Protein 4HAC (pdb70)

Nearest PDB structures (foldseek):
  6mdf-assembly1_B  TM=9.910E-01  e=7.033E-54  Methanosarcina mazei
  8teb-assembly2_B  TM=9.820E-01  e=9.705E-41  Methanococcoides burtonii
  1vis-assembly1_A  TM=8.905E-01  e=1.500E-21  Methanocaldococcus jannaschii
  1kkh-assembly1_A  TM=8.667E-01  e=3.033E-22  Methanocaldococcus jannaschii
  2dej-assembly1_A  TM=8.670E-01  e=8.315E-21  Pyrococcus horikoshii

Organism: Methanosarcina mazei (strain ATCC BAA-159 / DSM 3647 / Goe1 / Go1 / JCM 11833 / OCM 88) (NCBI:txid192952)

Secondary structure (DSSP, 8-state):
---S----SPPPEEEEEEEEEEEE-TTTGGGT--EEEEEEEEEEEEEEEE-SSEEEEETTEEESS-TTTSHHHHHHHH---SS----EEEEEEE-PPS-TT--HHHHHHHHHHHHHHHHHT----HHHHHHHHHHHHHHHHS---SHHHHHHHH-SEEEETT--EEPPP--EEEEEE------HHHHHHHHHHHHHH-HHHHTT--HHHHHHHHHHHHHHHT-HHHHHH--HHHHHHHHHT---HHHHHHHHHHHHTT-SEE---SS-SS---EEE-STTHHHHHHHHHHTT-EEEEE-B-S-SSEE-/----TT--EEEEEEEEEEE-TTTGGGT--EEEEEEEEEEEEEEE--SSEEEEETTEEESS-TTTSHHHHHHHH---SS----EEEEEEE-S-SSSTT-HHHHHHHHHHHHHHHHTT----HHHHHHHHHHHHHHHHSS--SHHHHHHHH-SEEEETT--EEPPP--EEEEEE------HHHHHHHHHHHHHHSHHHHTT--HHHHHHHHHHHHHHTT-HHHHHH--HHHHHHHHHT---HHHHHHHHHHHHTT-SEE---SS-SS---EEE-GGGHHHHHHHHHHTT-EEEEE-B-S-SSEE-

B-factor: mean 41.65, std 10.35, range [21.26, 81.06]

Radius of gyration: 30.89 Å; Cα contacts (8 Å, |Δi|>4): 1425; chains: 2; bounding box: 116×37×48 Å

Solvent-accessible surface area: 25804 Å² total

CATH classification: 3.30.230.10 (+1 more: 3.30.70.890)

Sequence (611 aa):
HSSGLVPRGSHMVSCSAPGKIYLFGEHAVVYGETAIACAVELRTRVRAELNDSITIQSQIGRTGLDFEKHPYVSAVIEKRKSIPINGVFLTVDSDIPVGSGLGSSAAVTIASIGALNELFGFGLSLQEIAKLGHEIEIKVQGAASPTDTYVSTFGGVVTIPERRKLKTPDCGIVIGDTGVFSSTKELVANVRQLRESYPDLIEPLTSIGKISRIGEQLVLSGDYASIGRLNVNQGLLDALGVNILELSQLIYSARAAGAFGAKITGAGGGGCVALTAPEKCNQVAEAVAGAGGKVTITKPTEQGLKVDLVPRGSHVSCSAPGKIYLFGEHAVVYGETAIACAVELRTRVRAELNDSITIQSQIGRTGLDFEKHPYVSAVIEKRKSIPINGVFLTVDSDIPVGSGLGSSAAVTIASIGALNELFGFGLSLQEIAKLGHEIEIKVQGAASPTDTYVSTFGGVVTIPERRKLKTPDCGIVIGDTGVFSSTKELVANVRQLRESYPDLIEPLTSIGKISRIGEQLVLSGDYASIGRLNVNQGLLDALGVNILELSQLIYSARAAGAFGAKITGAGGGGCVALTAPEKCNNQVAEAVAGAGGKVTITKPTEQGLKVD

Foldseek 3Di:
DDDPDDDDDDDKWKKKWFFKWWLFDFLNVVVVFKTKIFTWPKIKMKIKDQDQFEWEQEPVGIDGLDCPVCVQLNLLQVVCPVPNRSYMHMYIYTRDDDDLSRQPSLGVNLNSNVSCCVRVVVPDDLVRSLVVSLVSVCVNPPHDDSPSNNCRSFHGMAMPPVRDHADHAQWKKKKWALVDDDDQVVLSVLLVVVCVVCVVPSSVLCVSSVLNVVLSVCRNVNVLLVSQVSLVSQVSVVVSVQEDDSQVLLQVQLVVLAFSHDHRTHRHPGTMITIHHPVSQVSSQVSSVVSRTDMDMIGGDRGRMDTD/DDDQQQHFKKKWFFKWWLFDPLNVVVPFKTKIFTWPWIKMKAKGQDQFAWEQEPQGIDGLDCPSDVQLNLLQVVCPVPNRRYIYMYIYTRPPDDDSRQPSLTVNLRSNVNCCVNVVPVDDLVRSLVVSLVSCCVSVVHDDSPSNNCQSFFGMAMPPVGDHADFAQWKKKKFFLPDDDDLVVLSVQLVVVCVVCVVPSSVLCVSSVLCVVVSVCSRVNVLLVSQVSLVNQVSVVVSPQEDPSQVLLQVLLVVLPFSHDHDTHRHVGTMITIGHHVSQVSSQVSSVVSPTDMDMIGGDRGRMDGD

InterPro domains:
  IPR006203 GHMP kinase, ATP-binding, conserved site [PS00627] (86-97)
  IPR006204 GHMP kinase N-terminal domain [PF00288] (61-146)
  IPR006205 Mevalonate kinase [PTHR43290] (78-300)
  IPR006205 Mevalonate kinase [TIGR00549] (6-268)
  IPR013750 GHMP kinase, C-terminal domain [PF08544] (210-282)
  IPR014721 Small ribosomal subunit protein uS5 domain 2-type fold, subgroup [G3DSA:3.30.230.10] (1-163)
  IPR020568 Ribosomal protein uS5 domain 2-type superfamily [SSF54211] (1-175)
  IPR022937 Mevalonate kinase, archaeal [MF_00217] (2-298)
  IPR036554 GHMP kinase, C-terminal domain superfamily [G3DSA:3.30.70.890] (164-290)
  IPR036554 GHMP kinase, C-terminal domain superfamily [SSF55060] (159-300)

Structure (mmCIF, N/CA/C/O backbone):
data_4HAC
#
_entry.id   4HAC
#
_cell.length_a   97.295
_cell.length_b   135.359
_cell.length_c   45.867
_cell.angle_alpha   90.000
_cell.angle_beta   90.000
_cell.angle_gamma   90.000
#
_symmetry.space_group_name_H-M   'P 21 21 2'
#
loop_
_entity.id
_entity.type
_entity.pdbx_description
1 polymer 'Mevalonate kinase'
2 polymer 'Mevalonate kinase'
3 non-polymer 'MAGNESIUM ION'
4 water water
#
loop_
_atom_site.group_PDB
_atom_site.id
_atom_site.type_symbol
_atom_site.label_atom_id
_atom_site.label_alt_id
_atom_site.label_comp_id
_atom_site.label_asym_id
_atom_site.label_entity_id
_atom_site.label_seq_id
_atom_site.pdbx_PDB_ins_code
_atom_site.Cartn_x
_atom_site.Cartn_y
_atom_site.Cartn_z
_atom_site.occupancy
_atom_site.B_iso_or_equiv
_atom_site.auth_seq_id
_atom_site.auth_comp_id
_atom_site.auth_asym_id
_atom_site.auth_atom_id
_atom_site.pdbx_PDB_model_num
ATOM 1 N N . HIS A 1 10 ? 21.345 -1.576 4.408 1.00 70.25 -10 HIS A N 1
ATOM 2 C CA . HIS A 1 10 ? 21.341 -1.821 5.884 1.00 69.70 -10 HIS A CA 1
ATOM 3 C C . HIS A 1 10 ? 22.605 -1.349 6.681 1.00 68.16 -10 HIS A C 1
ATOM 4 O O . HIS A 1 10 ? 22.948 -0.170 6.681 1.00 69.59 -10 HIS A O 1
ATOM 11 N N . SER A 1 11 ? 23.282 -2.274 7.349 1.00 65.26 -9 SER A N 1
ATOM 12 C CA . SER A 1 11 ? 24.064 -1.965 8.561 1.00 61.82 -9 SER A CA 1
ATOM 13 C C . SER A 1 11 ? 25.244 -0.950 8.464 1.00 59.68 -9 SER A C 1
ATOM 14 O O . SER A 1 11 ? 25.550 -0.393 7.412 1.00 60.57 -9 SER A O 1
ATOM 17 N N . SER A 1 12 ? 25.844 -0.672 9.615 1.00 54.75 -8 SER A N 1
ATOM 18 C CA . SER A 1 12 ? 26.916 0.282 9.770 1.00 50.58 -8 SER A CA 1
ATOM 19 C C . SER A 1 12 ? 28.212 -0.340 9.172 1.00 48.89 -8 SER A C 1
ATOM 20 O O . SER A 1 12 ? 28.362 -1.554 9.171 1.00 46.16 -8 SER A O 1
ATOM 23 N N . GLY A 1 13 ? 29.147 0.483 8.713 1.00 47.50 -7 GLY A N 1
ATOM 24 C CA . GLY A 1 13 ? 30.485 0.053 8.259 1.00 46.37 -7 GLY A CA 1
ATOM 25 C C . GLY A 1 13 ? 31.318 -0.543 9.398 1.00 44.32 -7 GLY A C 1
ATOM 26 O O . GLY A 1 13 ? 32.303 -1.226 9.154 1.00 43.42 -7 GLY A O 1
ATOM 27 N N . LEU A 1 14 ? 30.889 -0.349 10.643 1.00 43.12 -6 LEU A N 1
ATOM 28 C CA . LEU A 1 14 ? 31.704 -0.820 11.799 1.00 40.73 -6 LEU A CA 1
ATOM 29 C C . LEU A 1 14 ? 31.357 -2.246 12.203 1.00 37.26 -6 LEU A C 1
ATOM 30 O O . LEU A 1 14 ? 30.203 -2.587 12.342 1.00 36.20 -6 LEU A O 1
ATOM 35 N N . VAL A 1 15 ? 32.376 -3.083 12.369 1.00 36.80 -5 VAL A N 1
ATOM 36 C CA . VAL A 1 15 ? 32.151 -4.431 12.861 1.00 34.80 -5 VAL A CA 1
ATOM 37 C C . VAL A 1 15 ? 32.673 -4.520 14.314 1.00 34.15 -5 VAL A C 1
ATOM 38 O O . VAL A 1 15 ? 33.878 -4.428 14.534 1.00 34.12 -5 VAL A O 1
ATOM 42 N N . PRO A 1 16 ? 31.787 -4.687 15.275 1.00 34.12 -4 PRO A N 1
ATOM 43 C CA . PRO A 1 16 ? 32.180 -4.767 16.704 1.00 33.89 -4 PRO A CA 1
ATOM 44 C C . PRO A 1 16 ? 33.180 -5.917 16.965 1.00 35.46 -4 PRO A C 1
ATOM 45 O O . PRO A 1 16 ? 33.231 -6.853 16.146 1.00 33.91 -4 PRO A O 1
ATOM 49 N N . ARG A 1 17 ? 33.974 -5.836 18.055 1.00 31.88 -3 ARG A N 1
ATOM 50 C CA . ARG A 1 17 ? 34.904 -6.882 18.459 1.00 32.67 -3 ARG A CA 1
ATOM 51 C C . ARG A 1 17 ? 34.283 -7.458 19.738 1.00 34.68 -3 ARG A C 1
ATOM 52 O O . ARG A 1 17 ? 33.632 -6.715 20.462 1.00 36.42 -3 ARG A O 1
ATOM 60 N N . GLY A 1 18 ? 34.414 -8.755 19.949 1.00 35.32 -2 GLY A N 1
ATOM 61 C CA . GLY A 1 18 ? 33.832 -9.443 21.134 1.00 39.75 -2 GLY A CA 1
ATOM 62 C C . GLY A 1 18 ? 32.323 -9.421 21.200 1.00 42.87 -2 GLY A C 1
ATOM 63 O O . GLY A 1 18 ? 31.656 -9.432 20.170 1.00 43.18 -2 GLY A O 1
ATOM 64 N N . SER A 1 19 ? 31.779 -9.337 22.415 1.00 46.60 -1 SER A N 1
ATOM 65 C CA . SER A 1 19 ? 30.373 -9.760 22.650 1.00 49.35 -1 SER A CA 1
ATOM 66 C C . SER A 1 19 ? 29.334 -8.757 22.136 1.00 50.49 -1 SER A C 1
ATOM 67 O O . SER A 1 19 ? 29.450 -7.586 22.445 1.00 52.15 -1 SER A O 1
ATOM 69 N N . HIS A 1 20 ? 28.348 -9.217 21.357 1.00 51.19 0 HIS A N 1
ATOM 70 C CA . HIS A 1 20 ? 27.281 -8.351 20.795 1.00 53.28 0 HIS A CA 1
ATOM 71 C C . HIS A 1 20 ? 25.941 -8.419 21.589 1.00 52.10 0 HIS A C 1
ATOM 72 O O . HIS A 1 20 ? 25.680 -9.370 22.313 1.00 51.57 0 HIS A O 1
ATOM 79 N N . MET A 1 21 ? 25.124 -7.388 21.414 1.00 51.18 1 MET A N 1
ATOM 80 C CA . MET A 1 21 ? 23.700 -7.455 21.697 1.00 50.32 1 MET A CA 1
ATOM 81 C C . MET A 1 21 ? 23.068 -8.621 20.939 1.00 48.52 1 MET A C 1
ATOM 82 O O . MET A 1 21 ? 23.427 -8.894 19.793 1.00 48.94 1 MET A O 1
ATOM 87 N N . VAL A 1 22 ? 22.179 -9.336 21.613 1.00 45.42 2 VAL A N 1
ATOM 88 C CA . VAL A 1 22 ? 21.408 -10.437 21.040 1.00 43.13 2 VAL A CA 1
ATOM 89 C C . VAL A 1 22 ? 19.929 -10.002 21.060 1.00 41.49 2 VAL A C 1
ATOM 90 O O . VAL A 1 22 ? 19.514 -9.232 21.935 1.00 41.18 2 VAL A O 1
ATOM 94 N N . SER A 1 23 ? 19.140 -10.518 20.140 1.00 39.52 3 SER A N 1
ATOM 95 C CA . SER A 1 23 ? 17.758 -10.106 19.984 1.00 38.99 3 SER A CA 1
ATOM 96 C C . SER A 1 23 ? 16.936 -11.322 19.560 1.00 38.29 3 SER A C 1
ATOM 97 O O . SER A 1 23 ? 17.327 -11.985 18.583 1.00 37.67 3 SER A O 1
ATOM 100 N N . CYS A 1 24 ? 15.859 -11.647 20.287 1.00 35.40 4 CYS A N 1
ATOM 101 C CA . CYS A 1 24 ? 14.902 -12.703 19.824 1.00 34.49 4 CYS A CA 1
ATOM 102 C C . CYS A 1 24 ? 13.496 -12.087 19.828 1.00 32.72 4 CYS A C 1
ATOM 103 O O . CYS A 1 24 ? 13.249 -11.145 20.605 1.00 33.42 4 CYS A O 1
ATOM 106 N N . SER A 1 25 ? 12.620 -12.571 18.952 1.00 31.16 5 SER A N 1
ATOM 107 C CA . SER A 1 25 ? 11.234 -12.114 18.963 1.00 30.89 5 SER A CA 1
ATOM 108 C C . SER A 1 25 ? 10.339 -13.371 18.917 1.00 31.06 5 SER A C 1
ATOM 109 O O . SER A 1 25 ? 10.761 -14.427 18.396 1.00 29.76 5 SER A O 1
ATOM 112 N N . ALA A 1 26 ? 9.111 -13.228 19.417 1.00 30.14 6 ALA A N 1
ATOM 113 C CA . ALA A 1 26 ? 8.114 -14.339 19.410 1.00 30.96 6 ALA A CA 1
ATOM 114 C C . ALA A 1 26 ? 6.754 -13.725 19.094 1.00 30.97 6 ALA A C 1
ATOM 115 O O . ALA A 1 26 ? 6.498 -12.606 19.501 1.00 31.84 6 ALA A O 1
ATOM 117 N N . PRO A 1 27 ? 5.892 -14.435 18.323 1.00 31.60 7 PRO A N 1
ATOM 118 C CA . PRO A 1 27 ? 4.632 -13.859 17.829 1.00 31.60 7 PRO A CA 1
ATOM 119 C C . PRO A 1 27 ? 3.412 -14.128 18.713 1.00 33.21 7 PRO A C 1
ATOM 120 O O . PRO A 1 27 ? 3.453 -14.977 19.596 1.00 31.50 7 PRO A O 1
ATOM 124 N N . GLY A 1 28 ? 2.385 -13.296 18.530 1.00 33.26 8 GLY A N 1
ATOM 125 C CA . GLY A 1 28 ? 1.027 -13.515 19.041 1.00 31.35 8 GLY A CA 1
ATOM 126 C C . GLY A 1 28 ? 0.318 -14.468 18.087 1.00 32.52 8 GLY A C 1
ATOM 127 O O . GLY A 1 28 ? 0.916 -14.968 17.142 1.00 29.61 8 GLY A O 1
ATOM 128 N N . LYS A 1 29 ? -0.978 -14.730 18.331 1.00 31.71 9 LYS A N 1
ATOM 129 C CA .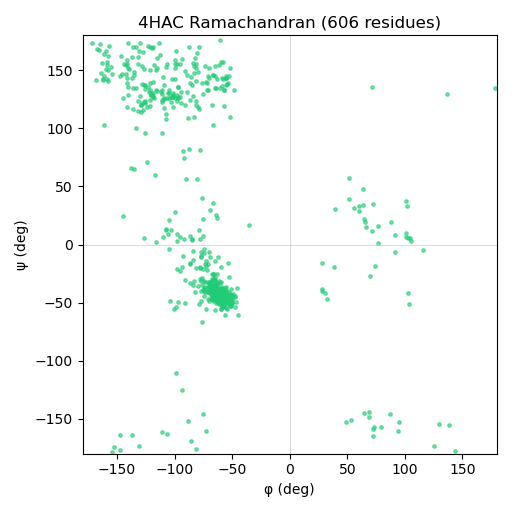 LYS A 1 29 ? -1.702 -15.715 17.539 1.00 34.16 9 LYS A CA 1
ATOM 130 C C . LYS A 1 29 ? -3.175 -15.423 17.554 1.00 32.98 9 LYS A C 1
ATOM 131 O O . LYS A 1 29 ? -3.657 -14.753 18.431 1.00 31.26 9 LYS A O 1
ATOM 137 N N . ILE A 1 30 ? -3.863 -15.832 16.498 1.00 32.78 10 ILE A N 1
ATOM 138 C CA . ILE A 1 30 ? -5.327 -15.864 16.596 1.00 33.08 10 ILE A CA 1
ATOM 139 C C . ILE A 1 30 ? -5.822 -17.328 16.386 1.00 34.48 10 ILE A C 1
ATOM 140 O O . ILE A 1 30 ? -5.041 -18.214 15.969 1.00 32.73 10 ILE A O 1
ATOM 145 N N . TYR A 1 31 ? -7.096 -17.580 16.660 1.00 32.36 11 TYR A N 1
ATOM 146 C CA . TYR A 1 31 ? -7.623 -18.907 16.431 1.00 34.27 11 TYR A CA 1
ATOM 147 C C . TYR A 1 31 ? -8.408 -18.866 15.137 1.00 34.31 11 TYR A C 1
ATOM 148 O O . TYR A 1 31 ? -9.368 -18.097 15.016 1.00 35.40 11 TYR A O 1
ATOM 157 N N . LEU A 1 32 ? -7.995 -19.634 14.139 1.00 32.93 12 LEU A N 1
ATOM 158 C CA . LEU A 1 32 ? -8.901 -19.830 12.990 1.00 33.56 12 LEU A CA 1
ATOM 159 C C . LEU A 1 32 ? -10.192 -20.567 13.376 1.00 32.06 12 LEU A C 1
ATOM 160 O O . LEU A 1 32 ? -11.302 -20.119 13.037 1.00 32.35 12 LEU A O 1
ATOM 165 N N . PHE A 1 33 ? -10.042 -21.693 14.063 1.00 31.27 13 PHE A N 1
ATOM 166 C CA . PHE A 1 33 ? -11.159 -22.381 14.679 1.00 32.04 13 PHE A CA 1
ATOM 167 C C . PHE A 1 33 ? -10.881 -22.932 16.023 1.00 33.13 13 PHE A C 1
ATOM 168 O O . PHE A 1 33 ? -9.727 -23.308 16.285 1.00 33.53 13 PHE A O 1
ATOM 176 N N . GLY A 1 34 ? -11.933 -23.021 16.866 1.00 31.98 14 GLY A N 1
ATOM 177 C CA . GLY A 1 34 ? -11.905 -23.992 17.918 1.00 34.59 14 GLY A CA 1
ATOM 178 C C . GLY A 1 34 ? -11.557 -23.475 19.282 1.00 36.36 14 GLY A C 1
ATOM 179 O O . GLY A 1 34 ? -11.350 -24.291 20.165 1.00 37.55 14 GLY A O 1
ATOM 180 N N . GLU A 1 35 ? -11.430 -22.146 19.476 1.00 37.61 15 GLU A N 1
ATOM 181 C CA . GLU A 1 35 ? -11.309 -21.598 20.872 1.00 39.84 15 GLU A CA 1
ATOM 182 C C . GLU A 1 35 ? -12.461 -22.152 21.715 1.00 40.23 15 GLU A C 1
ATOM 183 O O . GLU A 1 35 ? -13.499 -22.480 21.186 1.00 41.97 15 GLU A O 1
ATOM 189 N N . HIS A 1 36 ? -12.288 -22.286 23.018 1.00 41.32 16 HIS A N 1
ATOM 190 C CA . HIS A 1 36 ? -13.313 -22.881 23.896 1.00 42.79 16 HIS A CA 1
ATOM 191 C C . HIS A 1 36 ? -13.568 -24.367 23.746 1.00 44.21 16 HIS A C 1
ATOM 192 O O . HIS A 1 36 ? -13.976 -24.987 24.726 1.00 48.02 16 HIS A O 1
ATOM 199 N N . ALA A 1 37 ? -13.333 -24.978 22.585 1.00 44.22 17 ALA A N 1
ATOM 200 C CA . ALA A 1 37 ? -13.601 -26.421 22.505 1.00 44.43 17 ALA A CA 1
ATOM 201 C C . ALA A 1 37 ? -12.459 -27.351 22.933 1.00 45.67 17 ALA A C 1
ATOM 202 O O . ALA A 1 37 ? -12.721 -28.513 23.152 1.00 45.56 17 ALA A O 1
ATOM 204 N N . VAL A 1 38 ? -11.222 -26.865 23.033 1.00 45.53 18 VAL A N 1
ATOM 205 C CA . VAL A 1 38 ? -10.106 -27.755 23.354 1.00 47.81 18 VAL A CA 1
ATOM 206 C C . VAL A 1 38 ? -10.263 -28.422 24.740 1.00 50.30 18 VAL A C 1
ATOM 207 O O . VAL A 1 38 ? -10.108 -29.666 24.887 1.00 52.09 18 VAL A O 1
ATOM 211 N N . VAL A 1 39 ? -10.652 -27.617 25.726 1.00 50.42 19 VAL A N 1
ATOM 212 C CA . VAL A 1 39 ? -10.828 -28.131 27.105 1.00 53.60 19 VAL A CA 1
ATOM 213 C C . VAL A 1 39 ? -11.922 -29.201 27.180 1.00 55.16 19 VAL A C 1
ATOM 214 O O . VAL A 1 39 ? -12.031 -29.883 28.185 1.00 56.95 19 VAL A O 1
ATOM 218 N N . TYR A 1 40 ? -12.694 -29.372 26.111 1.00 54.64 20 TYR A N 1
ATOM 219 C CA . TYR A 1 40 ? -13.742 -30.421 26.045 1.00 56.64 20 TYR A CA 1
ATOM 220 C C . TYR A 1 40 ? -13.335 -31.638 25.140 1.00 56.42 20 TYR A C 1
ATOM 221 O O . TYR A 1 40 ? -14.192 -32.401 24.656 1.00 58.24 20 TYR A O 1
ATOM 230 N N . GLY A 1 41 ? -12.026 -31.802 24.929 1.00 55.89 21 GLY A N 1
ATOM 231 C CA . GLY A 1 41 ? -11.475 -32.857 24.049 1.00 55.27 21 GLY A CA 1
ATOM 232 C C . GLY A 1 41 ? -11.535 -32.671 22.515 1.00 54.76 21 GLY A C 1
ATOM 233 O O . GLY A 1 41 ? -11.335 -33.637 21.743 1.00 54.25 21 GLY A O 1
ATOM 234 N N . GLU A 1 42 ? -11.784 -31.437 22.065 1.00 52.54 22 GLU A N 1
ATOM 235 C CA . GLU A 1 42 ? -11.898 -31.146 20.651 1.00 51.91 22 GLU A CA 1
ATOM 236 C C . GLU A 1 42 ? -10.633 -30.559 20.029 1.00 50.33 22 GLU A C 1
ATOM 237 O O . GLU A 1 42 ? -9.733 -30.102 20.752 1.00 50.64 22 GLU A O 1
ATOM 243 N N . THR A 1 43 ? -10.566 -30.533 18.689 1.00 49.23 23 THR A N 1
ATOM 244 C CA . THR A 1 43 ? -9.454 -29.857 17.984 1.00 47.69 23 THR A CA 1
ATOM 245 C C . THR A 1 43 ? -9.742 -28.392 17.660 1.00 44.50 23 THR A C 1
ATOM 246 O O . THR A 1 43 ? -10.904 -28.004 17.469 1.00 43.45 23 THR A O 1
ATOM 250 N N . ALA A 1 44 ? -8.656 -27.598 17.634 1.00 42.38 24 ALA A N 1
ATOM 251 C CA . ALA A 1 44 ? -8.630 -26.193 17.213 1.00 38.40 24 ALA A CA 1
ATOM 252 C C . ALA A 1 44 ? -7.541 -26.002 16.152 1.00 37.01 24 ALA A C 1
ATOM 253 O O . ALA A 1 44 ? -6.659 -26.871 15.970 1.00 36.28 24 ALA A O 1
ATOM 255 N N . ILE A 1 45 ? -7.585 -24.868 15.450 1.00 33.83 25 ILE A N 1
ATOM 256 C CA . ILE A 1 45 ? -6.443 -24.465 14.622 1.00 33.27 25 ILE A CA 1
ATOM 257 C C . ILE A 1 45 ? -6.033 -23.031 14.960 1.00 33.42 25 ILE A C 1
ATOM 258 O O . ILE A 1 45 ? -6.877 -22.133 14.909 1.00 30.83 25 ILE A O 1
ATOM 263 N N . ALA A 1 46 ? -4.763 -22.846 15.376 1.00 33.58 26 ALA A N 1
ATOM 264 C CA . ALA A 1 46 ? -4.308 -21.528 15.783 1.00 33.64 26 ALA A CA 1
ATOM 265 C C . ALA A 1 46 ? -3.409 -21.057 14.663 1.00 34.45 26 ALA A C 1
ATOM 266 O O . ALA A 1 46 ? -2.828 -21.890 13.902 1.00 35.04 26 ALA A O 1
ATOM 268 N N . CYS A 1 47 ? -3.267 -19.741 14.519 1.00 33.39 27 CYS A N 1
ATOM 269 C CA . CYS A 1 47 ? -2.405 -19.235 13.456 1.00 33.12 27 CYS A CA 1
ATOM 270 C C . CYS A 1 47 ? -1.611 -18.144 14.065 1.00 31.40 27 CYS A C 1
ATOM 271 O O . CYS A 1 47 ? -2.165 -17.118 14.438 1.00 30.10 27 CYS A O 1
ATOM 274 N N . ALA A 1 48 ? -0.303 -18.305 14.127 1.00 31.81 28 ALA A N 1
ATOM 275 C CA . ALA A 1 48 ? 0.553 -17.227 14.685 1.00 31.09 28 ALA A CA 1
ATOM 276 C C . ALA A 1 48 ? 0.568 -16.052 13.732 1.00 32.59 28 ALA A C 1
ATOM 277 O O . ALA A 1 48 ? 0.512 -16.268 12.515 1.00 31.83 28 ALA A O 1
ATOM 279 N N . VAL A 1 49 ? 0.595 -14.803 14.230 1.00 31.93 29 VAL A N 1
ATOM 280 C CA . VAL A 1 49 ? 0.555 -13.692 13.245 1.00 33.10 29 VAL A CA 1
ATOM 281 C C . VAL A 1 49 ? 1.792 -12.782 13.387 1.00 34.03 29 VAL A C 1
ATOM 282 O O . VAL A 1 49 ? 2.474 -12.822 14.390 1.00 34.11 29 VAL A O 1
ATOM 28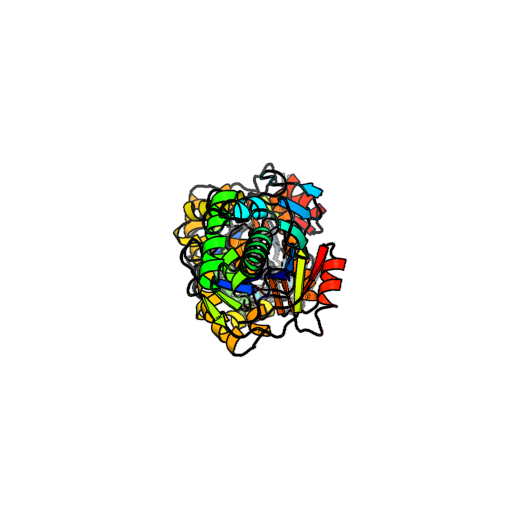6 N N . GLU A 1 50 ? 1.996 -11.874 12.442 1.00 34.22 30 GLU A N 1
ATOM 287 C CA . GLU A 1 50 ? 3.172 -11.013 12.459 1.00 35.50 30 GLU A CA 1
ATOM 288 C C . GLU A 1 50 ? 3.015 -9.796 13.426 1.00 35.89 30 GLU A C 1
ATOM 289 O O . GLU A 1 50 ? 3.090 -8.641 13.017 1.00 37.18 30 GLU A O 1
ATOM 295 N N . LEU A 1 51 ? 2.726 -10.073 14.693 1.00 33.24 31 LEU A N 1
ATOM 296 C CA . LEU A 1 51 ? 2.758 -9.074 15.764 1.00 33.14 31 LEU A CA 1
ATOM 297 C C . LEU A 1 51 ? 3.645 -9.758 16.779 1.00 33.18 31 LEU A C 1
ATOM 298 O O . LEU A 1 51 ? 3.277 -10.853 17.287 1.00 34.92 31 LEU A O 1
ATOM 303 N N . ARG A 1 52 ? 4.805 -9.165 17.051 1.00 32.84 32 ARG A N 1
ATOM 304 C CA . ARG A 1 52 ? 5.823 -9.823 17.882 1.00 33.64 32 ARG A CA 1
ATOM 305 C C . ARG A 1 52 ? 6.209 -9.029 19.119 1.00 34.26 32 ARG A C 1
ATOM 306 O O . ARG A 1 52 ? 6.128 -7.792 19.121 1.00 34.78 32 ARG A O 1
ATOM 314 N N . THR A 1 53 ? 6.595 -9.745 20.178 1.00 34.06 33 THR A N 1
ATOM 315 C CA . THR A 1 53 ? 7.353 -9.171 21.294 1.00 33.75 33 THR A CA 1
ATOM 316 C C . THR A 1 53 ? 8.833 -9.445 21.103 1.00 32.13 33 THR A C 1
ATOM 317 O O . THR A 1 53 ? 9.233 -10.573 20.850 1.00 31.82 33 THR A O 1
ATOM 321 N N . ARG A 1 54 ? 9.627 -8.405 21.163 1.00 33.21 34 ARG A N 1
ATOM 322 C CA . ARG A 1 54 ? 11.057 -8.539 20.958 1.00 33.85 34 ARG A CA 1
ATOM 323 C C . ARG A 1 54 ? 11.793 -8.322 22.284 1.00 35.05 34 ARG A C 1
ATOM 324 O O . ARG A 1 54 ? 11.454 -7.384 23.055 1.00 36.40 34 ARG A O 1
ATOM 332 N N . VAL A 1 55 ? 12.797 -9.165 22.560 1.00 35.21 35 VAL A N 1
ATOM 333 C CA . VAL A 1 55 ? 13.604 -9.003 23.769 1.00 35.28 35 VAL A CA 1
ATOM 334 C C . VAL A 1 55 ? 15.072 -8.901 23.334 1.00 36.34 35 VAL A C 1
ATOM 335 O O . VAL A 1 55 ? 15.642 -9.818 22.700 1.00 35.78 35 VAL A O 1
ATOM 339 N N . ARG A 1 56 ? 15.690 -7.768 23.640 1.00 37.82 36 ARG A N 1
ATOM 340 C CA . ARG A 1 56 ? 17.123 -7.578 23.386 1.00 38.05 36 ARG A CA 1
ATOM 341 C C . ARG A 1 56 ? 17.902 -7.739 24.678 1.00 39.67 36 ARG A C 1
ATOM 342 O O . ARG A 1 56 ? 17.425 -7.349 25.724 1.00 39.76 36 ARG A O 1
ATOM 350 N N . ALA A 1 57 ? 19.092 -8.346 24.598 1.00 38.04 37 ALA A N 1
ATOM 351 C CA . ALA A 1 57 ? 19.806 -8.761 25.785 1.00 38.94 37 ALA A CA 1
ATOM 352 C C . ALA A 1 57 ? 21.339 -8.495 25.579 1.00 38.65 37 ALA A C 1
ATOM 353 O O . ALA A 1 57 ? 21.844 -8.708 24.507 1.00 37.04 37 ALA A O 1
ATOM 355 N N . GLU A 1 58 ? 22.009 -8.005 26.626 1.00 40.85 38 GLU A N 1
ATOM 356 C CA . GLU A 1 58 ? 23.467 -7.714 26.664 1.00 42.24 38 GLU A CA 1
ATOM 357 C C . GLU A 1 58 ? 24.008 -8.130 28.041 1.00 41.79 38 GLU A C 1
ATOM 358 O O . GLU A 1 58 ? 23.261 -8.117 29.046 1.00 43.31 38 GLU A O 1
ATOM 364 N N . LEU A 1 59 ? 25.296 -8.497 28.107 1.00 41.10 39 LEU A N 1
ATOM 365 C CA . LEU A 1 59 ? 25.933 -8.871 29.400 1.00 42.02 39 LEU A CA 1
ATOM 366 C C . LEU A 1 59 ? 25.980 -7.607 30.233 1.00 42.10 39 LEU A C 1
ATOM 367 O O . LEU A 1 59 ? 26.121 -6.538 29.670 1.00 41.24 39 LEU A O 1
ATOM 372 N N . ASN A 1 60 ? 25.830 -7.760 31.547 1.00 42.47 40 ASN A N 1
ATOM 373 C CA . ASN A 1 60 ? 25.847 -6.666 32.489 1.00 44.73 40 ASN A CA 1
ATOM 374 C C . ASN A 1 60 ? 26.178 -7.251 33.851 1.00 44.47 40 ASN A C 1
ATOM 375 O O . ASN A 1 60 ? 25.904 -8.424 34.115 1.00 43.17 40 ASN A O 1
ATOM 380 N N . ASP A 1 61 ? 26.743 -6.445 34.741 1.00 46.19 41 ASP A N 1
ATOM 381 C CA . ASP A 1 61 ? 27.058 -6.944 36.098 1.00 46.56 41 ASP A CA 1
ATOM 382 C C . ASP A 1 61 ? 25.821 -7.070 36.979 1.00 46.73 41 ASP A C 1
ATOM 383 O O . ASP A 1 61 ? 25.816 -7.765 38.002 1.00 47.96 41 ASP A O 1
ATOM 388 N N . SER A 1 62 ? 24.765 -6.367 36.631 1.00 45.39 42 SER A N 1
ATOM 389 C CA . SER A 1 62 ? 23.536 -6.596 37.330 1.00 46.65 42 SER A CA 1
ATOM 390 C C . SER A 1 62 ? 22.406 -6.781 36.355 1.00 44.74 42 SER A C 1
ATOM 391 O O . SER A 1 62 ? 22.599 -6.823 35.127 1.00 43.27 42 SER A O 1
ATOM 394 N N . ILE A 1 63 ? 21.229 -6.860 36.925 1.00 44.67 43 ILE A N 1
ATOM 395 C CA . ILE A 1 63 ? 20.033 -7.059 36.175 1.00 45.02 43 ILE A CA 1
ATOM 396 C C . ILE A 1 63 ? 19.252 -5.765 35.984 1.00 45.91 43 ILE A C 1
ATOM 397 O O . ILE A 1 63 ? 18.956 -5.046 36.944 1.00 45.72 43 ILE A O 1
ATOM 402 N N . THR A 1 64 ? 18.886 -5.513 34.729 1.00 45.92 44 THR A N 1
ATOM 403 C CA . THR A 1 64 ? 18.129 -4.327 34.332 1.00 46.36 44 THR A CA 1
ATOM 404 C C . THR A 1 64 ? 17.127 -4.791 33.277 1.00 44.83 44 THR A C 1
ATOM 405 O O . THR A 1 64 ? 17.500 -5.444 32.330 1.00 42.82 44 THR A O 1
ATOM 409 N N . ILE A 1 65 ? 15.859 -4.461 33.473 1.00 44.44 45 ILE A N 1
ATOM 410 C CA . ILE A 1 65 ? 14.791 -4.829 32.542 1.00 45.23 45 ILE A CA 1
ATOM 411 C C . ILE A 1 65 ? 14.103 -3.509 32.199 1.00 46.60 45 ILE A C 1
ATOM 412 O O . ILE A 1 65 ? 13.673 -2.759 33.106 1.00 47.32 45 ILE A O 1
ATOM 417 N N . GLN A 1 66 ? 14.073 -3.192 30.913 1.00 46.72 46 GLN A N 1
ATOM 418 C CA . GLN A 1 66 ? 13.488 -1.953 30.405 1.00 48.16 46 GLN A CA 1
ATOM 419 C C . GLN A 1 66 ? 12.337 -2.363 29.465 1.00 48.76 46 GLN A C 1
ATOM 420 O O . GLN A 1 66 ? 12.505 -3.257 28.636 1.00 47.71 46 GLN A O 1
ATOM 426 N N . SER A 1 67 ? 11.150 -1.777 29.638 1.00 51.33 47 SER A N 1
ATOM 427 C CA . SER A 1 67 ? 9.977 -2.071 28.778 1.00 53.04 47 SER A CA 1
ATOM 428 C C . SER A 1 67 ? 9.020 -0.871 28.774 1.00 55.51 47 SER A C 1
ATOM 429 O O . SER A 1 67 ? 9.334 0.112 29.427 1.00 56.58 47 SER A O 1
ATOM 432 N N . GLN A 1 68 ? 7.868 -0.969 28.066 1.00 56.99 48 GLN A N 1
ATOM 433 C CA . GLN A 1 68 ? 6.889 0.145 27.927 1.00 59.41 48 GLN A CA 1
ATOM 434 C C . GLN A 1 68 ? 6.435 0.721 29.280 1.00 60.77 48 GLN A C 1
ATOM 435 O O . GLN A 1 68 ? 5.848 1.812 29.317 1.00 62.68 48 GLN A O 1
ATOM 441 N N . ILE A 1 69 ? 6.682 -0.020 30.361 1.00 60.26 49 ILE A N 1
ATOM 442 C CA . ILE A 1 69 ? 6.326 0.401 31.718 1.00 61.47 49 ILE A CA 1
ATOM 443 C C . ILE A 1 69 ? 7.426 1.143 32.501 1.00 61.66 49 ILE A C 1
ATOM 444 O O . ILE A 1 69 ? 7.126 1.692 33.552 1.00 62.70 49 ILE A O 1
ATOM 449 N N . GLY A 1 70 ? 8.667 1.179 31.987 1.00 60.50 50 GLY A N 1
ATOM 450 C CA . GLY A 1 70 ? 9.823 1.851 32.627 1.00 59.50 50 GLY A CA 1
ATOM 451 C C . GLY A 1 70 ? 11.010 0.896 32.813 1.00 58.90 50 GLY A C 1
ATOM 452 O O . GLY A 1 70 ? 10.956 -0.258 32.342 1.00 57.71 50 GLY A O 1
ATOM 453 N N . ARG A 1 71 ? 12.063 1.358 33.497 1.00 57.99 51 ARG A N 1
ATOM 454 C CA . ARG A 1 71 ? 13.281 0.560 33.779 1.00 57.64 51 ARG A CA 1
ATOM 455 C C . ARG A 1 71 ? 13.327 0.030 35.256 1.00 56.78 51 ARG A C 1
ATOM 456 O O . ARG A 1 71 ? 13.186 0.815 36.189 1.00 58.67 51 ARG A O 1
ATOM 464 N N . THR A 1 72 ? 13.515 -1.276 35.476 1.00 53.63 52 THR A N 1
ATOM 465 C CA . THR A 1 72 ? 13.661 -1.825 36.851 1.00 51.91 52 THR A CA 1
ATOM 466 C C . THR A 1 72 ? 14.888 -2.759 36.978 1.00 51.19 52 THR A C 1
ATOM 467 O O . THR A 1 72 ? 15.456 -3.208 35.972 1.00 48.33 52 THR A O 1
ATOM 471 N N . GLY A 1 73 ? 15.260 -3.079 38.214 1.00 51.16 53 GLY A N 1
ATOM 472 C CA . GLY A 1 73 ? 16.117 -4.254 38.476 1.00 51.60 53 GLY A CA 1
ATOM 473 C C . GLY A 1 73 ? 15.285 -5.523 38.278 1.00 51.04 53 GLY A C 1
ATOM 474 O O . GLY A 1 73 ? 14.225 -5.467 37.629 1.00 49.92 53 GLY A O 1
ATOM 475 N N . LEU A 1 74 ? 15.725 -6.666 38.832 1.00 50.96 54 LEU A N 1
ATOM 476 C CA . LEU A 1 74 ? 14.873 -7.882 38.820 1.00 50.99 54 LEU A CA 1
ATOM 477 C C . LEU A 1 74 ? 13.679 -7.556 39.665 1.00 52.73 54 LEU A C 1
ATOM 478 O O . LEU A 1 74 ? 13.848 -7.031 40.767 1.00 53.51 54 LEU A O 1
ATOM 483 N N . ASP A 1 75 ? 12.482 -7.888 39.191 1.00 52.82 55 ASP A N 1
ATOM 484 C CA . ASP A 1 75 ? 11.244 -7.390 39.791 1.00 55.20 55 ASP A CA 1
ATOM 485 C C . ASP A 1 75 ? 10.023 -8.246 39.395 1.00 54.75 55 ASP A C 1
ATOM 4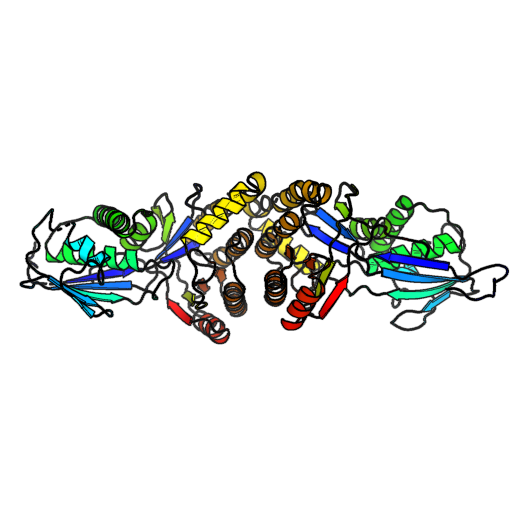86 O O . ASP A 1 75 ? 9.487 -8.137 38.277 1.00 54.73 55 ASP A O 1
ATOM 491 N N . PHE A 1 76 ? 9.591 -9.089 40.323 1.00 55.20 56 PHE A N 1
ATOM 492 C CA . PHE A 1 76 ? 8.468 -10.012 40.129 1.00 55.39 56 PHE A CA 1
ATOM 493 C C . PHE A 1 76 ? 7.050 -9.413 40.136 1.00 56.00 56 PHE A C 1
ATOM 494 O O . PHE A 1 76 ? 6.070 -10.137 39.914 1.00 55.67 56 PHE A O 1
ATOM 502 N N . GLU A 1 77 ? 6.930 -8.113 40.390 1.00 56.38 57 GLU A N 1
ATOM 503 C CA . GLU A 1 77 ? 5.620 -7.474 40.329 1.00 57.72 57 GLU A CA 1
ATOM 504 C C . GLU A 1 77 ? 5.527 -6.752 38.998 1.00 56.37 57 GLU A C 1
ATOM 505 O O . GLU A 1 77 ? 4.626 -6.996 38.219 1.00 56.06 57 GLU A O 1
ATOM 511 N N . LYS A 1 78 ? 6.490 -5.877 38.746 1.00 55.52 58 LYS A N 1
ATOM 512 C CA . LYS A 1 78 ? 6.505 -5.087 37.524 1.00 55.21 58 LYS A CA 1
ATOM 513 C C . LYS A 1 78 ? 6.907 -5.887 36.270 1.00 52.44 58 LYS A C 1
ATOM 514 O O . LYS A 1 78 ? 6.384 -5.634 35.196 1.00 51.55 58 LYS A O 1
ATOM 520 N N . HIS A 1 79 ? 7.858 -6.815 36.393 1.00 49.84 59 HIS A N 1
ATOM 521 C CA . HIS A 1 79 ? 8.164 -7.725 35.271 1.00 47.47 59 HIS A CA 1
ATOM 522 C C . HIS A 1 79 ? 8.046 -9.201 35.677 1.00 46.20 59 HIS A C 1
ATOM 523 O O . HIS A 1 79 ? 9.048 -9.909 35.774 1.00 45.90 59 HIS A O 1
ATOM 530 N N . PRO A 1 80 ? 6.809 -9.675 35.900 1.00 45.59 60 PRO A N 1
ATOM 531 C CA . PRO A 1 80 ? 6.656 -11.007 36.431 1.00 44.83 60 PRO A CA 1
ATOM 532 C C . PRO A 1 80 ? 7.183 -12.128 35.509 1.00 43.99 60 PRO A C 1
ATOM 533 O O . PRO A 1 80 ? 7.819 -13.075 36.015 1.00 43.03 60 PRO A O 1
ATOM 537 N N . TYR A 1 81 ? 6.967 -12.024 34.179 1.00 41.45 61 TYR A N 1
ATOM 538 C CA . TYR A 1 81 ? 7.445 -13.070 33.307 1.00 40.74 61 TYR A CA 1
ATOM 539 C C . TYR A 1 81 ? 8.961 -13.011 33.043 1.00 40.57 61 TYR A C 1
ATOM 540 O O . TYR A 1 81 ? 9.648 -14.008 33.164 1.00 41.21 61 TYR A O 1
ATOM 549 N N . VAL A 1 82 ? 9.495 -11.861 32.691 1.00 40.30 62 VAL A N 1
ATOM 550 C CA . VAL A 1 82 ? 10.949 -11.784 32.451 1.00 39.80 62 VAL A CA 1
ATOM 551 C C . VAL A 1 82 ? 11.695 -12.214 33.750 1.00 41.00 62 VAL A C 1
ATOM 552 O O . VAL A 1 82 ? 12.723 -12.898 33.705 1.00 40.24 62 VAL A O 1
ATOM 556 N N . SER A 1 83 ? 11.135 -11.854 34.909 1.00 42.32 63 SER A N 1
ATOM 557 C CA . SER A 1 83 ? 11.826 -12.079 36.188 1.00 43.15 63 SER A CA 1
ATOM 558 C C . SER A 1 83 ? 11.777 -13.563 36.565 1.00 43.73 63 SER A C 1
ATOM 559 O O . SER A 1 83 ? 12.775 -14.092 37.058 1.00 44.39 63 SER A O 1
ATOM 562 N N . ALA A 1 84 ? 10.631 -14.221 36.316 1.00 43.21 64 ALA A N 1
ATOM 563 C CA . ALA A 1 84 ? 10.492 -15.702 36.441 1.00 42.91 64 ALA A CA 1
ATOM 564 C C . ALA A 1 84 ? 11.375 -16.481 35.469 1.00 41.05 64 ALA A C 1
ATOM 565 O O . ALA A 1 84 ? 11.902 -17.533 35.828 1.00 41.90 64 ALA A O 1
ATOM 567 N N . VAL A 1 85 ? 11.528 -15.988 34.239 1.00 38.97 65 VAL A N 1
ATOM 568 C CA . VAL A 1 85 ? 12.452 -16.613 33.302 1.00 37.14 65 VAL A CA 1
ATOM 569 C C . VAL A 1 85 ? 13.906 -16.619 33.836 1.00 38.21 65 VAL A C 1
ATOM 570 O O . VAL A 1 85 ? 14.536 -17.675 33.902 1.00 37.66 65 VAL A O 1
ATOM 574 N N . ILE A 1 86 ? 14.437 -15.431 34.185 1.00 38.23 66 ILE A N 1
ATOM 575 C CA . ILE A 1 86 ? 15.761 -15.304 34.744 1.00 39.25 66 ILE A CA 1
ATOM 576 C C . ILE A 1 86 ? 15.908 -16.192 35.989 1.00 40.89 66 ILE A C 1
ATOM 577 O O . ILE A 1 86 ? 16.897 -16.899 36.095 1.00 41.83 66 ILE A O 1
ATOM 582 N N . GLU A 1 87 ? 14.941 -16.154 36.900 1.00 43.14 67 GLU A N 1
ATOM 583 C CA . GLU A 1 87 ? 14.953 -17.021 38.112 1.00 45.57 67 GLU A CA 1
ATOM 584 C C . GLU A 1 87 ? 15.041 -18.521 37.781 1.00 44.73 67 GLU A C 1
ATOM 585 O O . GLU A 1 87 ? 15.924 -19.203 38.264 1.00 44.06 67 GLU A O 1
ATOM 591 N N . LYS A 1 88 ? 14.167 -19.023 36.905 1.00 44.03 68 LYS A N 1
ATOM 592 C CA . LYS A 1 88 ? 14.219 -20.444 36.502 1.00 44.13 68 LYS A CA 1
ATOM 593 C C . LYS A 1 88 ? 15.524 -20.823 35.782 1.00 42.90 68 LYS A C 1
ATOM 594 O O . LYS A 1 88 ? 16.136 -21.813 36.117 1.00 42.60 68 LYS A O 1
ATOM 608 N N . ARG A 1 90 ? 18.489 -19.428 35.846 1.00 42.84 70 ARG A N 1
ATOM 609 C CA . ARG A 1 90 ? 19.655 -19.408 36.742 1.00 45.43 70 ARG A CA 1
ATOM 610 C C . ARG A 1 90 ? 19.993 -20.734 37.409 1.00 47.90 70 ARG A C 1
ATOM 611 O O . ARG A 1 90 ? 21.119 -20.902 37.893 1.00 49.36 70 ARG A O 1
ATOM 619 N N . LYS A 1 91 ? 19.031 -21.656 37.451 1.00 50.20 71 LYS A N 1
ATOM 620 C CA . LYS A 1 91 ? 19.187 -22.923 38.197 1.00 52.97 71 LYS A CA 1
ATOM 621 C C . LYS A 1 91 ? 20.037 -23.915 37.443 1.00 52.83 71 LYS A C 1
ATOM 622 O O . LYS A 1 91 ? 20.562 -24.849 38.043 1.00 53.92 71 LYS A O 1
ATOM 628 N N . SER A 1 92 ? 20.160 -23.718 36.131 1.00 51.48 72 SER A N 1
ATOM 629 C CA . SER A 1 92 ? 21.048 -24.551 35.320 1.00 51.18 72 SER A CA 1
ATOM 630 C C . SER A 1 92 ? 22.346 -23.874 34.931 1.00 49.33 72 SER A C 1
ATOM 631 O O . SER A 1 92 ? 23.392 -24.462 35.100 1.00 49.52 72 SER A O 1
ATOM 634 N N . ILE A 1 93 ? 22.301 -22.656 34.414 1.00 47.62 73 ILE A N 1
ATOM 635 C CA . ILE A 1 93 ? 23.528 -21.927 34.115 1.00 47.98 73 ILE A CA 1
ATOM 636 C C . ILE A 1 93 ? 23.538 -20.576 34.868 1.00 48.18 73 ILE A C 1
ATOM 637 O O . ILE A 1 93 ? 22.523 -19.858 34.886 1.00 47.78 73 ILE A O 1
ATOM 642 N N . PRO A 1 94 ? 24.684 -20.214 35.492 1.00 49.09 74 PRO A N 1
ATOM 643 C CA . PRO A 1 94 ? 24.731 -18.886 36.097 1.00 48.71 74 PRO A CA 1
ATOM 644 C C . PRO A 1 94 ? 24.361 -17.760 35.143 1.00 47.41 74 PRO A C 1
ATOM 645 O O . PRO A 1 94 ? 24.692 -17.807 33.962 1.00 46.70 74 PRO A O 1
ATOM 649 N N . ILE A 1 95 ? 23.594 -16.792 35.645 1.00 46.08 75 ILE A N 1
ATOM 650 C CA . ILE A 1 95 ? 23.406 -15.524 34.958 1.00 44.29 75 ILE A CA 1
ATOM 651 C C . ILE A 1 95 ? 23.785 -14.466 36.010 1.00 46.04 75 ILE A C 1
ATOM 652 O O . ILE A 1 95 ? 22.971 -14.133 36.909 1.00 45.59 75 ILE A O 1
ATOM 657 N N . ASN A 1 96 ? 25.041 -14.015 35.938 1.00 45.33 76 ASN A N 1
ATOM 658 C CA . ASN A 1 96 ? 25.601 -13.067 36.908 1.00 46.43 76 ASN A CA 1
ATOM 659 C C . ASN A 1 96 ? 24.787 -11.765 36.829 1.00 46.07 76 ASN A C 1
ATOM 660 O O . ASN A 1 96 ? 24.330 -11.217 37.839 1.00 46.51 76 ASN A O 1
ATOM 665 N N . GLY A 1 97 ? 24.539 -11.328 35.597 1.00 45.08 77 GLY A N 1
ATOM 666 C CA . GLY A 1 97 ? 23.684 -10.181 35.347 1.00 44.17 77 GLY A CA 1
ATOM 667 C C . GLY A 1 97 ? 23.349 -10.122 33.873 1.00 43.10 77 GLY A C 1
ATOM 668 O O . GLY A 1 97 ? 23.988 -10.818 33.069 1.00 42.24 77 GLY A O 1
ATOM 669 N N . VAL A 1 98 ? 22.379 -9.260 33.525 1.00 42.11 78 VAL A N 1
ATOM 670 C CA . VAL A 1 98 ? 21.966 -9.039 32.135 1.00 41.20 78 VAL A CA 1
ATOM 671 C C . VAL A 1 98 ? 21.142 -7.747 32.036 1.00 41.47 78 VAL A C 1
ATOM 672 O O . VAL A 1 98 ? 20.435 -7.393 32.973 1.00 42.11 78 VAL A O 1
ATOM 676 N N . PHE A 1 99 ? 21.261 -7.059 30.903 1.00 41.99 79 PHE A N 1
ATOM 677 C CA . PHE A 1 99 ? 20.421 -5.886 30.588 1.00 44.12 79 PHE A CA 1
ATOM 678 C C . PHE A 1 99 ? 19.434 -6.259 29.454 1.00 43.09 79 PHE A C 1
ATOM 679 O O . PHE A 1 99 ? 19.843 -6.600 28.342 1.00 42.37 79 PHE A O 1
ATOM 687 N N . LEU A 1 100 ? 18.145 -6.195 29.766 1.00 42.17 80 LEU A N 1
ATOM 688 C CA . LEU A 1 100 ? 17.092 -6.710 28.904 1.00 41.99 80 LEU A CA 1
ATOM 689 C C . LEU A 1 100 ? 16.160 -5.587 28.497 1.00 42.35 80 LEU A C 1
ATOM 690 O O . LEU A 1 100 ? 15.662 -4.869 29.338 1.00 43.83 80 LEU A O 1
ATOM 695 N N . THR A 1 101 ? 15.936 -5.412 27.218 1.00 41.05 81 THR A N 1
ATOM 696 C CA . THR A 1 101 ? 14.924 -4.455 26.773 1.00 42.08 81 THR A CA 1
ATOM 697 C C . THR A 1 101 ? 13.811 -5.190 26.050 1.00 40.24 81 THR A C 1
ATOM 698 O O . THR A 1 101 ? 14.093 -6.057 25.227 1.00 39.62 81 THR A O 1
ATOM 702 N N . VAL A 1 102 ? 12.566 -4.869 26.413 1.00 39.70 82 VAL A N 1
ATOM 703 C CA . VAL A 1 102 ? 11.398 -5.538 25.905 1.00 38.28 82 VAL A CA 1
ATOM 704 C C . VAL A 1 102 ? 10.584 -4.507 25.169 1.00 39.98 82 VAL A C 1
ATOM 705 O O . VAL A 1 102 ? 10.253 -3.491 25.750 1.00 38.43 82 VAL A O 1
ATOM 709 N N . ASP A 1 103 ? 10.250 -4.789 23.911 1.00 41.03 83 ASP A N 1
ATOM 710 C CA . ASP A 1 103 ? 9.204 -4.046 23.230 1.00 43.96 83 ASP A CA 1
ATOM 711 C C . ASP A 1 103 ? 8.198 -5.001 22.519 1.00 42.67 83 ASP A C 1
ATOM 712 O O . ASP A 1 103 ? 8.523 -6.174 22.283 1.00 40.77 83 ASP A O 1
ATOM 717 N N . SER A 1 104 ? 7.000 -4.505 22.178 1.00 41.62 84 SER A N 1
ATOM 718 C CA . SER A 1 104 ? 5.937 -5.350 21.585 1.00 40.50 84 SER A CA 1
ATOM 719 C C . SER A 1 104 ? 4.927 -4.595 20.708 1.00 42.75 84 SER A C 1
ATOM 720 O O . SER A 1 104 ? 4.577 -3.444 21.019 1.00 42.00 84 SER A O 1
ATOM 723 N N . ASP A 1 105 ? 4.444 -5.290 19.668 1.00 43.12 85 ASP A N 1
ATOM 724 C CA . ASP A 1 105 ? 3.431 -4.862 18.715 1.00 45.08 85 ASP A CA 1
ATOM 725 C C . ASP A 1 105 ? 2.082 -5.595 19.045 1.00 44.81 85 ASP A C 1
ATOM 726 O O . ASP A 1 105 ? 1.070 -5.387 18.359 1.00 43.39 85 ASP A O 1
ATOM 731 N N . ILE A 1 106 ? 2.098 -6.500 20.026 1.00 44.38 86 ILE A N 1
ATOM 732 C CA . ILE A 1 106 ? 0.916 -7.311 20.376 1.00 44.76 86 ILE A CA 1
ATOM 733 C C . ILE A 1 106 ? 0.049 -6.491 21.327 1.00 47.11 86 ILE A C 1
ATOM 734 O O . ILE A 1 106 ? 0.570 -5.945 22.301 1.00 46.91 86 ILE A O 1
ATOM 739 N N . PRO A 1 107 ? -1.262 -6.359 20.999 1.00 48.47 87 PRO A N 1
ATOM 740 C CA . PRO A 1 107 ? -2.321 -5.882 21.916 1.00 50.23 87 PRO A CA 1
ATOM 741 C C . PRO A 1 107 ? -2.702 -6.912 22.989 1.00 50.85 87 PRO A C 1
ATOM 742 O O . PRO A 1 107 ? -2.864 -8.094 22.703 1.00 51.25 87 PRO A O 1
ATOM 746 N N . VAL A 1 108 ? -2.925 -6.431 24.192 1.00 52.66 88 VAL A N 1
ATOM 747 C CA . VAL A 1 108 ? -3.375 -7.228 25.354 1.00 53.57 88 VAL A CA 1
ATOM 748 C C . VAL A 1 108 ? -4.721 -8.024 25.274 1.00 53.08 88 VAL A C 1
ATOM 749 O O . VAL A 1 108 ? -5.767 -7.548 24.755 1.00 52.00 88 VAL A O 1
ATOM 753 N N . GLY A 1 109 ? -4.627 -9.258 25.782 1.00 52.06 89 GLY A N 1
ATOM 754 C CA . GLY A 1 109 ? -5.756 -10.148 25.938 1.00 52.58 89 GLY A CA 1
ATOM 755 C C . GLY A 1 109 ? -6.270 -10.736 24.646 1.00 51.72 89 GLY A C 1
ATOM 756 O O . GLY A 1 109 ? -5.530 -10.804 23.661 1.00 50.88 89 GLY A O 1
ATOM 757 N N . SER A 1 110 ? -7.554 -11.147 24.692 1.00 51.69 90 SER A N 1
ATOM 758 C CA . SER A 1 110 ? -8.299 -11.906 23.630 1.00 50.88 90 SER A CA 1
ATOM 759 C C . SER A 1 110 ? -7.533 -13.164 23.157 1.00 50.48 90 SER A C 1
ATOM 760 O O . SER A 1 110 ? -7.538 -13.486 21.949 1.00 49.09 90 SER A O 1
ATOM 763 N N . GLY A 1 111 ? -6.889 -13.854 24.120 1.00 49.38 91 GLY A N 1
ATOM 764 C CA . GLY A 1 111 ? -5.916 -14.886 23.826 1.00 48.00 91 GLY A CA 1
ATOM 765 C C . GLY A 1 111 ? -4.995 -14.551 22.645 1.00 45.82 91 GLY A C 1
ATOM 766 O O . GLY A 1 111 ? -4.539 -15.491 21.921 1.00 45.36 91 GLY A O 1
ATOM 767 N N . LEU A 1 112 ? -4.709 -13.253 22.417 1.00 44.39 92 LEU A N 1
ATOM 768 C CA . LEU A 1 112 ? -3.674 -12.950 21.375 1.00 42.59 92 LEU A CA 1
ATOM 769 C C . LEU A 1 112 ? -2.238 -13.398 21.777 1.00 42.01 92 LEU A C 1
ATOM 770 O O . LEU A 1 112 ? -1.416 -13.662 20.914 1.00 38.82 92 LEU A O 1
ATOM 775 N N . GLY A 1 113 ? -1.950 -13.497 23.074 1.00 41.16 93 GLY A N 1
ATOM 776 C CA . GLY A 1 113 ? -0.745 -14.214 23.500 1.00 42.17 93 GLY A CA 1
ATOM 777 C C . GLY A 1 113 ? 0.439 -13.330 23.860 1.00 42.92 93 GLY A C 1
ATOM 778 O O . GLY A 1 113 ? 1.604 -13.700 23.643 1.00 41.90 93 GLY A O 1
ATOM 779 N N . SER A 1 114 ? 0.139 -12.201 24.493 1.00 41.99 94 SER A N 1
ATOM 780 C CA . SER A 1 114 ? 1.156 -11.258 24.853 1.00 41.27 94 SER A CA 1
ATOM 781 C C . SER A 1 114 ? 2.118 -11.811 25.941 1.00 39.90 94 SER A C 1
ATOM 782 O O . SER A 1 114 ? 3.329 -11.623 25.838 1.00 38.78 94 SER A O 1
ATOM 785 N N . SER A 1 115 ? 1.574 -12.495 26.951 1.00 38.82 95 SER A N 1
ATOM 786 C CA . SER A 1 115 ? 2.367 -13.087 28.018 1.00 38.41 95 SER A CA 1
ATOM 787 C C . SER A 1 115 ? 3.206 -14.238 27.495 1.00 37.64 95 SER A C 1
ATOM 788 O O . SER A 1 115 ? 4.381 -14.446 27.912 1.00 37.10 95 SER A O 1
ATOM 791 N N . ALA A 1 116 ? 2.585 -15.027 26.624 1.00 35.59 96 ALA A N 1
ATOM 792 C CA . ALA A 1 116 ? 3.304 -16.128 26.062 1.00 34.81 96 ALA A CA 1
ATOM 793 C C . ALA A 1 116 ? 4.473 -15.577 25.226 1.00 33.24 96 ALA A C 1
ATOM 794 O O . ALA A 1 116 ? 5.558 -16.159 25.303 1.00 31.24 96 ALA A O 1
ATOM 796 N N . ALA A 1 117 ? 4.225 -14.555 24.375 1.00 31.88 97 ALA A N 1
ATOM 797 C CA . ALA A 1 117 ? 5.303 -13.968 23.550 1.00 31.48 97 ALA A CA 1
ATOM 798 C C . ALA A 1 117 ? 6.513 -13.388 24.333 1.00 32.74 97 ALA A C 1
ATOM 799 O O . ALA A 1 117 ? 7.683 -13.566 23.909 1.00 32.96 97 ALA A O 1
ATOM 801 N N . VAL A 1 118 ? 6.265 -12.676 25.443 1.00 32.31 98 VAL A N 1
ATOM 802 C CA . VAL A 1 118 ? 7.376 -12.118 26.236 1.00 34.89 98 VAL A CA 1
ATOM 803 C C . VAL A 1 118 ? 8.125 -13.276 26.922 1.00 34.04 98 VAL A C 1
ATOM 804 O O . VAL A 1 118 ? 9.345 -13.283 26.972 1.00 34.22 98 VAL A O 1
ATOM 808 N N . THR A 1 119 ? 7.394 -14.275 27.410 1.00 35.11 99 THR A N 1
ATOM 809 C CA . THR A 1 119 ? 8.022 -15.458 28.003 1.00 33.93 99 THR A CA 1
ATOM 810 C C . THR A 1 119 ? 8.970 -16.166 27.025 1.00 34.66 99 THR A C 1
ATOM 811 O O . THR A 1 119 ? 10.098 -16.457 27.375 1.00 36.34 99 THR A O 1
ATOM 815 N N . ILE A 1 120 ? 8.478 -16.480 25.830 1.00 32.08 100 ILE A N 1
ATOM 816 C CA . ILE A 1 120 ? 9.254 -17.203 24.852 1.00 32.89 100 ILE A CA 1
ATOM 817 C C . ILE A 1 120 ? 10.417 -16.364 24.296 1.00 31.16 100 ILE A C 1
ATOM 818 O O . ILE A 1 120 ? 11.567 -16.865 24.171 1.00 29.64 100 ILE A O 1
ATOM 823 N N . ALA A 1 121 ? 10.159 -15.072 24.043 1.00 30.81 101 ALA A N 1
ATOM 824 C CA . ALA A 1 121 ? 11.256 -14.169 23.547 1.00 31.13 101 ALA A CA 1
ATOM 825 C C . ALA A 1 121 ? 12.382 -14.033 24.544 1.00 32.46 101 ALA A C 1
ATOM 826 O O . ALA A 1 121 ? 13.559 -13.976 24.121 1.00 32.62 101 ALA A O 1
ATOM 828 N N . SER A 1 122 ? 12.009 -13.909 25.827 1.00 32.14 102 SER A N 1
ATOM 829 C CA . SER A 1 122 ? 12.984 -13.842 26.945 1.00 34.44 102 SER A CA 1
ATOM 830 C C . SER A 1 122 ? 13.793 -15.121 27.063 1.00 32.80 102 SER A C 1
ATOM 831 O O . SER A 1 122 ? 15.014 -15.093 27.251 1.00 32.84 102 SER A O 1
ATOM 834 N N . ILE A 1 123 ? 13.100 -16.247 27.040 1.00 32.26 103 ILE A N 1
ATOM 835 C CA . ILE A 1 123 ? 13.796 -17.527 27.088 1.00 32.08 103 ILE A CA 1
ATOM 836 C C . ILE A 1 123 ? 14.790 -17.588 25.907 1.00 32.43 103 ILE A C 1
ATOM 837 O O . ILE A 1 123 ? 15.986 -17.936 26.075 1.00 33.22 103 ILE A O 1
ATOM 842 N N . GLY A 1 124 ? 14.291 -17.256 24.711 1.00 32.51 104 GLY A N 1
ATOM 843 C CA . GLY A 1 124 ? 15.106 -17.326 23.509 1.00 32.65 104 GLY A CA 1
ATOM 844 C C . GLY A 1 124 ? 16.330 -16.411 23.583 1.00 33.91 104 GLY A C 1
ATOM 845 O O . GLY A 1 124 ? 17.467 -16.803 23.159 1.00 32.84 104 GLY A O 1
ATOM 846 N N . ALA A 1 125 ? 16.110 -15.198 24.110 1.00 32.63 105 ALA A N 1
ATOM 847 C CA . ALA A 1 125 ? 17.218 -14.245 24.229 1.00 33.83 105 ALA A CA 1
ATOM 848 C C . ALA A 1 125 ? 18.273 -14.717 25.240 1.00 33.55 105 ALA A C 1
ATOM 849 O O . ALA A 1 125 ? 19.450 -14.645 24.924 1.00 35.46 105 ALA A O 1
ATOM 851 N N . LEU A 1 126 ? 17.871 -15.144 26.434 1.00 35.46 106 LEU A N 1
ATOM 852 C CA . LEU A 1 126 ? 18.851 -15.695 27.364 1.00 37.56 106 LEU A CA 1
ATOM 853 C C . LEU A 1 126 ? 19.527 -16.992 26.809 1.00 38.22 106 LEU A C 1
ATOM 854 O O . LEU A 1 126 ? 20.709 -17.238 27.073 1.00 39.07 106 LEU A O 1
ATOM 859 N N . ASN A 1 127 ? 18.784 -17.785 26.032 1.00 38.23 107 ASN A N 1
ATOM 860 C CA . ASN A 1 127 ? 19.289 -19.000 25.404 1.00 38.60 107 ASN A CA 1
ATOM 861 C C . ASN A 1 127 ? 20.472 -18.690 24.568 1.00 38.57 107 ASN A C 1
ATOM 862 O O . ASN A 1 127 ? 21.498 -19.389 24.681 1.00 38.98 107 ASN A O 1
ATOM 867 N N . GLU A 1 128 ? 20.346 -17.644 23.752 1.00 39.09 108 GLU A N 1
ATOM 868 C CA . GLU A 1 128 ? 21.389 -17.243 22.813 1.00 40.12 108 GLU A CA 1
ATOM 869 C C . GLU A 1 128 ? 22.529 -16.611 23.552 1.00 40.19 108 GLU A C 1
ATOM 870 O O . GLU A 1 128 ? 23.667 -17.060 23.435 1.00 40.85 108 GLU A O 1
ATOM 876 N N . LEU A 1 129 ? 22.228 -15.578 24.330 1.00 39.27 109 LEU A N 1
ATOM 877 C CA . LEU A 1 129 ? 23.298 -14.849 25.066 1.00 39.72 109 LEU A CA 1
ATOM 878 C C . LEU A 1 129 ? 24.220 -15.750 25.903 1.00 38.42 109 LEU A C 1
ATOM 879 O O . LEU A 1 129 ? 25.415 -15.662 25.760 1.00 37.97 109 LEU A O 1
ATOM 884 N N . PHE A 1 130 ? 23.632 -16.616 26.723 1.00 38.41 110 PHE A N 1
ATOM 885 C CA . PHE A 1 130 ? 24.336 -17.467 27.688 1.00 39.54 110 PHE A CA 1
ATOM 886 C C . PHE A 1 130 ? 24.628 -18.907 27.264 1.00 40.27 110 PHE A C 1
ATOM 887 O O . PHE A 1 130 ? 25.158 -19.689 28.075 1.00 39.68 110 PHE A O 1
ATOM 895 N N . GLY A 1 131 ? 24.268 -19.253 26.014 1.00 39.85 111 GLY A N 1
ATOM 896 C CA . GLY A 1 131 ? 24.592 -20.560 25.422 1.00 40.48 111 GLY A CA 1
ATOM 897 C C . GLY A 1 131 ? 23.964 -21.768 26.108 1.00 41.52 111 GLY A C 1
ATOM 898 O O . GLY A 1 131 ? 24.657 -22.742 26.373 1.00 41.03 111 GLY A O 1
ATOM 899 N N . PHE A 1 132 ? 22.660 -21.713 26.388 1.00 40.97 112 PHE A N 1
ATOM 900 C CA . PHE A 1 132 ? 21.940 -22.805 27.038 1.00 41.42 112 PHE A CA 1
ATOM 901 C C . PHE A 1 132 ? 21.740 -24.025 26.098 1.00 41.73 112 PHE A C 1
ATOM 902 O O . PHE A 1 132 ? 21.493 -25.128 26.563 1.00 41.43 112 PHE A O 1
ATOM 910 N N . GLY A 1 133 ? 21.797 -23.799 24.794 1.00 41.14 113 GLY A N 1
ATOM 911 C CA . GLY A 1 133 ? 21.612 -24.893 23.780 1.00 41.63 113 GLY A CA 1
ATOM 912 C C . GLY A 1 133 ? 20.238 -25.553 23.767 1.00 42.02 113 GLY A C 1
ATOM 913 O O . GLY A 1 133 ? 20.100 -26.750 23.463 1.00 41.06 113 GLY A O 1
ATOM 914 N N . LEU A 1 134 ? 19.192 -24.776 24.042 1.00 40.44 114 LEU A N 1
ATOM 915 C CA . LEU A 1 134 ? 17.868 -25.363 24.112 1.00 40.81 114 LEU A CA 1
ATOM 916 C C . LEU A 1 134 ? 17.260 -25.388 22.704 1.00 40.62 114 LEU A C 1
ATOM 917 O O . LEU A 1 134 ? 17.441 -24.462 21.932 1.00 40.06 114 LEU A O 1
ATOM 922 N N . SER A 1 135 ? 16.584 -26.488 22.387 1.00 40.87 115 SER A N 1
ATOM 923 C CA . SER A 1 135 ? 15.819 -26.646 21.153 1.00 39.89 115 SER A CA 1
ATOM 924 C C . SER A 1 135 ? 14.487 -25.970 21.334 1.00 39.54 115 SER A C 1
ATOM 925 O O . SER A 1 135 ? 14.061 -25.742 22.470 1.00 39.12 115 SER A O 1
ATOM 928 N N . LEU A 1 136 ? 13.786 -25.737 20.230 1.00 40.36 116 LEU A N 1
ATOM 929 C CA . LEU A 1 136 ? 12.371 -25.310 20.265 1.00 40.05 116 LEU A CA 1
ATOM 930 C C . LEU A 1 136 ? 11.450 -26.114 21.208 1.00 41.42 116 LEU A C 1
ATOM 931 O O . LEU A 1 136 ? 10.689 -25.511 21.998 1.00 41.45 116 LEU A O 1
ATOM 936 N N . GLN A 1 137 ? 11.474 -27.455 21.133 1.00 40.54 117 GLN A N 1
ATOM 937 C CA . GLN A 1 137 ? 10.610 -28.224 22.031 1.00 41.92 117 GLN A CA 1
ATOM 938 C C . GLN A 1 137 ? 10.935 -27.895 23.504 1.00 40.83 117 GLN A C 1
ATOM 939 O O . GLN A 1 137 ? 10.035 -27.738 24.303 1.00 39.80 117 GLN A O 1
ATOM 945 N N . GLU A 1 138 ? 12.229 -27.806 23.826 1.00 40.19 118 GLU A N 1
ATOM 946 C CA . GLU A 1 138 ? 12.660 -27.515 25.210 1.00 40.43 118 GLU A CA 1
ATOM 947 C C . GLU A 1 138 ? 12.232 -26.112 25.604 1.00 38.25 118 GLU A C 1
ATOM 948 O O . GLU A 1 138 ? 11.808 -25.886 26.727 1.00 38.00 118 GLU A O 1
ATOM 954 N N . ILE A 1 139 ? 12.299 -25.189 24.655 1.00 36.79 119 ILE A N 1
ATOM 955 C CA . ILE A 1 139 ? 11.883 -23.805 24.916 1.00 35.79 119 ILE A CA 1
ATOM 956 C C . ILE A 1 139 ? 10.370 -23.706 25.187 1.00 35.82 119 ILE A C 1
ATOM 957 O O . ILE A 1 139 ? 9.934 -22.978 26.087 1.00 35.66 119 ILE A O 1
ATOM 962 N N . ALA A 1 140 ? 9.562 -24.431 24.423 1.00 34.85 120 ALA A N 1
ATOM 963 C CA . ALA A 1 140 ? 8.141 -24.372 24.634 1.00 36.32 120 ALA A CA 1
ATOM 964 C C . ALA A 1 140 ? 7.772 -25.012 25.967 1.00 38.07 120 ALA A C 1
ATOM 965 O O . ALA A 1 140 ? 6.845 -24.537 26.674 1.00 38.23 120 ALA A O 1
ATOM 967 N N . LYS A 1 141 ? 8.475 -26.092 26.295 1.00 38.99 121 LYS A N 1
ATOM 968 C CA . LYS A 1 141 ? 8.169 -26.808 27.538 1.00 41.89 121 LYS A CA 1
ATOM 969 C C . LYS A 1 141 ? 8.556 -25.850 28.670 1.00 41.39 121 LYS A C 1
ATOM 970 O O . LYS A 1 141 ? 7.778 -25.607 29.569 1.00 43.81 121 LYS A O 1
ATOM 976 N N . LEU A 1 142 ? 9.742 -25.257 28.583 1.00 39.64 122 LEU A N 1
ATOM 977 C CA . LEU A 1 142 ? 10.134 -24.296 29.611 1.00 39.26 122 LEU A CA 1
ATOM 978 C C . LEU A 1 142 ? 9.137 -23.124 29.779 1.00 37.87 122 LEU A C 1
ATOM 979 O O . LEU A 1 142 ? 8.813 -22.718 30.896 1.00 37.37 122 LEU A O 1
ATOM 984 N N . GLY A 1 143 ? 8.640 -22.595 28.667 1.00 37.01 123 GLY A N 1
ATOM 985 C CA . GLY A 1 143 ? 7.676 -21.470 28.679 1.00 37.16 123 GLY A CA 1
ATOM 986 C C . GLY A 1 143 ? 6.340 -21.869 29.312 1.00 39.01 123 GLY A C 1
ATOM 987 O O . GLY A 1 143 ? 5.740 -21.067 30.081 1.00 37.48 123 GLY A O 1
ATOM 988 N N . HIS A 1 144 ? 5.884 -23.087 28.961 1.00 39.09 124 HIS A N 1
ATOM 989 C CA . HIS A 1 144 ? 4.733 -23.734 29.620 1.00 42.81 124 HIS A CA 1
ATOM 990 C C . HIS A 1 144 ? 4.993 -23.748 31.126 1.00 43.65 124 HIS A C 1
ATOM 991 O O . HIS A 1 144 ? 4.122 -23.363 31.889 1.00 44.71 124 HIS A O 1
ATOM 998 N N . GLU A 1 145 ? 6.193 -24.157 31.551 1.00 45.95 125 GLU A N 1
ATOM 999 C CA . GLU A 1 145 ? 6.516 -24.188 33.009 1.00 47.62 125 GLU A CA 1
ATOM 1000 C C . GLU A 1 145 ? 6.521 -22.808 33.621 1.00 47.46 125 GLU A C 1
ATOM 1001 O O . GLU A 1 145 ? 6.029 -22.614 34.730 1.00 47.07 125 GLU A O 1
ATOM 1007 N N . ILE A 1 146 ? 7.026 -21.823 32.878 1.00 46.50 126 ILE A N 1
ATOM 1008 C CA . ILE A 1 146 ? 6.954 -20.457 33.369 1.00 46.68 126 ILE A CA 1
ATOM 1009 C C . ILE A 1 146 ? 5.522 -19.906 33.559 1.00 47.75 126 ILE A C 1
ATOM 1010 O O . ILE A 1 146 ? 5.225 -19.282 34.603 1.00 47.05 126 ILE A O 1
ATOM 1015 N N . GLU A 1 147 ? 4.639 -20.145 32.584 1.00 46.78 127 GLU A N 1
ATOM 1016 C CA . GLU A 1 147 ? 3.271 -19.640 32.675 1.00 47.65 127 GLU A CA 1
ATOM 1017 C C . GLU A 1 147 ? 2.621 -20.262 33.928 1.00 50.52 127 GLU A C 1
ATOM 1018 O O . GLU A 1 147 ? 1.998 -19.548 34.754 1.00 50.65 127 GLU A O 1
ATOM 1024 N N . ILE A 1 148 ? 2.813 -21.570 34.103 1.00 51.16 128 ILE A N 1
ATOM 1025 C CA . ILE A 1 148 ? 2.312 -22.250 35.319 1.00 52.99 128 ILE A CA 1
ATOM 1026 C C . ILE A 1 148 ? 2.763 -21.505 36.578 1.00 54.53 128 ILE A C 1
ATOM 1027 O O . ILE A 1 148 ? 1.914 -21.140 37.406 1.00 55.09 128 ILE A O 1
ATOM 1032 N N . LYS A 1 149 ? 4.079 -21.253 36.686 1.00 54.54 129 LYS A N 1
ATOM 1033 C CA . LYS A 1 149 ? 4.658 -20.551 37.839 1.00 55.86 129 LYS A CA 1
ATOM 1034 C C . LYS A 1 149 ? 4.003 -19.173 38.059 1.00 55.96 129 LYS A C 1
ATOM 1035 O O . LYS A 1 149 ? 3.580 -18.863 39.147 1.00 56.10 129 LYS A O 1
ATOM 1041 N N . VAL A 1 150 ? 3.846 -18.365 37.008 1.00 55.68 130 VAL A N 1
ATOM 1042 C CA . VAL A 1 150 ? 3.350 -16.990 37.189 1.00 56.37 130 VAL A CA 1
ATOM 1043 C C . VAL A 1 150 ? 1.849 -16.841 37.485 1.00 58.76 130 VAL A C 1
ATOM 1044 O O . VAL A 1 150 ? 1.450 -15.996 38.305 1.00 60.15 130 VAL A O 1
ATOM 1048 N N . GLN A 1 151 ? 1.016 -17.639 36.823 1.00 59.39 131 GLN A N 1
ATOM 1049 C CA . GLN A 1 151 ? -0.433 -17.460 36.940 1.00 60.66 131 GLN A CA 1
ATOM 1050 C C . GLN A 1 151 ? -1.162 -18.648 37.573 1.00 62.22 131 GLN A C 1
ATOM 1051 O O . GLN A 1 151 ? -2.396 -18.623 37.719 1.00 62.74 131 GLN A O 1
ATOM 1057 N N . GLY A 1 152 ? -0.397 -19.667 37.967 1.00 63.20 132 GLY A N 1
ATOM 1058 C CA . GLY A 1 152 ? -0.942 -20.756 38.763 1.00 64.44 132 GLY A CA 1
ATOM 1059 C C . GLY A 1 152 ? -1.171 -22.011 37.964 1.00 64.12 132 GLY A C 1
ATOM 1060 O O . GLY A 1 152 ? -0.729 -23.088 38.368 1.00 66.13 132 GLY A O 1
ATOM 1061 N N . ALA A 1 153 ? -1.873 -21.878 36.837 1.00 62.77 133 ALA A N 1
ATOM 1062 C CA . ALA A 1 153 ? -2.180 -23.005 35.967 1.00 61.13 133 ALA A CA 1
ATOM 1063 C C . ALA A 1 153 ? -2.221 -22.473 34.560 1.00 59.12 133 ALA A C 1
ATOM 1064 O O . ALA A 1 153 ? -2.695 -21.349 34.343 1.00 59.41 133 ALA A O 1
ATOM 1066 N N . ALA A 1 154 ? -1.779 -23.278 33.593 1.00 57.36 134 ALA A N 1
ATOM 1067 C CA . ALA A 1 154 ? -1.940 -22.918 32.161 1.00 54.72 134 ALA A CA 1
ATOM 1068 C C . ALA A 1 154 ? -1.875 -24.152 31.259 1.00 53.15 134 ALA A C 1
ATOM 1069 O O . ALA A 1 154 ? -1.270 -25.148 31.612 1.00 54.20 134 ALA A O 1
ATOM 1071 N N . SER A 1 155 ? -2.571 -24.107 30.140 1.00 50.65 135 SER A N 1
ATOM 1072 C CA . SER A 1 155 ? -2.348 -25.049 29.038 1.00 49.73 135 SER A CA 1
ATOM 1073 C C . SER A 1 155 ? -0.975 -24.792 28.336 1.00 46.61 135 SER A C 1
ATOM 1074 O O . SER A 1 155 ? -0.523 -23.653 28.306 1.00 46.37 135 SER A O 1
ATOM 1077 N N . PRO A 1 156 ? -0.342 -25.833 27.731 1.00 45.61 136 PRO A N 1
ATOM 1078 C CA . PRO A 1 156 ? 0.898 -25.580 26.969 1.00 44.33 136 PRO A CA 1
ATOM 1079 C C . PRO A 1 156 ? 0.678 -24.911 25.611 1.00 42.28 136 PRO A C 1
ATOM 1080 O O . PRO A 1 156 ? 1.652 -24.579 24.931 1.00 42.59 136 PRO A O 1
ATOM 1084 N N . THR A 1 157 ? -0.574 -24.761 25.191 1.00 41.36 137 THR A N 1
ATOM 1085 C CA . THR A 1 157 ? -0.866 -24.226 23.848 1.00 39.60 137 THR A CA 1
ATOM 1086 C C . THR A 1 157 ? -0.264 -22.870 23.508 1.00 38.69 137 THR A C 1
ATOM 1087 O O . THR A 1 157 ? 0.377 -22.733 22.482 1.00 38.27 137 THR A O 1
ATOM 1091 N N . ASP A 1 158 ? -0.507 -21.849 24.311 1.00 38.15 138 ASP A N 1
ATOM 1092 C CA . ASP A 1 158 ? -0.046 -20.484 23.934 1.00 37.61 138 ASP A CA 1
ATOM 1093 C C . ASP A 1 158 ? 1.478 -20.441 23.700 1.00 36.69 138 ASP A C 1
ATOM 1094 O O . ASP A 1 158 ? 1.945 -19.886 22.670 1.00 36.26 138 ASP A O 1
ATOM 1099 N N . THR A 1 159 ? 2.237 -21.014 24.622 1.00 36.36 139 THR A N 1
ATOM 1100 C CA . THR A 1 159 ? 3.686 -21.013 24.528 1.00 37.02 139 THR A CA 1
ATOM 1101 C C . THR A 1 159 ? 4.150 -21.934 23.417 1.00 37.57 139 THR A C 1
ATOM 1102 O O . THR A 1 159 ? 5.146 -21.634 22.732 1.00 36.21 139 THR A O 1
ATOM 1106 N N . TYR A 1 160 ? 3.397 -23.026 23.176 1.00 37.42 140 TYR A N 1
ATOM 1107 C CA . TYR A 1 160 ? 3.777 -23.910 22.058 1.00 38.40 140 TYR A CA 1
ATOM 1108 C C . TYR A 1 160 ? 3.683 -23.138 20.740 1.00 36.92 140 TYR A C 1
ATOM 1109 O O . TYR A 1 160 ? 4.613 -23.153 19.939 1.00 37.51 140 TYR A O 1
ATOM 1118 N N . VAL A 1 161 ? 2.560 -22.466 20.522 1.00 36.94 141 VAL A N 1
ATOM 1119 C CA . VAL A 1 161 ? 2.261 -21.788 19.255 1.00 35.28 141 VAL A CA 1
ATOM 1120 C C . VAL A 1 161 ? 3.201 -20.574 19.039 1.00 34.04 141 VAL A C 1
ATOM 1121 O O . VAL A 1 161 ? 3.688 -20.352 17.968 1.00 32.98 141 VAL A O 1
ATOM 1125 N N . SER A 1 162 ? 3.446 -19.812 20.071 1.00 33.68 142 SER A N 1
ATOM 1126 C CA . SER A 1 162 ? 4.423 -18.725 19.996 1.00 34.00 142 SER A CA 1
ATOM 1127 C C . SER A 1 162 ? 5.862 -19.278 19.706 1.00 33.68 142 SER A C 1
ATOM 1128 O O . SER A 1 162 ? 6.621 -18.662 18.927 1.00 33.64 142 SER A O 1
ATOM 1131 N N . THR A 1 163 ? 6.269 -20.391 20.337 1.00 33.33 143 THR A N 1
ATOM 1132 C CA . THR A 1 163 ? 7.590 -20.986 20.014 1.00 31.72 143 THR A CA 1
ATOM 1133 C C . THR A 1 163 ? 7.686 -21.378 18.533 1.00 32.77 143 THR A C 1
ATOM 1134 O O . THR A 1 163 ? 8.652 -20.977 17.871 1.00 33.02 143 THR A O 1
ATOM 1138 N N . PHE A 1 164 ? 6.686 -22.124 18.021 1.00 32.33 144 PHE A N 1
ATOM 1139 C CA . PHE A 1 164 ? 6.745 -22.758 16.658 1.00 33.71 144 PHE A CA 1
ATOM 1140 C C . PHE A 1 164 ? 6.202 -21.941 15.497 1.00 33.79 144 PHE A C 1
ATOM 1141 O O . PHE A 1 164 ? 6.676 -22.080 14.351 1.00 34.02 144 PHE A O 1
ATOM 1149 N N . GLY A 1 165 ? 5.212 -21.100 15.787 1.00 33.43 145 GLY A N 1
ATOM 1150 C CA . GLY A 1 165 ? 4.667 -20.199 14.761 1.00 35.52 145 GLY A CA 1
ATOM 1151 C C . GLY A 1 165 ? 3.845 -20.952 13.734 1.00 35.86 145 GLY A C 1
ATOM 1152 O O . GLY A 1 165 ? 3.411 -22.123 13.982 1.00 36.78 145 GLY A O 1
ATOM 1153 N N . GLY A 1 166 ? 3.685 -20.326 12.569 1.00 36.47 146 GLY A N 1
ATOM 1154 C CA . GLY A 1 166 ? 2.768 -20.773 11.521 1.00 34.87 146 GLY A CA 1
ATOM 1155 C C . GLY A 1 166 ? 1.359 -21.094 11.997 1.00 34.82 146 GLY A C 1
ATOM 1156 O O . GLY A 1 166 ? 0.872 -20.554 13.008 1.00 34.83 146 GLY A O 1
ATOM 1157 N N . VAL A 1 167 ? 0.721 -21.992 11.264 1.00 35.06 147 VAL A N 1
ATOM 1158 C CA . VAL A 1 167 ? -0.562 -22.566 11.554 1.00 36.08 147 VAL A CA 1
ATOM 1159 C C . VAL A 1 167 ? -0.341 -23.914 12.250 1.00 37.66 147 VAL A C 1
ATOM 1160 O O . VAL A 1 167 ? 0.429 -24.792 11.753 1.00 40.37 147 VAL A O 1
ATOM 1164 N N . VAL A 1 168 ? -0.955 -24.083 13.413 1.00 36.59 148 VAL A N 1
ATOM 1165 C CA . VAL A 1 168 ? -0.761 -25.314 14.181 1.00 37.88 148 VAL A CA 1
ATOM 1166 C C . VAL A 1 168 ? -2.133 -25.848 14.671 1.00 37.46 148 VAL A C 1
ATOM 1167 O O . VAL A 1 168 ? -2.976 -25.067 15.127 1.00 33.97 148 VAL A O 1
ATOM 1171 N N . THR A 1 169 ? -2.343 -27.155 14.526 1.00 36.17 149 THR A N 1
ATOM 1172 C CA . THR A 1 169 ? -3.526 -27.770 15.037 1.00 37.96 149 THR A CA 1
ATOM 1173 C C . THR A 1 169 ? -3.299 -28.050 16.475 1.00 37.67 149 THR A C 1
ATOM 1174 O O . THR A 1 169 ? -2.166 -28.279 16.900 1.00 38.81 149 THR A O 1
ATOM 1178 N N . ILE A 1 170 ? -4.357 -27.986 17.253 1.00 37.26 150 ILE A N 1
ATOM 1179 C CA . ILE A 1 170 ? -4.242 -28.235 18.671 1.00 38.65 150 ILE A CA 1
ATOM 1180 C C . ILE A 1 170 ? -5.274 -29.323 18.952 1.00 40.50 150 ILE A C 1
ATOM 1181 O O . ILE A 1 170 ? -6.407 -29.227 18.429 1.00 41.93 150 ILE A O 1
ATOM 1186 N N . PRO A 1 171 ? -4.938 -30.346 19.768 1.00 42.05 151 PRO A N 1
ATOM 1187 C CA . PRO A 1 171 ? -3.684 -30.507 20.497 1.00 41.59 151 PRO A CA 1
ATOM 1188 C C . PRO A 1 171 ? -2.668 -31.379 19.771 1.00 43.62 151 PRO A C 1
ATOM 1189 O O . PRO A 1 171 ? -1.641 -31.683 20.345 1.00 42.96 151 PRO A O 1
ATOM 1193 N N . GLU A 1 172 ? -2.958 -31.783 18.538 1.00 43.65 152 GLU A N 1
ATOM 1194 C CA . GLU A 1 172 ? -2.066 -32.679 17.812 1.00 45.99 152 GLU A CA 1
ATOM 1195 C C . GLU A 1 172 ? -0.767 -32.034 17.321 1.00 43.78 152 GLU A C 1
ATOM 1196 O O . GLU A 1 172 ? 0.155 -32.754 16.948 1.00 43.15 152 GLU A O 1
ATOM 1202 N N . ARG A 1 173 ? -0.695 -30.694 17.336 1.00 41.79 153 ARG A N 1
ATOM 1203 C CA . ARG A 1 173 ? 0.544 -29.932 17.007 1.00 40.48 153 ARG A CA 1
ATOM 1204 C C . ARG A 1 173 ? 1.085 -30.174 15.590 1.00 42.34 153 ARG A C 1
ATOM 1205 O O . ARG A 1 173 ? 2.322 -30.145 15.355 1.00 41.79 153 ARG A O 1
ATOM 1213 N N . ARG A 1 174 ? 0.151 -30.411 14.664 1.00 41.10 154 ARG A N 1
ATOM 1214 C CA . ARG A 1 174 ? 0.473 -30.638 13.284 1.00 44.28 154 ARG A CA 1
ATOM 1215 C C . ARG A 1 174 ? 0.568 -29.291 12.588 1.00 43.85 154 ARG A C 1
ATOM 1216 O O . ARG A 1 174 ? -0.368 -28.470 12.656 1.00 42.14 154 ARG A O 1
ATOM 1224 N N . LYS A 1 175 ? 1.719 -29.044 11.964 1.00 43.61 155 LYS A N 1
ATOM 1225 C CA . LYS A 1 175 ? 1.949 -27.844 11.165 1.00 43.44 155 LYS A CA 1
ATOM 1226 C C . LYS A 1 175 ? 1.157 -27.930 9.864 1.00 44.14 155 LYS A C 1
ATOM 1227 O O . LYS A 1 175 ? 1.196 -28.939 9.166 1.00 44.29 155 LYS A O 1
ATOM 1233 N N . LEU A 1 176 ? 0.453 -26.849 9.529 1.00 42.74 156 LEU A N 1
ATOM 1234 C CA . LEU A 1 176 ? -0.263 -26.806 8.279 1.00 43.69 156 LEU A CA 1
ATOM 1235 C C . LEU A 1 176 ? 0.331 -25.709 7.378 1.00 44.16 156 LEU A C 1
ATOM 1236 O O . LEU A 1 176 ? 0.973 -24.778 7.863 1.00 44.37 156 LEU A O 1
ATOM 1241 N N . LYS A 1 177 ? 0.080 -25.768 6.069 1.00 44.99 157 LYS A N 1
ATOM 1242 C CA . LYS A 1 177 ? 0.651 -24.750 5.173 1.00 45.65 157 LYS A CA 1
ATOM 1243 C C . LYS A 1 177 ? 0.055 -23.380 5.539 1.00 44.68 157 LYS A C 1
ATOM 1244 O O . LYS A 1 177 ? -1.147 -23.265 5.766 1.00 42.70 157 LYS A O 1
ATOM 1250 N N . THR A 1 178 ? 0.919 -22.373 5.621 1.00 43.65 158 THR A N 1
ATOM 1251 C CA . THR A 1 178 ? 0.514 -21.050 6.017 1.00 43.53 158 THR A CA 1
ATOM 1252 C C . THR A 1 178 ? -0.313 -20.447 4.896 1.00 44.10 158 THR A C 1
ATOM 1253 O O . THR A 1 178 ? 0.081 -20.562 3.740 1.00 45.27 158 THR A O 1
ATOM 1257 N N . PRO A 1 179 ? -1.483 -19.839 5.209 1.00 43.23 159 PRO A N 1
ATOM 1258 C CA . PRO A 1 179 ? -2.253 -19.258 4.077 1.00 43.29 159 PRO A CA 1
ATOM 1259 C C . PRO A 1 179 ? -1.787 -17.861 3.603 1.00 43.92 159 PRO A C 1
ATOM 1260 O O . PRO A 1 179 ? -1.194 -17.104 4.333 1.00 43.14 159 PRO A O 1
ATOM 1264 N N . ASP A 1 180 ? -2.010 -17.561 2.342 1.00 45.72 160 ASP A N 1
ATOM 1265 C CA . ASP A 1 180 ? -1.578 -16.293 1.766 1.00 47.18 160 ASP A CA 1
ATOM 1266 C C . ASP A 1 180 ? -2.738 -15.262 1.894 1.00 45.92 160 ASP A C 1
ATOM 1267 O O . ASP A 1 180 ? -3.414 -14.954 0.926 1.00 47.59 160 ASP A O 1
ATOM 1272 N N . CYS A 1 181 ? -2.973 -14.753 3.108 1.00 44.89 161 CYS A N 1
ATOM 1273 C CA . CYS A 1 181 ? -4.124 -13.901 3.395 1.00 42.78 161 CYS A CA 1
ATOM 1274 C C . CYS A 1 181 ? -3.745 -12.796 4.345 1.00 40.86 161 CYS A C 1
ATOM 1275 O O . CYS A 1 181 ? -2.794 -12.922 5.114 1.00 39.46 161 CYS A O 1
ATOM 1278 N N . GLY A 1 182 ? -4.487 -11.696 4.309 1.00 39.11 162 GLY A N 1
ATOM 1279 C CA . GLY A 1 182 ? -4.325 -10.678 5.352 1.00 37.35 162 GLY A CA 1
ATOM 1280 C C . GLY A 1 182 ? -5.196 -11.115 6.528 1.00 35.55 162 GLY A C 1
ATOM 1281 O O . GLY A 1 182 ? -6.157 -11.891 6.354 1.00 33.79 162 GLY A O 1
ATOM 1282 N N . ILE A 1 183 ? -4.824 -10.623 7.707 1.00 34.06 163 ILE A N 1
ATOM 1283 C CA . ILE A 1 183 ? -5.581 -10.804 8.927 1.00 33.80 163 ILE A CA 1
ATOM 1284 C C . ILE A 1 183 ? -5.830 -9.383 9.513 1.00 34.28 163 ILE A C 1
ATOM 1285 O O . ILE A 1 183 ? -4.891 -8.588 9.740 1.00 34.56 163 ILE A O 1
ATOM 1290 N N . VAL A 1 184 ? -7.096 -9.063 9.726 1.00 33.40 164 VAL A N 1
ATOM 1291 C CA . VAL A 1 184 ? -7.436 -7.846 10.373 1.00 34.03 164 VAL A CA 1
ATOM 1292 C C . VAL A 1 184 ? -7.978 -8.160 11.773 1.00 33.81 164 VAL A C 1
ATOM 1293 O O . VAL A 1 184 ? -8.932 -8.941 11.930 1.00 33.93 164 VAL A O 1
ATOM 1297 N N . ILE A 1 185 ? -7.368 -7.555 12.775 1.00 33.58 165 ILE A N 1
ATOM 1298 C CA . ILE A 1 185 ? -7.855 -7.748 14.134 1.00 33.11 165 ILE A CA 1
ATOM 1299 C C . ILE A 1 185 ? -8.585 -6.463 14.533 1.00 35.27 165 ILE A C 1
ATOM 1300 O O . ILE A 1 185 ? -8.093 -5.331 14.288 1.00 37.21 165 ILE A O 1
ATOM 1305 N N . GLY A 1 186 ? -9.761 -6.631 15.085 1.00 34.37 166 GLY A N 1
ATOM 1306 C CA . GLY A 1 186 ? -10.588 -5.510 15.461 1.00 33.90 166 GLY A CA 1
ATOM 1307 C C . GLY A 1 186 ? -10.866 -5.614 16.949 1.00 33.85 166 GLY A C 1
ATOM 1308 O O . GLY A 1 186 ? -11.524 -6.573 17.446 1.00 32.20 166 GLY A O 1
ATOM 1309 N N . ASP A 1 187 ? -10.429 -4.606 17.679 1.00 34.44 167 ASP A N 1
ATOM 1310 C CA . ASP A 1 187 ? -10.659 -4.611 19.124 1.00 36.00 167 ASP A CA 1
ATOM 1311 C C . ASP A 1 187 ? -11.878 -3.730 19.511 1.00 37.53 167 ASP A C 1
ATOM 1312 O O . ASP A 1 187 ? -11.899 -2.523 19.193 1.00 38.59 167 ASP A O 1
ATOM 1317 N N . THR A 1 188 ? -12.846 -4.304 20.244 1.00 37.20 168 THR A N 1
ATOM 1318 C CA . THR A 1 188 ? -14.079 -3.588 20.577 1.00 37.54 168 THR A CA 1
ATOM 1319 C C . THR A 1 188 ? -13.822 -2.581 21.737 1.00 41.40 168 THR A C 1
ATOM 1320 O O . THR A 1 188 ? -14.616 -1.648 21.969 1.00 42.21 168 THR A O 1
ATOM 1324 N N . GLY A 1 189 ? -12.722 -2.834 22.456 1.00 42.75 169 GLY A N 1
ATOM 1325 C CA . GLY A 1 189 ? -12.282 -2.058 23.591 1.00 46.14 169 GLY A CA 1
ATOM 1326 C C . GLY A 1 189 ? -13.098 -2.374 24.829 1.00 48.24 169 GLY A C 1
ATOM 1327 O O . GLY A 1 189 ? -12.911 -1.716 25.885 1.00 48.79 169 GLY A O 1
ATOM 1328 N N . VAL A 1 190 ? -14.038 -3.318 24.676 1.00 47.91 170 VAL A N 1
ATOM 1329 C CA . VAL A 1 190 ? -14.885 -3.800 25.790 1.00 49.13 170 VAL A CA 1
ATOM 1330 C C . VAL A 1 190 ? -14.085 -4.838 26.581 1.00 49.55 170 VAL A C 1
ATOM 1331 O O . VAL A 1 190 ? -13.556 -5.794 26.037 1.00 48.23 170 VAL A O 1
ATOM 1335 N N . PHE A 1 191 ? -13.931 -4.589 27.883 1.00 53.03 171 PHE A N 1
ATOM 1336 C CA . PHE A 1 191 ? -13.168 -5.485 28.755 1.00 54.26 171 PHE A CA 1
ATOM 1337 C C . PHE A 1 191 ? -14.092 -6.599 29.235 1.00 54.35 171 PHE A C 1
ATOM 1338 O O . PHE A 1 191 ? -15.238 -6.344 29.598 1.00 54.66 171 PHE A O 1
ATOM 1346 N N . SER A 1 192 ? -13.594 -7.827 29.232 1.00 55.26 172 SER A N 1
ATOM 1347 C CA . SER A 1 192 ? -14.305 -8.995 29.794 1.00 56.56 172 SER A CA 1
ATOM 1348 C C . SER A 1 192 ? -13.203 -9.895 30.359 1.00 58.03 172 SER A C 1
ATOM 1349 O O . SER A 1 192 ? -12.044 -9.738 29.963 1.00 57.78 172 SER A O 1
ATOM 1352 N N . SER A 1 193 ? -13.527 -10.848 31.241 1.00 59.57 173 SER A N 1
ATOM 1353 C CA . SER A 1 193 ? -12.449 -11.684 31.822 1.00 60.66 173 SER A CA 1
ATOM 1354 C C . SER A 1 193 ? -12.469 -13.133 31.356 1.00 60.05 173 SER A C 1
ATOM 1355 O O . SER A 1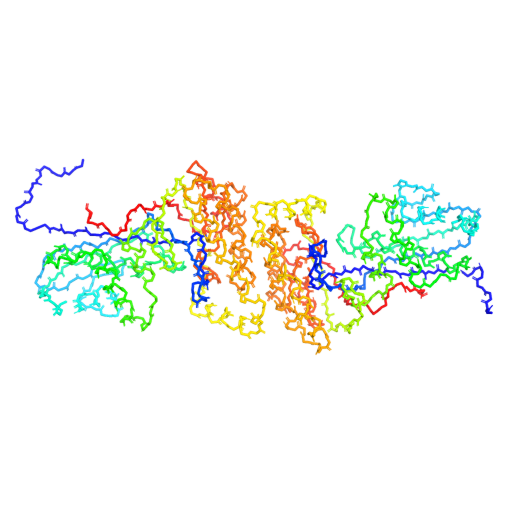 193 ? -13.496 -13.814 31.462 1.00 60.25 173 SER A O 1
ATOM 1358 N N . THR A 1 194 ? -11.314 -13.605 30.901 1.00 59.66 174 THR A N 1
ATOM 1359 C CA . THR A 1 194 ? -11.181 -14.938 30.343 1.00 59.40 174 THR A CA 1
ATOM 1360 C C . THR A 1 194 ? -11.748 -16.010 31.263 1.00 60.53 174 THR A C 1
ATOM 1361 O O . THR A 1 194 ? -12.595 -16.791 30.834 1.00 59.95 174 THR A O 1
ATOM 1365 N N . LYS A 1 195 ? -11.329 -16.037 32.533 1.00 61.20 175 LYS A N 1
ATOM 1366 C CA . LYS A 1 195 ? -11.819 -17.104 33.404 1.00 61.95 175 LYS A CA 1
ATOM 1367 C C . LYS A 1 195 ? -13.335 -17.032 33.699 1.00 62.28 175 LYS A C 1
ATOM 1368 O O . LYS A 1 195 ? -13.970 -18.075 33.890 1.00 63.02 175 LYS A O 1
ATOM 1374 N N . GLU A 1 196 ? -13.936 -15.837 33.708 1.00 61.73 176 GLU A N 1
ATOM 1375 C CA . GLU A 1 196 ? -15.406 -15.776 33.835 1.00 62.11 176 GLU A CA 1
ATOM 1376 C C . GLU A 1 196 ? -16.156 -16.381 32.639 1.00 59.87 176 GLU A C 1
ATOM 1377 O O . GLU A 1 196 ? -17.110 -17.121 32.809 1.00 60.24 176 GLU A O 1
ATOM 1383 N N . LEU A 1 197 ? -15.709 -16.071 31.437 1.00 58.05 177 LEU A N 1
ATOM 1384 C CA . LEU A 1 197 ? -16.320 -16.636 30.234 1.00 55.69 177 LEU A CA 1
ATOM 1385 C C . LEU A 1 197 ? -16.176 -18.153 30.166 1.00 55.08 177 LEU A C 1
ATOM 1386 O O . LEU A 1 197 ? -17.151 -18.845 29.884 1.00 55.17 177 LEU A O 1
ATOM 1391 N N . VAL A 1 198 ? -14.960 -18.660 30.384 1.00 54.33 178 VAL A N 1
ATOM 1392 C CA . VAL A 1 198 ? -14.725 -20.107 30.488 1.00 54.28 178 VAL A CA 1
ATOM 1393 C C . VAL A 1 198 ? -15.707 -20.742 31.529 1.00 56.04 178 VAL A C 1
ATOM 1394 O O . VAL A 1 198 ? -16.321 -21.788 31.243 1.00 55.87 178 VAL A O 1
ATOM 1398 N N . ALA A 1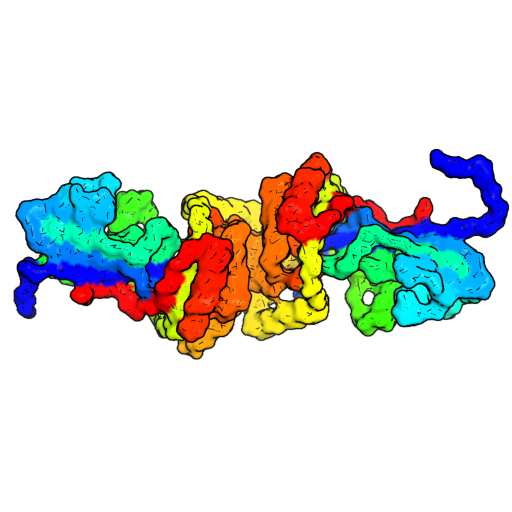 199 ? -15.864 -20.102 32.700 1.00 57.26 179 ALA A N 1
ATOM 1399 C CA . ALA A 1 199 ? -16.830 -20.562 33.744 1.00 59.36 179 ALA A CA 1
ATOM 1400 C C . ALA A 1 199 ? -18.311 -20.605 33.246 1.00 59.14 179 ALA A C 1
ATOM 1401 O O . ALA A 1 199 ? -19.039 -21.589 33.421 1.00 59.87 179 ALA A O 1
ATOM 1403 N N . ASN A 1 200 ? -18.732 -19.521 32.616 1.00 58.61 180 ASN A N 1
ATOM 1404 C CA . ASN A 1 200 ? -20.105 -19.372 32.092 1.00 58.03 180 ASN A CA 1
ATOM 1405 C C . ASN A 1 200 ? -20.422 -20.399 30.998 1.00 56.16 180 ASN A C 1
ATOM 1406 O O . ASN A 1 200 ? -21.548 -20.935 30.941 1.00 55.93 180 ASN A O 1
ATOM 1411 N N . VAL A 1 201 ? -19.414 -20.688 30.160 1.00 53.87 181 VAL A N 1
ATOM 1412 C CA . VAL A 1 201 ? -19.516 -21.771 29.177 1.00 53.15 181 VAL A CA 1
ATOM 1413 C C . VAL A 1 201 ? -19.597 -23.139 29.873 1.00 54.45 181 VAL A C 1
ATOM 1414 O O . VAL A 1 201 ? -20.414 -23.979 29.500 1.00 53.81 181 VAL A O 1
ATOM 1418 N N . ARG A 1 202 ? -18.758 -23.347 30.888 1.00 55.33 182 ARG A N 1
ATOM 1419 C CA . ARG A 1 202 ? -18.820 -24.604 31.685 1.00 57.61 182 ARG A CA 1
ATOM 1420 C C . ARG A 1 202 ? -20.167 -24.878 32.408 1.00 57.27 182 ARG A C 1
ATOM 1421 O O . ARG A 1 202 ? -20.695 -25.973 32.343 1.00 58.74 182 ARG A O 1
ATOM 1429 N N . GLN A 1 203 ? -20.709 -23.844 33.038 1.00 57.61 183 GLN A N 1
ATOM 1430 C CA . GLN A 1 203 ? -22.116 -23.806 33.519 1.00 58.07 183 GLN A CA 1
ATOM 1431 C C . GLN A 1 203 ? -23.244 -24.159 32.483 1.00 56.75 183 GLN A C 1
ATOM 1432 O O . GLN A 1 203 ? -24.216 -24.861 32.809 1.00 57.78 183 GLN A O 1
ATOM 1438 N N . LEU A 1 204 ? -23.147 -23.651 31.248 1.00 53.53 184 LEU A N 1
ATOM 1439 C CA . LEU A 1 204 ? -24.187 -23.917 30.205 1.00 52.02 184 LEU A CA 1
ATOM 1440 C C . LEU A 1 204 ? -24.149 -25.389 29.796 1.00 51.27 184 LEU A C 1
ATOM 1441 O O . LEU A 1 204 ? -25.177 -26.068 29.716 1.00 50.08 184 LEU A O 1
ATOM 1446 N N . ARG A 1 205 ? -22.941 -25.878 29.536 1.00 51.62 185 ARG A N 1
ATOM 1447 C CA . ARG A 1 205 ? -22.757 -27.305 29.313 1.00 53.53 185 ARG A CA 1
ATOM 1448 C C . ARG A 1 205 ? -23.316 -28.097 30.502 1.00 54.69 185 ARG A C 1
ATOM 1449 O O . ARG A 1 205 ? -23.963 -29.126 30.283 1.00 55.39 185 ARG A O 1
ATOM 1457 N N . GLU A 1 206 ? -23.164 -27.573 31.726 1.00 55.07 186 GLU A N 1
ATOM 1458 C CA . GLU A 1 206 ? -23.739 -28.242 32.939 1.00 58.02 186 GLU A CA 1
ATOM 1459 C C . GLU A 1 206 ? -25.272 -28.304 32.939 1.00 57.90 186 GLU A C 1
ATOM 1460 O O . GLU A 1 206 ? -25.890 -29.299 33.373 1.00 58.45 186 GLU A O 1
ATOM 1466 N N . SER A 1 207 ? -25.896 -27.268 32.393 1.00 56.27 187 SER A N 1
ATOM 1467 C CA . SER A 1 207 ? -27.344 -27.191 32.434 1.00 56.38 187 SER A CA 1
ATOM 1468 C C . SER A 1 207 ? -27.971 -28.006 31.310 1.00 55.68 187 SER A C 1
ATOM 1469 O O . SER A 1 207 ? -29.045 -28.564 31.490 1.00 56.01 187 SER A O 1
ATOM 1472 N N . TYR A 1 208 ? -27.295 -28.118 30.165 1.00 53.04 188 TYR A N 1
ATOM 1473 C CA . TYR A 1 208 ? -27.855 -28.905 29.056 1.00 51.56 188 TYR A CA 1
ATOM 1474 C C . TYR A 1 208 ? -26.799 -29.761 28.389 1.00 50.95 188 TYR A C 1
ATOM 1475 O O . TYR A 1 208 ? -26.454 -29.528 27.196 1.00 48.02 188 TYR A O 1
ATOM 1484 N N . PRO A 1 209 ? -26.264 -30.768 29.139 1.00 52.20 189 PRO A N 1
ATOM 1485 C CA . PRO A 1 209 ? -25.109 -31.490 28.636 1.00 51.69 189 PRO A CA 1
ATOM 1486 C C . PRO A 1 209 ? -25.436 -32.166 27.306 1.00 51.15 189 PRO A C 1
ATOM 1487 O O . PRO A 1 209 ? -24.576 -32.224 26.441 1.00 50.11 189 PRO A O 1
ATOM 1491 N N . ASP A 1 210 ? -26.682 -32.595 27.117 1.00 51.08 190 ASP A N 1
ATOM 1492 C CA . ASP A 1 210 ? -27.064 -33.331 25.913 1.00 51.04 190 ASP A CA 1
ATOM 1493 C C . ASP A 1 210 ? -27.216 -32.387 24.712 1.00 49.20 190 ASP A C 1
ATOM 1494 O O . ASP A 1 210 ? -27.325 -32.816 23.534 1.00 48.26 190 ASP A O 1
ATOM 1499 N N . LEU A 1 211 ? -27.213 -31.083 24.993 1.00 47.94 191 LEU A N 1
ATOM 1500 C CA . LEU A 1 211 ? -27.297 -30.076 23.899 1.00 46.93 191 LEU A CA 1
ATOM 1501 C C . LEU A 1 211 ? -25.918 -29.562 23.573 1.00 44.91 191 LEU A C 1
ATOM 1502 O O . LEU A 1 211 ? -25.473 -29.565 22.419 1.00 43.25 191 LEU A O 1
ATOM 1507 N N . ILE A 1 212 ? -25.261 -29.102 24.620 1.00 43.96 192 ILE A N 1
ATOM 1508 C CA . ILE A 1 212 ? -23.989 -28.423 24.516 1.00 42.21 192 ILE A CA 1
ATOM 1509 C C . ILE A 1 212 ? -22.818 -29.345 24.105 1.00 44.01 192 ILE A C 1
ATOM 1510 O O . ILE A 1 212 ? -22.020 -28.955 23.290 1.00 39.27 192 ILE A O 1
ATOM 1515 N N . GLU A 1 213 ? -22.762 -30.594 24.629 1.00 45.70 193 GLU A N 1
ATOM 1516 C CA . GLU A 1 213 ? -21.633 -31.492 24.256 1.00 48.51 193 GLU A CA 1
ATOM 1517 C C . GLU A 1 213 ? -21.542 -31.713 22.730 1.00 47.20 193 GLU A C 1
ATOM 1518 O O . GLU A 1 213 ? -20.470 -31.545 22.170 1.00 45.64 193 GLU A O 1
ATOM 1524 N N . PRO A 1 214 ? -22.659 -32.027 22.051 1.00 47.24 194 PRO A N 1
ATOM 1525 C CA . PRO A 1 214 ? -22.624 -32.118 20.565 1.00 47.72 194 PRO A CA 1
ATOM 1526 C C . PRO A 1 214 ? -22.289 -30.824 19.793 1.00 45.77 194 PRO A C 1
ATOM 1527 O O . PRO A 1 214 ? -21.815 -30.911 18.663 1.00 44.56 194 PRO A O 1
ATOM 1531 N N . LEU A 1 215 ? -22.554 -29.658 20.386 1.00 44.98 195 LEU A N 1
ATOM 1532 C CA . LEU A 1 215 ? -22.103 -28.381 19.776 1.00 44.91 195 LEU A CA 1
ATOM 1533 C C . LEU A 1 215 ? -20.578 -28.258 19.859 1.00 44.19 195 LEU A C 1
ATOM 1534 O O . LEU A 1 215 ? -19.946 -27.836 18.894 1.00 43.06 195 LEU A O 1
ATOM 1547 N N . THR A 1 217 ? -18.694 -30.735 19.839 1.00 44.77 197 THR A N 1
ATOM 1548 C CA . THR A 1 217 ? -18.294 -31.756 18.911 1.00 45.53 197 THR A CA 1
ATOM 1549 C C . THR A 1 217 ? -18.397 -31.185 17.518 1.00 42.98 197 THR A C 1
ATOM 1550 O O . THR A 1 217 ? -17.551 -31.469 16.666 1.00 42.67 197 THR A O 1
ATOM 1554 N N . SER A 1 218 ? -19.424 -30.383 17.275 1.00 39.75 198 SER A N 1
ATOM 1555 C CA . SER A 1 218 ? -19.506 -29.709 15.957 1.00 37.80 198 SER A CA 1
ATOM 1556 C C . SER A 1 218 ? -18.404 -28.680 15.757 1.00 35.83 198 SER A C 1
ATOM 1557 O O . SER A 1 218 ? -17.916 -28.527 14.638 1.00 35.23 198 SER A O 1
ATOM 1560 N N . ILE A 1 219 ? -18.005 -27.952 16.801 1.00 35.93 199 ILE A N 1
ATOM 1561 C CA . ILE A 1 219 ? -16.858 -27.011 16.600 1.00 35.58 199 ILE A CA 1
ATOM 1562 C C . ILE A 1 219 ? -15.607 -27.801 16.270 1.00 36.80 199 ILE A C 1
ATOM 1563 O O . ILE A 1 219 ? -14.811 -27.370 15.454 1.00 34.62 199 ILE A O 1
ATOM 1568 N N . GLY A 1 220 ? -15.446 -28.987 16.896 1.00 38.72 200 GLY A N 1
ATOM 1569 C CA . GLY A 1 220 ? -14.301 -29.887 16.560 1.00 39.71 200 GLY A CA 1
ATOM 1570 C C . GLY A 1 220 ? -14.371 -30.316 15.106 1.00 41.17 200 GLY A C 1
ATOM 1571 O O . GLY A 1 220 ? -13.336 -30.315 14.399 1.00 40.75 200 GLY A O 1
ATOM 1572 N N . LYS A 1 221 ? -15.583 -30.582 14.607 1.00 41.13 201 LYS A N 1
ATOM 1573 C CA . LYS A 1 221 ? -15.710 -30.957 13.150 1.00 42.25 201 LYS A CA 1
ATOM 1574 C C . LYS A 1 221 ? -15.232 -29.875 12.193 1.00 40.67 201 LYS A C 1
ATOM 1575 O O . LYS A 1 221 ? -14.631 -30.161 11.136 1.00 39.89 201 LYS A O 1
ATOM 1581 N N . ILE A 1 222 ? -15.571 -28.623 12.526 1.00 39.02 202 ILE A N 1
ATOM 1582 C CA . ILE A 1 222 ? -15.098 -27.479 11.762 1.00 37.62 202 ILE A CA 1
ATOM 1583 C C . ILE A 1 222 ? -13.593 -27.530 11.547 1.00 37.28 202 ILE A C 1
ATOM 1584 O O . ILE A 1 222 ? -13.146 -27.343 10.406 1.00 36.92 202 ILE A O 1
ATOM 1589 N N . SER A 1 223 ? -12.829 -27.742 12.634 1.00 38.29 203 SER A N 1
ATOM 1590 C CA . SER A 1 223 ? -11.360 -27.823 12.584 1.00 40.19 203 SER A CA 1
ATOM 1591 C C . SER A 1 223 ? -10.924 -28.995 11.683 1.00 42.90 203 SER A C 1
ATOM 1592 O O . SER A 1 223 ? -10.014 -28.855 10.833 1.00 43.52 203 SER A O 1
ATOM 1595 N N . ARG A 1 224 ? -11.589 -30.144 11.853 1.00 45.26 204 ARG A N 1
ATOM 1596 C CA . ARG A 1 224 ? -11.34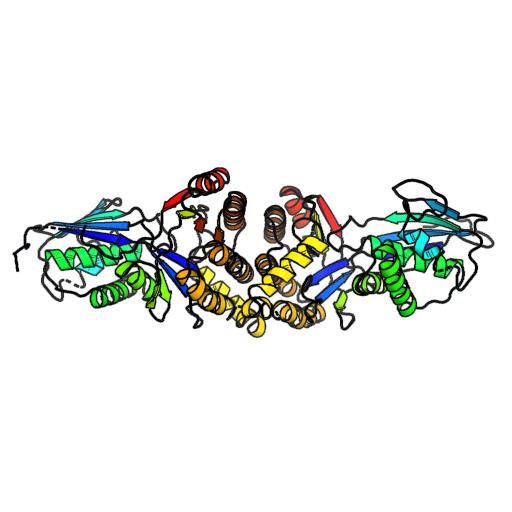3 -31.311 10.988 1.00 48.26 204 ARG A CA 1
ATOM 1597 C C . ARG A 1 224 ? -11.508 -30.986 9.506 1.00 48.22 204 ARG A C 1
ATOM 1598 O O . ARG A 1 224 ? -10.583 -31.192 8.724 1.00 49.18 204 ARG A O 1
ATOM 1606 N N . ILE A 1 225 ? -12.670 -30.467 9.113 1.00 45.81 205 ILE A N 1
ATOM 1607 C CA . ILE A 1 225 ? -12.886 -30.068 7.730 1.00 45.08 205 ILE A CA 1
ATOM 1608 C C . ILE A 1 225 ? -11.917 -28.974 7.292 1.00 43.86 205 ILE A C 1
ATOM 1609 O O . ILE A 1 225 ? -11.450 -28.949 6.144 1.00 43.39 205 ILE A O 1
ATOM 1614 N N . GLY A 1 226 ? -11.665 -28.037 8.201 1.00 42.40 206 GLY A N 1
ATOM 1615 C CA . GLY A 1 226 ? -10.955 -26.810 7.884 1.00 42.34 206 GLY A CA 1
ATOM 1616 C C . GLY A 1 226 ? -9.472 -27.076 7.711 1.00 42.68 206 GLY A C 1
ATOM 1617 O O . GLY A 1 226 ? -8.836 -26.417 6.887 1.00 43.09 206 GLY A O 1
ATOM 1618 N N . GLU A 1 227 ? -8.942 -28.067 8.440 1.00 43.50 207 GLU A N 1
ATOM 1619 C CA . GLU A 1 227 ? -7.548 -28.531 8.227 1.00 44.99 207 GLU A CA 1
ATOM 1620 C C . GLU A 1 227 ? -7.283 -28.825 6.759 1.00 45.72 207 GLU A C 1
ATOM 1621 O O . GLU A 1 227 ? -6.289 -28.396 6.194 1.00 44.46 207 GLU A O 1
ATOM 1627 N N . GLN A 1 228 ? -8.215 -29.507 6.110 1.00 48.06 208 GLN A N 1
ATOM 1628 C CA . GLN A 1 228 ? -8.006 -29.878 4.720 1.00 50.01 208 GLN A CA 1
ATOM 1629 C C . GLN A 1 228 ? -8.086 -28.614 3.834 1.00 49.88 208 GLN A C 1
ATOM 1630 O O . GLN A 1 228 ? -7.310 -28.484 2.864 1.00 50.65 208 GLN A O 1
ATOM 1636 N N . LEU A 1 229 ? -8.998 -27.679 4.173 1.00 46.35 209 LEU A N 1
ATOM 1637 C CA . LEU A 1 229 ? -9.127 -26.441 3.405 1.00 45.55 209 LEU A CA 1
ATOM 1638 C C . LEU A 1 229 ? -7.888 -25.540 3.530 1.00 44.53 209 LEU A C 1
ATOM 1639 O O . LEU A 1 229 ? -7.466 -24.911 2.565 1.00 43.61 209 LEU A O 1
ATOM 1644 N N . VAL A 1 230 ? -7.287 -25.514 4.714 1.00 43.70 210 VAL A N 1
ATOM 1645 C CA . VAL A 1 230 ? -6.007 -24.841 4.861 1.00 44.16 210 VAL A CA 1
ATOM 1646 C C . VAL A 1 230 ? -4.936 -25.502 3.980 1.00 46.84 210 VAL A C 1
ATOM 1647 O O . VAL A 1 230 ? -4.184 -24.815 3.291 1.00 47.34 210 VAL A O 1
ATOM 1651 N N . LEU A 1 231 ? -4.861 -26.827 4.028 1.00 48.68 211 LEU A N 1
ATOM 1652 C CA . LEU A 1 231 ? -3.926 -27.582 3.166 1.00 52.04 211 LEU A CA 1
ATOM 1653 C C . LEU A 1 231 ? -4.114 -27.196 1.677 1.00 52.46 211 LEU A C 1
ATOM 1654 O O . LEU A 1 231 ? -3.128 -26.886 1.005 1.00 53.29 211 LEU A O 1
ATOM 1659 N N . SER A 1 232 ? -5.358 -27.102 1.198 1.00 52.59 212 SER A N 1
ATOM 1660 C CA . SER A 1 232 ? -5.587 -26.820 -0.233 1.00 53.75 212 SER A CA 1
ATOM 1661 C C . SER A 1 232 ? -5.739 -25.327 -0.557 1.00 53.31 212 SER A C 1
ATOM 1662 O O . SER A 1 232 ? -5.998 -24.952 -1.696 1.00 52.63 212 SER A O 1
ATOM 1665 N N . GLY A 1 233 ? -5.549 -24.471 0.438 1.00 52.01 213 GLY A N 1
ATOM 1666 C CA . GLY A 1 233 ? -5.594 -23.026 0.172 1.00 51.97 213 GLY A CA 1
ATOM 1667 C C . GLY A 1 233 ? -6.942 -22.432 -0.282 1.00 51.20 213 GLY A C 1
ATOM 1668 O O . GLY A 1 233 ? -6.961 -21.344 -0.846 1.00 51.37 213 GLY A O 1
ATOM 1669 N N . ASP A 1 234 ? -8.057 -23.128 -0.041 1.00 51.38 214 ASP A N 1
ATOM 1670 C CA . ASP A 1 234 ? -9.424 -22.618 -0.319 1.00 50.64 214 ASP A CA 1
ATOM 1671 C C . ASP A 1 234 ? -9.837 -21.634 0.790 1.00 49.11 214 ASP A C 1
ATOM 1672 O O . ASP A 1 234 ? -10.574 -22.005 1.732 1.00 47.96 214 ASP A O 1
ATOM 1677 N N . TYR A 1 235 ? -9.377 -20.383 0.666 1.00 47.26 215 TYR A N 1
ATOM 1678 C CA . TYR A 1 235 ? -9.593 -19.380 1.690 1.00 45.51 215 TYR A CA 1
ATOM 1679 C C . TYR A 1 235 ? -11.060 -19.036 1.818 1.00 44.11 215 TYR A C 1
ATOM 1680 O O . TYR A 1 235 ? -11.571 -18.914 2.944 1.00 42.30 215 TYR A O 1
ATOM 1689 N N . ALA A 1 236 ? -11.751 -18.881 0.692 1.00 43.72 216 ALA A N 1
ATOM 1690 C CA . ALA A 1 236 ? -13.192 -18.605 0.739 1.00 43.37 216 ALA A CA 1
ATOM 1691 C C . ALA A 1 236 ? -13.996 -19.553 1.629 1.00 41.55 216 ALA A C 1
ATOM 1692 O O . ALA A 1 236 ? -14.852 -19.098 2.386 1.00 41.34 216 ALA A O 1
ATOM 1694 N N . SER A 1 237 ? -13.734 -20.854 1.541 1.00 41.93 217 SER A N 1
ATOM 1695 C CA . SER A 1 237 ? -14.427 -21.837 2.395 1.00 40.82 217 SER A CA 1
ATOM 1696 C C . SER A 1 237 ? -13.966 -21.816 3.840 1.00 38.85 217 SER A C 1
ATOM 1697 O O . SER A 1 237 ? -14.758 -22.215 4.695 1.00 36.75 217 SER A O 1
ATOM 1700 N N . ILE A 1 238 ? -12.685 -21.497 4.055 1.00 37.01 218 ILE A N 1
ATOM 1701 C CA . ILE A 1 238 ? -12.138 -21.291 5.438 1.00 35.93 218 ILE A CA 1
ATOM 1702 C C . ILE A 1 238 ? -12.971 -20.164 6.080 1.00 34.88 218 ILE A C 1
ATOM 1703 O O . ILE A 1 238 ? -13.489 -20.343 7.164 1.00 33.97 218 ILE A O 1
ATOM 1708 N N . GLY A 1 239 ? -13.140 -19.042 5.370 1.00 35.79 219 GLY A N 1
ATOM 1709 C CA . GLY A 1 239 ? -13.987 -17.938 5.878 1.00 34.56 219 GLY A CA 1
ATOM 1710 C C . GLY A 1 239 ? -15.406 -18.385 6.159 1.00 35.39 219 GLY A C 1
ATOM 1711 O O . GLY A 1 239 ? -15.993 -18.119 7.267 1.00 35.44 219 GLY A O 1
ATOM 1712 N N . ARG A 1 240 ? -16.005 -19.054 5.180 1.00 35.39 220 ARG A N 1
ATOM 1713 C CA . ARG A 1 240 ? -17.369 -19.560 5.397 1.00 35.34 220 ARG A CA 1
ATOM 1714 C C . ARG A 1 240 ? -17.411 -20.428 6.652 1.00 35.10 220 ARG A C 1
ATOM 1715 O O . ARG A 1 240 ? -18.359 -20.335 7.422 1.00 34.87 220 ARG A O 1
ATOM 1723 N N . LEU A 1 241 ? -16.378 -21.250 6.907 1.00 31.99 221 LEU A N 1
ATOM 1724 C CA . LEU A 1 241 ? -16.464 -22.069 8.107 1.00 31.72 221 LEU A CA 1
ATOM 1725 C C . LEU A 1 241 ? -16.188 -21.223 9.355 1.00 29.05 221 LEU A C 1
ATOM 1726 O O . LEU A 1 241 ? -16.674 -21.527 10.421 1.00 30.05 221 LEU A O 1
ATOM 1739 N N . ASN A 1 243 ? -17.289 -18.302 9.690 1.00 27.82 223 ASN A N 1
ATOM 1740 C CA . ASN A 1 243 ? -18.681 -17.756 9.919 1.00 28.89 223 ASN A CA 1
ATOM 1741 C C . ASN A 1 243 ? -19.595 -18.683 10.697 1.00 28.37 223 ASN A C 1
ATOM 1742 O O . ASN A 1 243 ? -20.279 -18.254 11.630 1.00 24.32 223 ASN A O 1
ATOM 1747 N N . VAL A 1 244 ? -19.534 -19.987 10.372 1.00 26.57 224 VAL A N 1
ATOM 1748 C CA . VAL A 1 244 ? -20.320 -20.972 11.113 1.00 26.92 224 VAL A CA 1
ATOM 1749 C C . VAL A 1 244 ? -19.804 -21.080 12.546 1.00 26.20 224 VAL A C 1
ATOM 1750 O O . VAL A 1 244 ? -20.615 -21.166 13.436 1.00 27.14 224 VAL A O 1
ATOM 1754 N N . ASN A 1 245 ? -18.466 -21.099 12.736 1.00 26.86 225 ASN A N 1
ATOM 1755 C CA . ASN A 1 245 ? -17.901 -21.265 14.127 1.00 26.51 225 ASN A CA 1
ATOM 1756 C C . ASN A 1 245 ? -18.386 -20.039 14.966 1.00 26.53 225 ASN A C 1
ATOM 1757 O O . ASN A 1 245 ? -18.683 -20.162 16.232 1.00 25.70 225 ASN A O 1
ATOM 1762 N N . GLN A 1 246 ? -18.408 -18.874 14.321 1.00 24.05 226 GLN A N 1
ATOM 1763 C CA . GLN A 1 246 ? -18.918 -17.665 15.055 1.00 26.87 226 GLN A CA 1
ATOM 1764 C C . GLN A 1 246 ? -20.347 -17.793 15.610 1.00 26.76 226 GLN A C 1
ATOM 1765 O O . GLN A 1 246 ? -20.637 -17.441 16.786 1.00 28.17 226 GLN A O 1
ATOM 1771 N N . GLY A 1 247 ? -21.236 -18.372 14.823 1.00 26.22 227 GLY A N 1
ATOM 1772 C CA . GLY A 1 247 ? -22.619 -18.617 15.318 1.00 26.58 227 GLY A CA 1
ATOM 1773 C C . GLY A 1 247 ? -22.609 -19.633 16.437 1.00 27.96 227 GLY A C 1
ATOM 1774 O O . GLY A 1 247 ? -23.353 -19.504 17.409 1.00 26.65 227 GLY A O 1
ATOM 1775 N N . LEU A 1 248 ? -21.721 -20.622 16.347 1.00 28.53 228 LEU A N 1
ATOM 1776 C CA . LEU A 1 248 ? -21.611 -21.562 17.474 1.00 28.28 228 LEU A CA 1
ATOM 1777 C C . LEU A 1 248 ? -21.061 -20.907 18.770 1.00 27.48 228 LEU A C 1
ATOM 1778 O O . LEU A 1 248 ? -21.597 -21.146 19.837 1.00 28.69 228 LEU A O 1
ATOM 1783 N N . LEU A 1 249 ? -20.129 -19.977 18.656 1.00 26.04 229 LEU A N 1
ATOM 1784 C CA . LEU A 1 249 ? -19.708 -19.199 19.813 1.00 29.48 229 LEU A CA 1
ATOM 1785 C C . LEU A 1 249 ? -20.832 -18.297 20.360 1.00 29.03 229 LEU A C 1
ATOM 1786 O O . LEU A 1 249 ? -21.005 -18.136 21.562 1.00 31.01 229 LEU A O 1
ATOM 1791 N N . ASP A 1 250 ? -21.598 -17.724 19.452 1.00 27.43 230 ASP A N 1
ATOM 1792 C CA . ASP A 1 250 ? -22.812 -16.995 19.816 1.00 29.98 230 ASP A CA 1
ATOM 1793 C C . ASP A 1 250 ? -23.774 -17.937 20.561 1.00 31.07 230 ASP A C 1
ATOM 1794 O O . ASP A 1 250 ? -24.275 -17.575 21.645 1.00 31.83 230 ASP A O 1
ATOM 1799 N N . ALA A 1 251 ? -23.957 -19.177 20.070 1.00 31.83 231 ALA A N 1
ATOM 1800 C CA . ALA A 1 251 ? -24.786 -20.161 20.829 1.00 30.72 231 ALA A CA 1
ATOM 1801 C C . ALA A 1 251 ? -24.232 -20.456 22.210 1.00 32.33 231 ALA A C 1
ATOM 1802 O O . ALA A 1 251 ? -25.020 -20.623 23.114 1.00 32.49 231 ALA A O 1
ATOM 1804 N N . LEU A 1 252 ? -22.906 -20.443 22.367 1.00 32.18 232 LEU A N 1
ATOM 1805 C CA . LEU A 1 252 ? -22.266 -20.706 23.686 1.00 34.53 232 LEU A CA 1
ATOM 1806 C C . LEU A 1 252 ? -22.342 -19.524 24.611 1.00 34.86 232 LEU A C 1
ATOM 1807 O O . LEU A 1 252 ? -22.007 -19.642 25.785 1.00 38.19 232 LEU A O 1
ATOM 1812 N N . GLY A 1 253 ? -22.835 -18.383 24.118 1.00 35.15 233 GLY A N 1
ATOM 1813 C CA . GLY A 1 253 ? -23.054 -17.204 24.984 1.00 35.34 233 GLY A CA 1
ATOM 1814 C C . GLY A 1 253 ? -21.870 -16.258 25.161 1.00 35.67 233 GLY A C 1
ATOM 1815 O O . GLY A 1 253 ? -21.872 -15.451 26.104 1.00 37.25 233 GLY A O 1
ATOM 1816 N N . VAL A 1 254 ? -20.890 -16.304 24.257 1.00 34.09 234 VAL A N 1
ATOM 1817 C CA . VAL A 1 254 ? -19.660 -15.468 24.372 1.00 33.85 234 VAL A CA 1
ATOM 1818 C C . VAL A 1 254 ? -19.557 -14.298 23.367 1.00 33.37 234 VAL A C 1
ATOM 1819 O O . VAL A 1 254 ? -18.538 -13.621 23.297 1.00 33.26 234 VAL A O 1
ATOM 1823 N N . ASN A 1 255 ? -20.652 -13.992 22.689 1.00 31.20 235 ASN A N 1
ATOM 1824 C CA . ASN A 1 255 ? -20.671 -12.882 21.767 1.00 34.17 235 ASN A CA 1
ATOM 1825 C C . ASN A 1 255 ? -21.320 -11.692 22.464 1.00 33.65 235 ASN A C 1
ATOM 1826 O O . ASN A 1 255 ? -22.104 -11.863 23.410 1.00 35.90 235 ASN A O 1
ATOM 1831 N N . ILE A 1 256 ? -20.982 -10.495 22.010 1.00 33.23 236 ILE A N 1
ATOM 1832 C CA . ILE A 1 256 ? -21.700 -9.287 22.377 1.00 32.56 236 ILE A CA 1
ATOM 1833 C C . ILE A 1 256 ? -21.933 -8.420 21.188 1.00 33.67 236 ILE A C 1
ATOM 1834 O O . ILE A 1 256 ? -21.370 -8.624 20.127 1.00 32.11 236 ILE A O 1
ATOM 1839 N N . LEU A 1 257 ? -22.760 -7.409 21.390 1.00 34.62 237 LEU A N 1
ATOM 1840 C CA . LEU A 1 257 ? -23.188 -6.551 20.315 1.00 35.65 237 LEU A CA 1
ATOM 1841 C C . LEU A 1 257 ? -22.015 -5.896 19.624 1.00 35.57 237 LEU A C 1
ATOM 1842 O O . LEU A 1 257 ? -22.000 -5.871 18.414 1.00 35.45 237 LEU A O 1
ATOM 1847 N N . GLU A 1 258 ? -21.054 -5.344 20.370 1.00 35.54 238 GLU A N 1
ATOM 1848 C CA . GLU A 1 258 ? -19.882 -4.701 19.747 1.00 36.48 238 GLU A CA 1
ATOM 1849 C C . GLU A 1 258 ? -19.106 -5.635 18.815 1.00 33.71 238 GLU A C 1
ATOM 1850 O O . GLU A 1 258 ? -18.699 -5.226 17.704 1.00 32.32 238 GLU A O 1
ATOM 1856 N N . LEU A 1 259 ? -18.942 -6.884 19.258 1.00 32.37 239 LEU A N 1
ATOM 1857 C CA . LEU A 1 259 ? -18.307 -7.914 18.423 1.00 30.53 239 LEU A CA 1
ATOM 1858 C C . LEU A 1 259 ? -19.106 -8.141 17.135 1.00 30.84 239 LEU A C 1
ATOM 1859 O O . LEU A 1 259 ? -18.518 -8.163 16.092 1.00 28.25 239 LEU A O 1
ATOM 1864 N N . SER A 1 260 ? -20.423 -8.325 17.228 1.00 32.86 240 SER A N 1
ATOM 1865 C CA . SER A 1 260 ? -21.267 -8.454 16.020 1.00 33.25 240 SER A CA 1
ATOM 1866 C C . SER A 1 260 ? -21.141 -7.287 15.056 1.00 32.81 240 SER A C 1
ATOM 1867 O O . SER A 1 260 ? -21.030 -7.512 13.859 1.00 32.53 240 SER A O 1
ATOM 1870 N N . GLN A 1 261 ? -21.122 -6.052 15.585 1.00 33.03 241 GLN A N 1
ATOM 1871 C CA . GLN A 1 261 ? -20.979 -4.862 14.758 1.00 33.93 241 GLN A CA 1
ATOM 1872 C C . GLN A 1 261 ? -19.717 -4.950 13.955 1.00 32.81 241 GLN A C 1
ATOM 1873 O O . GLN A 1 261 ? -19.752 -4.792 12.747 1.00 31.43 241 GLN A O 1
ATOM 1879 N N . LEU A 1 262 ? -18.624 -5.297 14.615 1.00 30.73 242 LEU A N 1
ATOM 1880 C CA . LEU A 1 262 ? -17.337 -5.365 13.906 1.00 30.80 242 LEU A CA 1
ATOM 1881 C C . LEU A 1 262 ? -17.346 -6.499 12.919 1.00 29.95 242 LEU A C 1
ATOM 1882 O O . LEU A 1 262 ? -16.819 -6.379 11.822 1.00 28.89 242 LEU A O 1
ATOM 1887 N N . ILE A 1 263 ? -17.875 -7.633 13.354 1.00 29.46 243 ILE A N 1
ATOM 1888 C CA . ILE A 1 263 ? -17.920 -8.845 12.457 1.00 28.59 243 ILE A CA 1
ATOM 1889 C C . ILE A 1 263 ? -18.734 -8.642 11.203 1.00 29.04 243 ILE A C 1
ATOM 1890 O O . ILE A 1 263 ? -18.241 -8.904 10.076 1.00 28.07 243 ILE A O 1
ATOM 1895 N N . TYR A 1 264 ? -19.974 -8.157 11.328 1.00 30.12 244 TYR A N 1
ATOM 1896 C CA . TYR A 1 264 ? -20.732 -7.783 10.087 1.00 32.18 244 TYR A CA 1
ATOM 1897 C C . TYR A 1 264 ? -20.080 -6.744 9.204 1.00 33.34 244 TYR A C 1
ATOM 1898 O O . TYR A 1 264 ? -20.131 -6.799 7.968 1.00 33.19 244 TYR A O 1
ATOM 1907 N N . SER A 1 265 ? -19.476 -5.752 9.799 1.00 35.67 245 SER A N 1
ATOM 1908 C CA . SER A 1 265 ? -18.791 -4.784 8.930 1.00 38.43 245 SER A CA 1
ATOM 1909 C C . SER A 1 265 ? -17.667 -5.410 8.080 1.00 38.44 245 SER A C 1
ATOM 1910 O O . SER A 1 265 ? -17.478 -5.077 6.883 1.00 39.57 245 SER A O 1
ATOM 1913 N N . ALA A 1 266 ? -16.922 -6.335 8.707 1.00 36.23 246 ALA A N 1
ATOM 1914 C CA . ALA A 1 266 ? -15.797 -6.952 8.062 1.00 34.25 246 ALA A CA 1
ATOM 1915 C C . ALA A 1 266 ? -16.309 -7.804 6.934 1.00 33.89 246 ALA A C 1
ATOM 1916 O O . ALA A 1 266 ? -15.780 -7.710 5.784 1.00 34.54 246 ALA A O 1
ATOM 1918 N N . ARG A 1 267 ? -17.382 -8.554 7.195 1.00 32.09 247 ARG A N 1
ATOM 1919 C CA . ARG A 1 267 ? -17.998 -9.417 6.136 1.00 32.55 247 ARG A CA 1
ATOM 1920 C C . ARG A 1 267 ? -18.592 -8.585 4.991 1.00 34.77 247 ARG A C 1
ATOM 1921 O O . ARG A 1 267 ? -18.474 -8.976 3.840 1.00 34.91 247 ARG A O 1
ATOM 1929 N N . ALA A 1 268 ? -19.222 -7.457 5.300 1.00 35.63 248 ALA A N 1
ATOM 1930 C CA . ALA A 1 268 ? -19.731 -6.582 4.207 1.00 37.52 248 ALA A CA 1
ATOM 1931 C C . ALA A 1 268 ? -18.645 -5.976 3.327 1.00 39.78 248 ALA A C 1
ATOM 1932 O O . ALA A 1 268 ? -18.823 -5.829 2.078 1.00 38.73 248 ALA A O 1
ATOM 1934 N N . ALA A 1 269 ? -17.507 -5.669 3.946 1.00 39.42 249 ALA A N 1
ATOM 1935 C CA . ALA A 1 269 ? -16.384 -5.183 3.191 1.00 39.67 249 ALA A CA 1
ATOM 1936 C C . ALA A 1 269 ? -15.602 -6.269 2.427 1.00 40.99 249 ALA A C 1
ATOM 1937 O O . ALA A 1 269 ? -14.608 -5.972 1.769 1.00 42.29 249 ALA A O 1
ATOM 1939 N N . GLY A 1 270 ? -16.054 -7.513 2.430 1.00 40.62 250 GLY A N 1
ATOM 1940 C CA . GLY A 1 270 ? -15.421 -8.501 1.547 1.00 40.44 250 GLY A CA 1
ATOM 1941 C C . GLY A 1 270 ? -14.496 -9.508 2.243 1.00 39.65 250 GLY A C 1
ATOM 1942 O O . GLY A 1 270 ? -13.859 -10.324 1.577 1.00 40.07 250 GLY A O 1
ATOM 1943 N N . ALA A 1 271 ? -14.384 -9.465 3.568 1.00 37.47 251 ALA A N 1
ATOM 1944 C CA . ALA A 1 271 ? -13.576 -10.513 4.248 1.00 36.90 251 ALA A CA 1
ATOM 1945 C C . ALA A 1 271 ? -14.041 -11.914 3.826 1.00 36.20 251 ALA A C 1
ATOM 1946 O O . ALA A 1 271 ? -15.265 -12.172 3.634 1.00 35.58 251 ALA A O 1
ATOM 1948 N N . PHE A 1 272 ? -13.117 -12.853 3.717 1.00 35.84 252 PHE A N 1
ATOM 1949 C CA . PHE A 1 272 ? -13.572 -14.252 3.605 1.00 35.82 252 PHE A CA 1
ATOM 1950 C C . PHE A 1 272 ? -14.448 -14.691 4.805 1.00 34.37 252 PHE A C 1
ATOM 1951 O O . PHE A 1 272 ? -15.421 -15.471 4.679 1.00 35.01 252 PHE A O 1
ATOM 1959 N N . GLY A 1 273 ? -14.097 -14.244 5.996 1.00 32.44 253 GLY A N 1
ATOM 1960 C CA . GLY A 1 273 ? -14.954 -14.605 7.154 1.00 29.31 253 GLY A CA 1
ATOM 1961 C C . GLY A 1 273 ? -14.447 -13.796 8.315 1.00 30.63 253 GLY A C 1
ATOM 1962 O O . GLY A 1 273 ? -13.377 -13.161 8.198 1.00 30.43 253 GLY A O 1
ATOM 1963 N N . ALA A 1 274 ? -15.168 -13.862 9.435 1.00 29.46 254 ALA A N 1
ATOM 1964 C CA . ALA A 1 274 ? -14.837 -13.044 10.582 1.00 29.29 254 ALA A CA 1
ATOM 1965 C C . ALA A 1 274 ? -15.494 -13.665 11.787 1.00 26.23 254 ALA A C 1
ATOM 1966 O O . ALA A 1 274 ? -16.628 -14.152 11.750 1.00 26.96 254 ALA A O 1
ATOM 1968 N N . LYS A 1 275 ? -14.834 -13.575 12.891 1.00 29.17 255 LYS A N 1
ATOM 1969 C CA . LYS A 1 275 ? -15.320 -14.232 14.092 1.00 27.33 255 LYS A CA 1
ATOM 1970 C C . LYS A 1 275 ? -14.599 -13.712 15.322 1.00 28.50 255 LYS A C 1
ATOM 1971 O O . LYS A 1 275 ? -13.534 -13.134 15.219 1.00 28.17 255 LYS A O 1
ATOM 1977 N N . ILE A 1 276 ? -15.125 -14.041 16.511 1.00 28.65 256 ILE A N 1
ATOM 1978 C CA . ILE A 1 276 ? -14.399 -13.822 17.757 1.00 29.71 256 ILE A CA 1
ATOM 1979 C C . ILE A 1 276 ? -13.036 -14.571 17.729 1.00 32.03 256 ILE A C 1
ATOM 1980 O O . ILE A 1 276 ? -12.943 -15.655 17.147 1.00 32.91 256 ILE A O 1
ATOM 1985 N N . THR A 1 277 ? -11.970 -13.984 18.281 1.00 32.95 257 THR A N 1
ATOM 1986 C CA . THR A 1 277 ? -10.763 -14.770 18.436 1.00 35.99 257 THR A CA 1
ATOM 1987 C C . THR A 1 277 ? -10.469 -14.755 19.896 1.00 36.85 257 THR A C 1
ATOM 1988 O O . THR A 1 277 ? -10.420 -13.675 20.519 1.00 38.29 257 THR A O 1
ATOM 1992 N N . GLY A 1 278 ? -10.365 -15.955 20.459 1.00 38.71 258 GLY A N 1
ATOM 1993 C CA . GLY A 1 278 ? -10.140 -16.118 21.900 1.00 38.56 258 GLY A CA 1
ATOM 1994 C C . GLY A 1 278 ? -11.424 -16.144 22.724 1.00 39.90 258 GLY A C 1
ATOM 1995 O O . GLY A 1 278 ? -12.458 -16.620 22.259 1.00 38.95 258 GLY A O 1
ATOM 1996 N N . ALA A 1 279 ? -11.363 -15.591 23.940 1.00 39.21 259 ALA A N 1
ATOM 1997 C CA . ALA A 1 279 ? -12.445 -15.813 24.934 1.00 39.59 259 ALA A CA 1
ATOM 1998 C C . ALA A 1 279 ? -13.810 -15.178 24.618 1.00 38.22 259 ALA A C 1
ATOM 1999 O O . ALA A 1 279 ? -14.796 -15.720 25.006 1.00 37.60 259 ALA A O 1
ATOM 2001 N N . GLY A 1 280 ? -13.843 -14.036 23.931 1.00 38.82 260 GLY A N 1
ATOM 2002 C CA . GLY A 1 280 ? -15.072 -13.298 23.667 1.00 38.57 260 GLY A CA 1
ATOM 2003 C C . GLY A 1 280 ? -15.539 -12.482 24.846 1.00 39.03 260 GLY A C 1
ATOM 2004 O O . GLY A 1 280 ? -14.759 -12.165 25.730 1.00 40.28 260 GLY A O 1
ATOM 2005 N N . GLY A 1 281 ? -16.822 -12.187 24.874 1.00 38.36 261 GLY A N 1
ATOM 2006 C CA . GLY A 1 281 ? -17.450 -11.331 25.889 1.00 39.76 261 GLY A CA 1
ATOM 2007 C C . GLY A 1 281 ? -16.947 -9.913 25.833 1.00 39.69 261 GLY A C 1
ATOM 2008 O O . GLY A 1 281 ? -17.129 -9.174 26.775 1.00 41.16 261 GLY A O 1
ATOM 2009 N N . GLY A 1 282 ? -16.404 -9.525 24.683 1.00 39.00 262 GLY A N 1
ATOM 2010 C CA . GLY A 1 282 ? -15.638 -8.289 24.514 1.00 39.75 262 GLY A CA 1
ATOM 2011 C C . GLY A 1 282 ? -14.312 -8.618 23.816 1.00 37.63 262 GLY A C 1
ATOM 2012 O O . GLY A 1 282 ? -14.205 -9.639 23.129 1.00 36.54 262 GLY A O 1
ATOM 2013 N N . GLY A 1 283 ? -13.270 -7.803 24.020 1.00 36.30 263 GLY A N 1
ATOM 2014 C CA . GLY A 1 283 ? -11.967 -8.162 23.448 1.00 35.64 263 GLY A CA 1
ATOM 2015 C C . GLY A 1 283 ? -12.072 -8.031 21.916 1.00 33.90 263 GLY A C 1
ATOM 2016 O O . GLY A 1 283 ? -12.753 -7.143 21.400 1.00 35.87 263 GLY A O 1
ATOM 2017 N N . CYS A 1 284 ? -11.401 -8.914 21.205 1.00 33.21 264 CYS A N 1
ATOM 2018 C CA . CYS A 1 284 ? -11.197 -8.782 19.774 1.00 32.20 264 CYS A CA 1
ATOM 2019 C C . CYS A 1 284 ? -11.912 -9.777 18.903 1.00 32.20 264 CYS A C 1
ATOM 2020 O O . CYS A 1 284 ? -12.202 -10.880 19.301 1.00 29.76 264 CYS A O 1
ATOM 2031 N N . VAL A 1 286 ? -11.526 -11.284 14.648 1.00 29.52 266 VAL A N 1
ATOM 2032 C CA . VAL A 1 286 ? -10.545 -11.409 13.624 1.00 29.76 266 VAL A CA 1
ATOM 2033 C C . VAL A 1 286 ? -11.233 -11.608 12.278 1.00 31.02 266 VAL A C 1
ATOM 2034 O O . VAL A 1 286 ? -12.283 -12.279 12.187 1.00 31.68 266 VAL A O 1
ATOM 2038 N N . ALA A 1 287 ? -10.664 -11.013 11.241 1.00 31.02 267 ALA A N 1
ATOM 2039 C CA . ALA A 1 287 ? -11.137 -11.267 9.906 1.00 32.13 267 ALA A CA 1
ATOM 2040 C C . ALA A 1 287 ? -9.988 -11.704 9.001 1.00 33.10 267 ALA A C 1
ATOM 2041 O O . ALA A 1 287 ? -8.891 -11.116 9.006 1.00 33.88 267 ALA A O 1
ATOM 2043 N N . LEU A 1 288 ? -10.291 -12.723 8.197 1.00 34.28 268 LEU A N 1
ATOM 2044 C CA . LEU A 1 288 ? -9.383 -13.273 7.202 1.00 34.54 268 LEU A CA 1
ATOM 2045 C C . LEU A 1 288 ? -9.782 -12.753 5.852 1.00 35.48 268 LEU A C 1
ATOM 2046 O O . LEU A 1 288 ? -10.933 -12.870 5.482 1.00 35.65 268 LEU A O 1
ATOM 2051 N N . THR A 1 289 ? -8.837 -12.194 5.090 1.00 38.18 269 THR A N 1
ATOM 2052 C CA . THR A 1 289 ? -9.188 -11.388 3.911 1.00 41.22 269 THR A CA 1
ATOM 2053 C C . THR A 1 289 ? -8.193 -11.691 2.812 1.00 43.21 269 THR A C 1
ATOM 2054 O O . THR A 1 289 ? -7.100 -12.187 3.107 1.00 43.43 269 THR A O 1
ATOM 2058 N N . ALA A 1 290 ? -8.536 -11.437 1.547 1.00 45.42 270 ALA A N 1
ATOM 2059 C CA . ALA A 1 290 ? -7.492 -11.446 0.521 1.00 47.34 270 ALA A CA 1
ATOM 2060 C C . ALA A 1 290 ? -6.495 -10.293 0.793 1.00 49.69 270 ALA A C 1
ATOM 2061 O O . ALA A 1 290 ? -6.896 -9.233 1.294 1.00 48.28 270 ALA A O 1
ATOM 2063 N N . PRO A 1 291 ? -5.183 -10.506 0.512 1.00 52.52 271 PRO A N 1
ATOM 2064 C CA . PRO A 1 291 ? -4.211 -9.419 0.700 1.00 55.08 271 PRO A CA 1
ATOM 2065 C C . PRO A 1 291 ? -4.712 -8.079 0.082 1.00 57.51 271 PRO A C 1
ATOM 2066 O O . PRO A 1 291 ? -4.636 -7.048 0.745 1.00 58.00 271 PRO A O 1
ATOM 2070 N N . GLU A 1 292 ? -5.252 -8.108 -1.141 1.00 60.16 272 GLU A N 1
ATOM 2071 C CA . GLU A 1 292 ? -5.889 -6.921 -1.765 1.00 62.95 272 GLU A CA 1
ATOM 2072 C C . GLU A 1 292 ? -6.818 -6.205 -0.774 1.00 62.86 272 GLU A C 1
ATOM 2073 O O . GLU A 1 292 ? -6.597 -5.033 -0.435 1.00 63.64 272 GLU A O 1
ATOM 2079 N N . LYS A 1 293 ? -7.837 -6.929 -0.297 1.00 61.67 273 LYS A N 1
ATOM 2080 C CA . LYS A 1 293 ? -8.947 -6.326 0.463 1.00 60.65 273 LYS A CA 1
ATOM 2081 C C . LYS A 1 293 ? -8.663 -6.005 1.928 1.00 58.95 273 LYS A C 1
ATOM 2082 O O . LYS A 1 293 ? -9.577 -5.668 2.677 1.00 58.14 273 LYS A O 1
ATOM 2088 N N . CYS A 1 294 ? -7.398 -6.054 2.321 1.00 58.28 274 CYS A N 1
ATOM 2089 C CA . CYS A 1 294 ? -7.040 -5.813 3.714 1.00 56.85 274 CYS A CA 1
ATOM 2090 C C . CYS A 1 294 ? -7.394 -4.416 4.204 1.00 56.48 274 CYS A C 1
ATOM 2091 O O . CYS A 1 294 ? -7.973 -4.248 5.273 1.00 55.97 274 CYS A O 1
ATOM 2094 N N . ASN A 1 295 ? -7.020 -3.405 3.424 1.00 56.45 275 ASN A N 1
ATOM 2095 C CA . ASN A 1 295 ? -7.285 -2.023 3.781 1.00 55.57 275 ASN A CA 1
ATOM 2096 C C . ASN A 1 295 ? -8.768 -1.710 3.748 1.00 53.68 275 ASN A C 1
ATOM 2097 O O . ASN A 1 295 ? -9.261 -1.043 4.613 1.00 52.63 275 ASN A O 1
ATOM 2102 N N . GLN A 1 296 ? -9.462 -2.179 2.716 1.00 52.99 276 GLN A N 1
ATOM 2103 C CA . GLN A 1 296 ? -10.923 -2.129 2.638 1.00 51.44 276 GLN A CA 1
ATOM 2104 C C . GLN A 1 296 ? -11.556 -2.619 3.953 1.00 49.17 276 GLN A C 1
ATOM 2105 O O . GLN A 1 296 ? -12.339 -1.895 4.601 1.00 49.39 276 GLN A O 1
ATOM 2111 N N . VAL A 1 297 ? -11.175 -3.823 4.382 1.00 45.99 277 VAL A N 1
ATOM 2112 C CA . VAL A 1 297 ? -11.789 -4.447 5.572 1.00 41.95 277 VAL A CA 1
ATOM 2113 C C . VAL A 1 297 ? -11.439 -3.690 6.824 1.00 41.55 277 VAL A C 1
ATOM 2114 O O . VAL A 1 297 ? -12.298 -3.396 7.629 1.00 40.05 277 VAL A O 1
ATOM 2118 N N . ALA A 1 298 ? -10.168 -3.317 6.981 1.00 42.53 278 ALA A N 1
ATOM 2119 C CA . ALA A 1 298 ? -9.757 -2.567 8.176 1.00 42.66 278 ALA A CA 1
ATOM 2120 C C . ALA A 1 298 ? -10.485 -1.210 8.310 1.00 44.28 278 ALA A C 1
ATOM 2121 O O . ALA A 1 298 ? -10.857 -0.794 9.414 1.00 42.81 278 ALA A O 1
ATOM 2123 N N . GLU A 1 299 ? -10.721 -0.544 7.177 1.00 46.24 279 GLU A N 1
ATOM 2124 C CA . GLU A 1 299 ? -11.346 0.782 7.198 1.00 47.87 279 GLU A CA 1
ATOM 2125 C C . GLU A 1 299 ? -12.776 0.630 7.617 1.00 46.96 279 GLU A C 1
ATOM 2126 O O . GLU A 1 299 ? -13.307 1.474 8.346 1.00 47.79 279 GLU A O 1
ATOM 2132 N N . ALA A 1 300 ? -13.398 -0.466 7.165 1.00 44.50 280 ALA A N 1
ATOM 2133 C CA . ALA A 1 300 ? -14.780 -0.715 7.495 1.00 42.92 280 ALA A CA 1
ATOM 2134 C C . ALA A 1 300 ? -14.909 -1.142 8.960 1.00 41.08 280 ALA A C 1
ATOM 2135 O O . ALA A 1 300 ? -15.814 -0.665 9.612 1.00 41.74 280 ALA A O 1
ATOM 2137 N N . VAL A 1 301 ? -14.016 -1.981 9.506 1.00 39.63 281 VAL A N 1
ATOM 2138 C CA . VAL A 1 301 ? -14.107 -2.290 10.969 1.00 37.94 281 VAL A CA 1
ATOM 2139 C C . VAL A 1 301 ? -13.821 -1.048 11.811 1.00 38.23 281 VAL A C 1
ATOM 2140 O O . VAL A 1 301 ? -14.384 -0.852 12.920 1.00 41.11 281 VAL A O 1
ATOM 2144 N N . ALA A 1 302 ? -12.877 -0.248 11.328 1.00 39.49 282 ALA A N 1
ATOM 2145 C CA . ALA A 1 302 ? -12.566 1.058 11.920 1.00 41.44 282 ALA A CA 1
ATOM 2146 C C . ALA A 1 302 ? -13.832 1.909 11.866 1.00 41.85 282 ALA A C 1
ATOM 2147 O O . ALA A 1 302 ? -14.288 2.408 12.889 1.00 41.21 282 ALA A O 1
ATOM 2149 N N . GLY A 1 303 ? -14.417 1.997 10.673 1.00 43.69 283 GLY A N 1
ATOM 2150 C CA . GLY A 1 303 ? -15.675 2.741 10.420 1.00 45.19 283 GLY A CA 1
ATOM 2151 C C . GLY A 1 303 ? -16.795 2.374 11.364 1.00 46.61 283 GLY A C 1
ATOM 2152 O O . GLY A 1 303 ? -17.511 3.244 11.850 1.00 46.96 283 GLY A O 1
ATOM 2153 N N . ALA A 1 304 ? -16.884 1.086 11.701 1.00 45.39 284 ALA A N 1
ATOM 2154 C CA . ALA A 1 304 ? -17.885 0.578 12.622 1.00 44.20 284 ALA A CA 1
ATOM 2155 C C . ALA A 1 304 ? -17.503 0.642 14.117 1.00 43.29 284 ALA A C 1
ATOM 2156 O O . ALA A 1 304 ? -18.237 0.144 14.954 1.00 42.78 284 ALA A O 1
ATOM 2158 N N . GLY A 1 305 ? -16.390 1.262 14.475 1.00 42.33 285 GLY A N 1
ATOM 2159 C CA . GLY A 1 305 ? -16.126 1.443 15.916 1.00 40.95 285 GLY A CA 1
ATOM 2160 C C . GLY A 1 305 ? -14.921 0.737 16.524 1.00 40.45 285 GLY A C 1
ATOM 2161 O O . GLY A 1 305 ? -14.647 0.857 17.746 1.00 40.64 285 GLY A O 1
ATOM 2162 N N . GLY A 1 306 ? -14.223 -0.071 15.750 1.00 38.62 286 GLY A N 1
ATOM 2163 C CA . GLY A 1 306 ? -13.135 -0.802 16.360 1.00 38.56 286 GLY A CA 1
ATOM 2164 C C . GLY A 1 306 ? -11.756 -0.172 16.230 1.00 39.24 286 GLY A C 1
ATOM 2165 O O . GLY A 1 306 ? -11.497 0.588 15.287 1.00 39.46 286 GLY A O 1
ATOM 2166 N N . LYS A 1 307 ? -10.873 -0.525 17.170 1.00 39.54 287 LYS A N 1
ATOM 2167 C CA . LYS A 1 307 ? -9.415 -0.302 17.067 1.00 40.94 287 LYS A CA 1
ATOM 2168 C C . LYS A 1 307 ? -8.807 -1.455 16.254 1.00 40.22 287 LYS A C 1
ATOM 2169 O O . LYS A 1 307 ? -8.721 -2.613 16.712 1.00 40.07 287 LYS A O 1
ATOM 2175 N N . VAL A 1 308 ? -8.369 -1.117 15.053 1.00 39.83 288 VAL A N 1
ATOM 2176 C CA . VAL A 1 308 ? -7.959 -2.115 14.099 1.00 39.41 288 VAL A CA 1
ATOM 2177 C C . VAL A 1 308 ? -6.443 -2.307 14.011 1.00 39.75 288 VAL A C 1
ATOM 2178 O O . VAL A 1 308 ? -5.667 -1.332 14.065 1.00 39.29 288 VAL A O 1
ATOM 2182 N N . THR A 1 309 ? -6.017 -3.556 13.839 1.00 39.08 289 THR A N 1
ATOM 2183 C CA . THR A 1 309 ? -4.584 -3.882 13.608 1.00 39.78 289 THR A CA 1
ATOM 2184 C C . THR A 1 309 ? -4.546 -4.764 12.377 1.00 39.97 289 THR A C 1
ATOM 2185 O O . THR A 1 309 ? -5.237 -5.798 12.313 1.00 39.34 289 THR A O 1
ATOM 2189 N N . ILE A 1 310 ? -3.845 -4.295 11.350 1.00 39.07 290 ILE A N 1
ATOM 2190 C CA . ILE A 1 310 ? -3.650 -5.057 10.132 1.00 39.31 290 ILE A CA 1
ATOM 2191 C C . ILE A 1 310 ? -2.357 -5.883 10.264 1.00 39.10 290 ILE A C 1
ATOM 2192 O O . ILE A 1 310 ? -1.251 -5.340 10.444 1.00 39.62 290 ILE A O 1
ATOM 2197 N N . THR A 1 311 ? -2.502 -7.197 10.171 1.00 37.36 291 THR A N 1
ATOM 2198 C CA . THR A 1 311 ? -1.379 -8.077 10.191 1.00 36.12 291 THR A CA 1
ATOM 2199 C C . THR A 1 311 ? -1.551 -9.155 9.116 1.00 36.09 291 THR A C 1
ATOM 2200 O O . THR A 1 311 ? -2.361 -9.024 8.218 1.00 35.39 291 THR A O 1
ATOM 2204 N N . LYS A 1 312 ? -0.763 -10.207 9.234 1.00 36.62 292 LYS A N 1
ATOM 2205 C CA . LYS A 1 312 ? -0.808 -11.401 8.385 1.00 37.88 292 LYS A CA 1
ATOM 2206 C C . LYS A 1 312 ? -0.178 -12.593 9.149 1.00 36.88 292 LYS A C 1
ATOM 2207 O O . LYS A 1 312 ? 0.417 -12.385 10.214 1.00 35.21 292 LYS A O 1
ATOM 2213 N N . PRO A 1 313 ? -0.297 -13.839 8.620 1.00 37.19 293 PRO A N 1
ATOM 2214 C CA . PRO A 1 313 ? 0.315 -14.958 9.372 1.00 37.22 293 PRO A CA 1
ATOM 2215 C C . PRO A 1 313 ? 1.818 -14.817 9.419 1.00 37.39 293 PRO A C 1
ATOM 2216 O O . PRO A 1 313 ? 2.380 -14.144 8.556 1.00 36.58 293 PRO A O 1
ATOM 2220 N N . THR A 1 314 ? 2.462 -15.378 10.447 1.00 36.20 294 THR A N 1
ATOM 2221 C CA . THR A 1 314 ? 3.945 -15.470 10.484 1.00 38.20 294 THR A CA 1
ATOM 2222 C C . THR A 1 314 ? 4.381 -16.955 10.336 1.00 38.70 294 THR A C 1
ATOM 2223 O O . THR A 1 314 ? 3.820 -17.824 10.993 1.00 38.29 294 THR A O 1
ATOM 2227 N N . GLU A 1 315 ? 5.354 -17.249 9.462 1.00 41.27 295 GLU A N 1
ATOM 2228 C CA . GLU A 1 315 ? 5.746 -18.645 9.181 1.00 42.77 295 GLU A CA 1
ATOM 2229 C C . GLU A 1 315 ? 6.474 -19.327 10.316 1.00 42.07 295 GLU A C 1
ATOM 2230 O O . GLU A 1 315 ? 6.199 -20.504 10.592 1.00 43.45 295 GLU A O 1
ATOM 2236 N N . GLN A 1 316 ? 7.381 -18.629 10.991 1.00 41.13 296 GLN A N 1
ATOM 2237 C CA . GLN A 1 316 ? 7.977 -19.256 12.176 1.00 41.73 296 GLN A CA 1
ATOM 2238 C C . GLN A 1 316 ? 7.589 -18.545 13.456 1.00 39.13 296 GLN A C 1
ATOM 2239 O O . GLN A 1 316 ? 6.908 -17.507 13.425 1.00 38.65 296 GLN A O 1
ATOM 2245 N N . GLY A 1 317 ? 7.968 -19.134 14.581 1.00 36.31 297 GLY A N 1
ATOM 2246 C CA . GLY A 1 317 ? 7.623 -18.551 15.867 1.00 34.85 297 GLY A CA 1
ATOM 2247 C C . GLY A 1 317 ? 8.808 -17.749 16.416 1.00 34.47 297 GLY A C 1
ATOM 2248 O O . GLY A 1 317 ? 9.158 -16.682 15.896 1.00 31.95 297 GLY A O 1
ATOM 2249 N N . LEU A 1 318 ? 9.409 -18.265 17.476 1.00 32.60 298 LEU A N 1
ATOM 2250 C CA . LEU A 1 318 ? 10.672 -17.719 17.936 1.00 33.85 298 LEU A CA 1
ATOM 2251 C C . LEU A 1 318 ? 11.746 -17.745 16.851 1.00 34.77 298 LEU A C 1
ATOM 2252 O O . LEU A 1 318 ? 11.981 -18.782 16.221 1.00 34.64 298 LEU A O 1
ATOM 2257 N N . LYS A 1 319 ? 12.421 -16.605 16.723 1.00 34.70 299 LYS A N 1
ATOM 2258 C CA . LYS A 1 319 ? 13.531 -16.383 15.844 1.00 37.56 299 LYS A CA 1
ATOM 2259 C C . LYS A 1 319 ? 14.612 -15.615 16.645 1.00 36.53 299 LYS A C 1
ATOM 2260 O O . LYS A 1 319 ? 14.300 -14.798 17.544 1.00 35.07 299 LYS A O 1
ATOM 2266 N N . VAL A 1 320 ? 15.870 -15.861 16.318 1.00 36.76 300 VAL A N 1
ATOM 2267 C CA . VAL A 1 320 ? 16.968 -14.935 16.669 1.00 37.76 300 VAL A CA 1
ATOM 2268 C C . VAL A 1 320 ? 16.944 -13.862 15.624 1.00 39.32 300 VAL A C 1
ATOM 2269 O O . VAL A 1 320 ? 17.079 -14.181 14.440 1.00 38.83 300 VAL A O 1
ATOM 2273 N N . ASP A 1 321 ? 16.749 -12.599 15.987 1.00 40.42 301 ASP A N 1
ATOM 2274 C CA . ASP A 1 321 ? 16.628 -11.580 14.917 1.00 43.64 301 ASP A CA 1
ATOM 2275 C C . ASP A 1 321 ? 17.982 -11.253 14.218 1.00 45.47 301 ASP A C 1
ATOM 2276 O O . ASP A 1 321 ? 18.016 -11.119 12.964 1.00 46.86 301 ASP A O 1
ATOM 2282 N N . LEU B 2 14 ? -81.371 -26.698 16.683 1.00 53.69 -6 LEU B N 1
ATOM 2283 C CA . LEU B 2 14 ? -80.717 -25.453 17.169 1.00 54.83 -6 LEU B CA 1
ATOM 2284 C C . LEU B 2 14 ? -81.260 -24.138 16.592 1.00 54.56 -6 LEU B C 1
ATOM 2285 O O . LEU B 2 14 ? -81.850 -24.095 15.491 1.00 54.47 -6 LEU B O 1
ATOM 2290 N N . VAL B 2 15 ? -81.043 -23.077 17.365 1.00 53.24 -5 VAL B N 1
ATOM 2291 C CA . VAL B 2 15 ? -81.508 -21.751 17.031 1.00 51.82 -5 VAL B CA 1
ATOM 2292 C C . VAL B 2 15 ? -80.999 -21.269 15.677 1.00 51.01 -5 VAL B C 1
ATOM 2293 O O . VAL B 2 15 ? -79.785 -21.101 15.510 1.00 49.79 -5 VAL B O 1
ATOM 2297 N N . PRO B 2 16 ? -81.945 -20.973 14.725 1.00 50.94 -4 PRO B N 1
ATOM 2298 C CA . PRO B 2 16 ? -81.527 -20.402 13.451 1.00 50.38 -4 PRO B CA 1
ATOM 2299 C C . PRO B 2 16 ? -80.708 -19.127 13.670 1.00 50.04 -4 PRO B C 1
ATOM 2300 O O . PRO B 2 16 ? -80.972 -18.346 14.617 1.00 49.27 -4 PRO B O 1
ATOM 2304 N N . ARG B 2 17 ? -79.705 -18.955 12.816 1.00 48.92 -3 ARG B N 1
ATOM 2305 C CA . ARG B 2 17 ? -78.766 -17.848 12.864 1.00 49.30 -3 ARG B CA 1
ATOM 2306 C C . ARG B 2 17 ? -78.398 -17.477 11.434 1.00 48.81 -3 ARG B C 1
ATOM 2307 O O . ARG B 2 17 ? -77.326 -16.921 11.165 1.00 47.99 -3 ARG B O 1
ATOM 2315 N N . GLY B 2 18 ? -79.309 -17.806 10.520 1.00 48.21 -2 GLY B N 1
ATOM 2316 C CA . GLY B 2 18 ? -79.056 -17.747 9.080 1.00 48.44 -2 GLY B CA 1
ATOM 2317 C C . GLY B 2 18 ? -78.832 -16.359 8.570 1.00 47.75 -2 GLY B C 1
ATOM 2318 O O . GLY B 2 18 ? -78.176 -16.194 7.567 1.00 47.98 -2 GLY B O 1
ATOM 2319 N N . SER B 2 19 ? -79.371 -15.364 9.275 1.00 48.09 -1 SER B N 1
ATOM 2320 C CA . SER B 2 19 ? -79.224 -13.955 8.883 1.00 47.93 -1 SER B CA 1
ATOM 2321 C C . SER B 2 19 ? -78.292 -13.156 9.870 1.00 46.40 -1 SER B C 1
ATOM 2322 O O . SER B 2 19 ? -78.118 -11.917 9.768 1.00 44.77 -1 SER B O 1
ATOM 2325 N N . HIS B 2 20 ? -77.694 -13.902 10.794 1.00 44.32 0 HIS B N 1
ATOM 2326 C CA . HIS B 2 20 ? -76.890 -13.308 11.873 1.00 43.32 0 HIS B CA 1
ATOM 2327 C C . HIS B 2 20 ? -75.576 -12.884 11.257 1.00 41.39 0 HIS B C 1
ATOM 2328 O O . HIS B 2 20 ? -74.891 -13.734 10.711 1.00 41.42 0 HIS B O 1
ATOM 2343 N N . VAL B 2 22 ? -71.790 -12.342 11.374 1.00 34.11 2 VAL B N 1
ATOM 2344 C CA . VAL B 2 22 ? -70.893 -13.208 12.091 1.00 34.81 2 VAL B CA 1
ATOM 2345 C C . VAL B 2 22 ? -69.448 -12.705 11.866 1.00 32.41 2 VAL B C 1
ATOM 2346 O O . VAL B 2 22 ? -69.013 -12.445 10.704 1.00 32.36 2 VAL B O 1
ATOM 2350 N N . SER B 2 23 ? -68.710 -12.643 12.943 1.00 30.82 3 SER B N 1
ATOM 2351 C CA . SER B 2 23 ? -67.322 -12.235 12.877 1.00 29.73 3 SER B CA 1
ATOM 2352 C C . SER B 2 23 ? -66.452 -13.365 13.420 1.00 30.63 3 SER B C 1
ATOM 2353 O O . SER B 2 23 ? -66.741 -13.871 14.565 1.00 31.46 3 SER B O 1
ATOM 2356 N N . CYS B 2 24 ? -65.421 -13.794 12.665 1.00 25.66 4 CYS B N 1
ATOM 2357 C CA . CYS B 2 24 ? -64.431 -14.733 13.188 1.00 28.02 4 CYS B CA 1
ATOM 2358 C C . CYS B 2 24 ? -63.042 -14.138 13.260 1.00 27.93 4 CYS B C 1
ATOM 2359 O O . CYS B 2 24 ? -62.751 -13.243 12.452 1.00 25.37 4 CYS B O 1
ATOM 2362 N N . SER B 2 25 ? -62.230 -14.602 14.231 1.00 26.59 5 SER B N 1
ATOM 2363 C CA . SER B 2 25 ? -60.808 -14.176 14.228 1.00 26.32 5 SER B CA 1
ATOM 2364 C C . SER B 2 25 ? -59.836 -15.357 14.314 1.00 26.28 5 SER B C 1
ATOM 2365 O O . SER B 2 25 ? -60.170 -16.393 14.903 1.00 27.70 5 SER B O 1
ATOM 2368 N N . ALA B 2 26 ? -58.644 -15.169 13.789 1.00 24.76 6 ALA B N 1
ATOM 2369 C CA . ALA B 2 26 ? -57.608 -16.191 13.820 1.00 25.96 6 ALA B CA 1
ATOM 2370 C C . ALA B 2 26 ? -56.242 -15.483 14.088 1.00 25.74 6 ALA B C 1
ATOM 2371 O O . ALA B 2 26 ? -55.970 -14.403 13.473 1.00 26.10 6 ALA B O 1
ATOM 2373 N N . PRO B 2 27 ? -55.402 -16.045 15.007 1.00 25.35 7 PRO B N 1
ATOM 2374 C CA . PRO B 2 27 ? -54.080 -15.465 15.347 1.00 24.16 7 PRO B CA 1
ATOM 2375 C C . PRO B 2 27 ? -52.899 -15.747 14.474 1.00 24.64 7 PRO B C 1
ATOM 2376 O O . PRO B 2 27 ? -52.880 -16.671 13.601 1.00 26.37 7 PRO B O 1
ATOM 2380 N N . GLY B 2 28 ? -51.914 -14.899 14.603 1.00 23.74 8 GLY B N 1
ATOM 2381 C CA . GLY B 2 28 ? -50.606 -15.161 14.040 1.00 25.92 8 GLY B CA 1
ATOM 2382 C C . GLY B 2 28 ? -49.837 -15.985 15.047 1.00 28.36 8 GLY B C 1
ATOM 2383 O O . GLY B 2 28 ? -50.395 -16.366 16.068 1.00 28.94 8 GLY B O 1
ATOM 2384 N N . LYS B 2 29 ? -48.516 -16.153 14.832 1.00 28.67 9 LYS B N 1
ATOM 2385 C CA . LYS B 2 29 ? -47.745 -17.036 15.731 1.00 31.75 9 LYS B CA 1
ATOM 2386 C C . LYS B 2 29 ? -46.277 -16.719 15.676 1.00 30.99 9 LYS B C 1
ATOM 2387 O O . LYS B 2 29 ? -45.823 -16.114 14.710 1.00 30.29 9 LYS B O 1
ATOM 2393 N N . ILE B 2 30 ? -45.557 -17.083 16.734 1.00 31.52 10 ILE B N 1
ATOM 2394 C CA . ILE B 2 30 ? -44.091 -17.030 16.733 1.00 33.01 10 ILE B CA 1
ATOM 2395 C C . ILE B 2 30 ? -43.592 -18.463 16.945 1.00 34.24 10 ILE B C 1
ATOM 2396 O O . ILE B 2 30 ? -44.414 -19.388 17.189 1.00 32.77 10 ILE B O 1
ATOM 2401 N N . TYR B 2 31 ? -42.281 -18.667 16.765 1.00 33.44 11 TYR B N 1
ATOM 2402 C CA . TYR B 2 31 ? -41.661 -19.954 17.070 1.00 33.80 11 TYR B CA 1
ATOM 2403 C C . TYR B 2 31 ? -40.865 -19.754 18.327 1.00 31.96 11 TYR B C 1
ATOM 2404 O O . TYR B 2 31 ? -40.043 -18.864 18.349 1.00 31.95 11 TYR B O 1
ATOM 2413 N N . LEU B 2 32 ? -41.104 -20.579 19.351 1.00 31.19 12 LEU B N 1
ATOM 2414 C CA . LEU B 2 32 ? -40.267 -20.564 20.535 1.00 31.79 12 LEU B CA 1
ATOM 2415 C C . LEU B 2 32 ? -38.895 -21.149 20.180 1.00 31.29 12 LEU B C 1
ATOM 2416 O O . LEU B 2 32 ? -37.860 -20.554 20.522 1.00 30.31 12 LEU B O 1
ATOM 2421 N N . PHE B 2 33 ? -38.939 -22.293 19.489 1.00 31.06 13 PHE B N 1
ATOM 2422 C CA . PHE B 2 33 ? -37.764 -22.979 18.934 1.00 30.34 13 PHE B CA 1
ATOM 2423 C C . PHE B 2 33 ? -38.083 -23.629 17.597 1.00 30.57 13 PHE B C 1
ATOM 2424 O O . PHE B 2 33 ? -39.249 -24.042 17.269 1.00 30.21 13 PHE B O 1
ATOM 2432 N N . GLY B 2 34 ? -37.039 -23.793 16.822 1.00 31.39 14 GLY B N 1
ATOM 2433 C CA . GLY B 2 34 ? -37.081 -24.856 15.826 1.00 33.64 14 GLY B CA 1
ATOM 2434 C C . GLY B 2 34 ? -37.598 -24.442 14.473 1.00 36.33 14 GLY B C 1
ATOM 2435 O O . GLY B 2 34 ? -37.791 -25.282 13.588 1.00 37.05 14 GLY B O 1
ATOM 2436 N N . GLU B 2 35 ? -37.802 -23.145 14.249 1.00 37.69 15 GLU B N 1
ATOM 2437 C CA . GLU B 2 35 ? -37.972 -22.751 12.857 1.00 39.47 15 GLU B CA 1
ATOM 2438 C C . GLU B 2 35 ? -36.696 -23.156 12.084 1.00 39.92 15 GLU B C 1
ATOM 2439 O O . GLU B 2 35 ? -35.567 -23.300 12.648 1.00 42.49 15 GLU B O 1
ATOM 2445 N N . HIS B 2 36 ? -36.867 -23.303 10.803 1.00 39.83 16 HIS B N 1
ATOM 2446 C CA . HIS B 2 36 ? -35.842 -23.776 9.886 1.00 41.55 16 HIS B CA 1
ATOM 2447 C C . HIS B 2 36 ? -35.558 -25.285 9.995 1.00 42.07 16 HIS B C 1
ATOM 2448 O O . HIS B 2 36 ? -35.013 -25.854 9.058 1.00 42.40 16 HIS B O 1
ATOM 2455 N N . ALA B 2 37 ? -35.942 -25.924 11.106 1.00 42.36 17 ALA B N 1
ATOM 2456 C CA . ALA B 2 37 ? -35.557 -27.321 11.307 1.00 45.50 17 ALA B CA 1
ATOM 2457 C C . ALA B 2 37 ? -36.591 -28.343 10.873 1.00 47.24 17 ALA B C 1
ATOM 2458 O O . ALA B 2 37 ? -36.243 -29.489 10.600 1.00 47.73 17 ALA B O 1
ATOM 2460 N N . VAL B 2 38 ? -37.844 -27.926 10.820 1.00 48.55 18 VAL B N 1
ATOM 2461 C CA . VAL B 2 38 ? -38.918 -28.843 10.520 1.00 50.97 18 VAL B CA 1
ATOM 2462 C C . VAL B 2 38 ? -38.786 -29.574 9.187 1.00 52.86 18 VAL B C 1
ATOM 2463 O O . VAL B 2 38 ? -39.012 -30.802 9.159 1.00 54.55 18 VAL B O 1
ATOM 2467 N N . VAL B 2 39 ? -38.437 -28.868 8.100 1.00 54.09 19 VAL B N 1
ATOM 2468 C CA . VAL B 2 39 ? -38.235 -29.553 6.794 1.00 56.31 19 VAL B CA 1
ATOM 2469 C C . VAL B 2 39 ? -37.270 -30.726 6.844 1.00 58.05 19 VAL B C 1
ATOM 2470 O O . VAL B 2 39 ? -37.374 -31.620 6.018 1.00 59.47 19 VAL B O 1
ATOM 2474 N N . TYR B 2 40 ? -36.315 -30.680 7.780 1.00 58.54 20 TYR B N 1
ATOM 2475 C CA . TYR B 2 40 ? -35.244 -31.685 7.906 1.00 59.37 20 TYR B CA 1
ATOM 2476 C C . TYR B 2 40 ? -35.561 -32.683 8.988 1.00 59.44 20 TYR B C 1
ATOM 2477 O O . TYR B 2 40 ? -34.653 -33.247 9.615 1.00 60.39 20 TYR B O 1
ATOM 2486 N N . GLY B 2 41 ? -36.855 -32.877 9.215 1.00 58.42 21 GLY B N 1
ATOM 2487 C CA . GLY B 2 41 ? -37.334 -33.915 10.088 1.00 57.54 21 GLY B CA 1
ATOM 2488 C C . GLY B 2 41 ? -37.542 -33.525 11.547 1.00 56.43 21 GLY B C 1
ATOM 2489 O O . GLY B 2 41 ? -38.077 -34.338 12.312 1.00 58.18 21 GLY B O 1
ATOM 2490 N N . GLU B 2 42 ? -37.151 -32.315 11.965 1.00 52.63 22 GLU B N 1
ATOM 2491 C CA . GLU B 2 42 ? -37.079 -32.090 13.406 1.00 50.45 22 GLU B CA 1
ATOM 2492 C C . GLU B 2 42 ? -38.356 -31.623 14.101 1.00 48.95 22 GLU B C 1
ATOM 2493 O O . GLU B 2 42 ? -39.367 -31.297 13.485 1.00 47.85 22 GLU B O 1
ATOM 2499 N N . THR B 2 43 ? -38.285 -31.632 15.418 1.00 48.42 23 THR B N 1
ATOM 2500 C CA . THR B 2 43 ? -39.305 -31.087 16.269 1.00 46.41 23 THR B CA 1
ATOM 2501 C C . THR B 2 43 ? -39.105 -29.565 16.506 1.00 43.70 23 THR B C 1
ATOM 2502 O O . THR B 2 43 ? -37.978 -29.067 16.594 1.00 42.63 23 THR B O 1
ATOM 2506 N N . ALA B 2 44 ? -40.212 -28.844 16.591 1.00 41.12 24 ALA B N 1
ATOM 2507 C CA . ALA B 2 44 ? -40.238 -27.394 16.816 1.00 39.00 24 ALA B CA 1
ATOM 2508 C C . ALA B 2 44 ? -41.385 -27.076 17.772 1.00 37.89 24 ALA B C 1
ATOM 2509 O O . ALA B 2 44 ? -42.168 -27.950 18.129 1.00 35.45 24 ALA B O 1
ATOM 2511 N N . ILE B 2 45 ? -41.478 -25.826 18.206 1.00 35.59 25 ILE B N 1
ATOM 2512 C CA . ILE B 2 45 ? -42.552 -25.486 19.127 1.00 34.27 25 ILE B CA 1
ATOM 2513 C C . ILE B 2 45 ? -43.030 -24.089 18.702 1.00 33.20 25 ILE B C 1
ATOM 2514 O O . ILE B 2 45 ? -42.228 -23.133 18.695 1.00 31.40 25 ILE B O 1
ATOM 2519 N N . ALA B 2 46 ? -44.318 -24.004 18.296 1.00 32.82 26 ALA B N 1
ATOM 2520 C CA . ALA B 2 46 ? -44.905 -22.746 17.890 1.00 33.54 26 ALA B CA 1
ATOM 2521 C C . ALA B 2 46 ? -45.728 -22.158 19.017 1.00 32.41 26 ALA B C 1
ATOM 2522 O O . ALA B 2 46 ? -46.324 -22.871 19.766 1.00 33.92 26 ALA B O 1
ATOM 2524 N N . CYS B 2 47 ? -45.865 -20.841 19.066 1.00 33.54 27 CYS B N 1
ATOM 2525 C CA . CYS B 2 47 ? -46.754 -20.241 20.040 1.00 32.21 27 CYS B CA 1
ATOM 2526 C C . CYS B 2 47 ? -47.651 -19.205 19.331 1.00 29.85 27 CYS B C 1
ATOM 2527 O O . CYS B 2 47 ? -47.153 -18.185 18.871 1.00 28.60 27 CYS B O 1
ATOM 2530 N N . ALA B 2 48 ? -48.952 -19.444 19.291 1.00 28.84 28 ALA B N 1
ATOM 2531 C CA . ALA B 2 48 ? -49.870 -18.431 18.714 1.00 26.70 28 ALA B CA 1
ATOM 2532 C C . ALA B 2 48 ? -49.900 -17.172 19.602 1.00 28.80 28 ALA B C 1
ATOM 2533 O O . ALA B 2 48 ? -49.792 -17.299 20.824 1.00 28.54 28 ALA B O 1
ATOM 2535 N N . VAL B 2 49 ? -50.041 -15.986 19.008 1.00 27.31 29 VAL B N 1
ATOM 2536 C CA . VAL B 2 49 ? -50.058 -14.740 19.787 1.00 27.32 29 VAL B CA 1
ATOM 2537 C C . VAL B 2 49 ? -51.355 -13.967 19.516 1.00 26.65 29 VAL B C 1
ATOM 2538 O O . VAL B 2 49 ? -52.089 -14.293 18.654 1.00 26.06 29 VAL B O 1
ATOM 2542 N N . GLU B 2 50 ? -51.599 -12.915 20.284 1.00 28.94 30 GLU B N 1
ATOM 2543 C CA . GLU B 2 50 ? -52.783 -12.113 20.274 1.00 30.19 30 GLU B CA 1
ATOM 2544 C C . GLU B 2 50 ? -52.612 -10.982 19.294 1.00 31.45 30 GLU B C 1
ATOM 2545 O O . GLU B 2 50 ? -52.662 -9.782 19.674 1.00 37.85 30 GLU B O 1
ATOM 2551 N N . LEU B 2 51 ? -52.318 -11.311 18.063 1.00 27.99 31 LEU B N 1
ATOM 2552 C CA . LEU B 2 51 ? -52.364 -10.387 16.973 1.00 28.10 31 LEU B CA 1
ATOM 2553 C C . LEU B 2 51 ? -53.210 -11.230 16.030 1.00 24.41 31 LEU B C 1
ATOM 2554 O O . LEU B 2 51 ? -52.814 -12.319 15.629 1.00 25.43 31 LEU B O 1
ATOM 2559 N N . ARG B 2 52 ? -54.402 -10.765 15.755 1.00 24.53 32 ARG B N 1
ATOM 2560 C CA . ARG B 2 52 ? -55.378 -11.527 14.911 1.00 25.12 32 ARG B CA 1
ATOM 2561 C C . ARG B 2 52 ? -55.765 -10.829 13.624 1.00 25.94 32 ARG B C 1
ATOM 2562 O O . ARG B 2 52 ? -55.698 -9.608 13.539 1.00 27.20 32 ARG B O 1
ATOM 2570 N N . THR B 2 53 ? -56.166 -11.609 12.621 1.00 25.21 33 THR B N 1
ATOM 2571 C CA . THR B 2 53 ? -56.985 -11.142 11.538 1.00 25.74 33 THR B CA 1
ATOM 2572 C C . THR B 2 53 ? -58.456 -11.496 11.861 1.00 25.25 33 THR B C 1
ATOM 2573 O O . THR B 2 53 ? -58.775 -12.623 12.344 1.00 25.09 33 THR B O 1
ATOM 2577 N N . ARG B 2 54 ? -59.320 -10.534 11.635 1.00 25.37 34 ARG B N 1
ATOM 2578 C CA . ARG B 2 54 ? -60.753 -10.716 11.865 1.00 25.14 34 ARG B CA 1
ATOM 2579 C C . ARG B 2 54 ? -61.495 -10.540 10.586 1.00 24.92 34 ARG B C 1
ATOM 2580 O O . ARG B 2 54 ? -61.187 -9.628 9.789 1.00 24.47 34 ARG B O 1
ATOM 2588 N N . VAL B 2 55 ? -62.490 -11.413 10.412 1.00 23.24 35 VAL B N 1
ATOM 2589 C CA . VAL B 2 55 ? -63.310 -11.415 9.186 1.00 25.66 35 VAL B CA 1
ATOM 2590 C C . VAL B 2 55 ? -64.808 -11.388 9.622 1.00 25.62 35 VAL B C 1
ATOM 2591 O O . VAL B 2 55 ? -65.249 -12.267 10.343 1.00 25.00 35 VAL B O 1
ATOM 2595 N N . ARG B 2 56 ? -65.533 -10.365 9.217 1.00 24.63 36 ARG B N 1
ATOM 2596 C CA . ARG B 2 56 ? -66.997 -10.316 9.496 1.00 25.57 36 ARG B CA 1
ATOM 2597 C C . ARG B 2 56 ? -67.718 -10.635 8.175 1.00 26.79 36 ARG B C 1
ATOM 2598 O O . ARG B 2 56 ? -67.376 -10.029 7.166 1.00 26.42 36 ARG B O 1
ATOM 2606 N N . ALA B 2 57 ? -68.674 -11.569 8.210 1.00 26.22 37 ALA B N 1
ATOM 2607 C CA . ALA B 2 57 ? -69.456 -12.006 7.064 1.00 29.33 37 ALA B CA 1
ATOM 2608 C C . ALA B 2 57 ? -70.923 -11.625 7.311 1.00 30.87 37 ALA B C 1
ATOM 2609 O O . ALA B 2 57 ? -71.448 -11.862 8.400 1.00 29.41 37 ALA B O 1
ATOM 2611 N N . GLU B 2 58 ? -71.522 -11.010 6.287 1.00 32.94 38 GLU B N 1
ATOM 2612 C CA . GLU B 2 58 ? -72.886 -10.489 6.240 1.00 37.17 38 GLU B CA 1
ATOM 2613 C C . GLU B 2 58 ? -73.622 -11.041 4.985 1.00 38.20 38 GLU B C 1
ATOM 2614 O O . GLU B 2 58 ? -73.048 -11.103 3.897 1.00 36.16 38 GLU B O 1
ATOM 2620 N N . LEU B 2 59 ? -74.894 -11.441 5.140 1.00 39.03 39 LEU B N 1
ATOM 2621 C CA . LEU B 2 59 ? -75.687 -11.820 3.973 1.00 40.20 39 LEU B CA 1
ATOM 2622 C C . LEU B 2 59 ? -75.680 -10.675 2.975 1.00 39.05 39 LEU B C 1
ATOM 2623 O O . LEU B 2 59 ? -75.619 -9.553 3.392 1.00 37.19 39 LEU B O 1
ATOM 2628 N N . ASN B 2 60 ? -75.640 -10.968 1.669 1.00 38.43 40 ASN B N 1
ATOM 2629 C CA . ASN B 2 60 ? -75.597 -9.884 0.634 1.00 39.86 40 ASN B CA 1
ATOM 2630 C C . ASN B 2 60 ? -76.099 -10.429 -0.701 1.00 39.88 40 ASN B C 1
ATOM 2631 O O . ASN B 2 60 ? -76.079 -11.607 -0.911 1.00 39.87 40 ASN B O 1
ATOM 2636 N N . ASP B 2 61 ? -76.483 -9.565 -1.635 1.00 41.18 41 ASP B N 1
ATOM 2637 C CA . ASP B 2 61 ? -77.015 -10.114 -2.879 1.00 42.81 41 ASP B CA 1
ATOM 2638 C C . ASP B 2 61 ? -75.915 -10.477 -3.856 1.00 43.06 41 ASP B C 1
ATOM 2639 O O . ASP B 2 61 ? -76.181 -11.116 -4.870 1.00 43.44 41 ASP B O 1
ATOM 2644 N N . SER B 2 62 ? -74.701 -10.009 -3.585 1.00 40.93 42 SER B N 1
ATOM 2645 C CA . SER B 2 62 ? -73.551 -10.339 -4.425 1.00 41.10 42 SER B CA 1
ATOM 2646 C C . SER B 2 62 ? -72.301 -10.411 -3.559 1.00 39.29 42 SER B C 1
ATOM 2647 O O . SER B 2 62 ? -72.370 -10.235 -2.350 1.00 39.72 42 SER B O 1
ATOM 2650 N N . ILE B 2 63 ? -71.156 -10.632 -4.181 1.00 38.57 43 ILE B N 1
ATOM 2651 C CA . ILE B 2 63 ? -69.931 -10.865 -3.453 1.00 37.27 43 ILE B CA 1
ATOM 2652 C C . ILE B 2 63 ? -69.180 -9.570 -3.392 1.00 36.22 43 ILE B C 1
ATOM 2653 O O . ILE B 2 63 ? -68.925 -8.916 -4.430 1.00 34.27 43 ILE B O 1
ATOM 2658 N N . THR B 2 64 ? -68.890 -9.152 -2.162 1.00 33.01 44 THR B N 1
ATOM 2659 C CA . THR B 2 64 ? -68.160 -7.930 -1.903 1.00 35.05 44 THR B CA 1
ATOM 2660 C C . THR B 2 64 ? -67.160 -8.256 -0.828 1.00 34.66 44 THR B C 1
ATOM 2661 O O . THR B 2 64 ? -67.511 -8.937 0.160 1.00 33.84 44 THR B O 1
ATOM 2665 N N . ILE B 2 65 ? -65.935 -7.793 -1.035 1.00 33.37 45 ILE B N 1
ATOM 2666 C CA . ILE B 2 65 ? -64.868 -8.032 -0.084 1.00 32.53 45 ILE B CA 1
ATOM 2667 C C . ILE B 2 65 ? -64.180 -6.697 0.171 1.00 33.40 45 ILE B C 1
ATOM 2668 O O . ILE B 2 65 ? -63.736 -6.022 -0.772 1.00 34.52 45 ILE B O 1
ATOM 2673 N N . GLN B 2 66 ? -64.118 -6.289 1.428 1.00 32.16 46 GLN B N 1
ATOM 2674 C CA . GLN B 2 66 ? -63.552 -4.981 1.775 1.00 33.70 46 GLN B CA 1
ATOM 2675 C C . GLN B 2 66 ? -62.392 -5.185 2.730 1.00 34.57 46 GLN B C 1
ATOM 2676 O O . GLN B 2 66 ? -62.525 -5.916 3.719 1.00 32.80 46 GLN B O 1
ATOM 2682 N N . SER B 2 67 ? -61.264 -4.543 2.486 1.00 35.58 47 SER B N 1
ATOM 2683 C CA . SER B 2 67 ? -60.171 -4.601 3.478 1.00 35.02 47 SER B CA 1
ATOM 2684 C C . SER B 2 67 ? -59.373 -3.324 3.303 1.00 36.05 47 SER B C 1
ATOM 2685 O O . SER B 2 67 ? -59.752 -2.445 2.518 1.00 36.40 47 SER B O 1
ATOM 2688 N N . GLN B 2 68 ? -58.281 -3.214 4.003 1.00 38.39 48 GLN B N 1
ATOM 2689 C CA . GLN B 2 68 ? -57.510 -1.980 3.921 1.00 42.93 48 GLN B CA 1
ATOM 2690 C C . GLN B 2 68 ? -57.041 -1.709 2.489 1.00 43.64 48 GLN B C 1
ATOM 2691 O O . GLN B 2 68 ? -56.790 -0.596 2.147 1.00 44.83 48 GLN B O 1
ATOM 2697 N N . ILE B 2 69 ? -57.027 -2.730 1.640 1.00 44.60 49 ILE B N 1
ATOM 2698 C CA . ILE B 2 69 ? -56.612 -2.580 0.247 1.00 45.87 49 ILE B CA 1
ATOM 2699 C C . ILE B 2 69 ? -57.703 -2.031 -0.667 1.00 46.40 49 ILE B C 1
ATOM 2700 O O . ILE B 2 69 ? -57.410 -1.511 -1.727 1.00 48.12 49 ILE B O 1
ATOM 2705 N N . GLY B 2 70 ? -58.976 -2.117 -0.272 1.00 45.93 50 GLY B N 1
ATOM 2706 C CA . GLY B 2 70 ? -60.073 -1.565 -1.091 1.00 44.14 50 GLY B CA 1
ATOM 2707 C C . GLY B 2 70 ? -61.317 -2.444 -1.005 1.00 43.44 50 GLY B C 1
ATOM 2708 O O . GLY B 2 70 ? -61.350 -3.423 -0.254 1.00 42.96 50 GLY B O 1
ATOM 2709 N N . ARG B 2 71 ? -62.348 -2.075 -1.735 1.00 42.58 51 ARG B N 1
ATOM 2710 C CA . ARG B 2 71 ? -63.579 -2.845 -1.855 1.00 42.33 51 ARG B CA 1
ATOM 2711 C C . ARG B 2 71 ? -63.562 -3.509 -3.219 1.00 42.74 51 ARG B C 1
ATOM 2712 O O . ARG B 2 71 ? -63.409 -2.819 -4.202 1.00 41.93 51 ARG B O 1
ATOM 2720 N N . THR B 2 72 ? -63.735 -4.826 -3.290 1.00 42.76 52 THR B N 1
ATOM 2721 C CA . THR B 2 72 ? -63.808 -5.548 -4.581 1.00 41.64 52 THR B CA 1
ATOM 2722 C C . THR B 2 72 ? -64.991 -6.465 -4.667 1.00 42.09 52 THR B C 1
ATOM 2723 O O . THR B 2 72 ? -65.696 -6.673 -3.689 1.00 42.29 52 THR B O 1
ATOM 2727 N N . GLY B 2 73 ? -65.197 -7.037 -5.841 1.00 42.66 53 GLY B N 1
ATOM 2728 C CA . GLY B 2 73 ? -66.012 -8.227 -5.962 1.00 42.69 53 GLY B CA 1
ATOM 2729 C C . GLY B 2 73 ? -65.091 -9.410 -5.768 1.00 43.32 53 GLY B C 1
ATOM 2730 O O . GLY B 2 73 ? -64.051 -9.337 -5.076 1.00 40.87 53 GLY B O 1
ATOM 2731 N N . LEU B 2 74 ? -65.466 -10.524 -6.385 1.00 44.23 54 LEU B N 1
ATOM 2732 C CA . LEU B 2 74 ? -64.581 -11.673 -6.415 1.00 44.08 54 LEU B CA 1
ATOM 2733 C C . LEU B 2 74 ? -63.346 -11.306 -7.260 1.00 45.50 54 LEU B C 1
ATOM 2734 O O . LEU B 2 74 ? -63.381 -11.299 -8.523 1.00 45.64 54 LEU B O 1
ATOM 2739 N N . ASP B 2 75 ? -62.253 -11.017 -6.575 1.00 45.46 55 ASP B N 1
ATOM 2740 C CA . ASP B 2 75 ? -61.067 -10.504 -7.215 1.00 46.26 55 ASP B CA 1
ATOM 2741 C C . ASP B 2 75 ? -59.837 -11.252 -6.712 1.00 45.57 55 ASP B C 1
ATOM 2742 O O . ASP B 2 75 ? -59.333 -11.050 -5.602 1.00 45.83 55 ASP B O 1
ATOM 2747 N N . PHE B 2 76 ? -59.393 -12.194 -7.540 1.00 45.37 56 PHE B N 1
ATOM 2748 C CA . PHE B 2 76 ? -58.279 -13.052 -7.200 1.00 45.31 56 PHE B CA 1
ATOM 2749 C C . PHE B 2 76 ? -56.936 -12.326 -7.163 1.00 45.56 56 PHE B C 1
ATOM 2750 O O . PHE B 2 76 ? -55.956 -12.890 -6.693 1.00 45.49 56 PHE B O 1
ATOM 2758 N N . GLU B 2 77 ? -56.892 -11.088 -7.655 1.00 46.29 57 GLU B N 1
ATOM 2759 C CA . GLU B 2 77 ? -55.632 -10.315 -7.697 1.00 47.42 57 GLU B CA 1
ATOM 2760 C C . GLU B 2 77 ? -55.423 -9.480 -6.439 1.00 45.73 57 GLU B C 1
ATOM 2761 O O . GLU B 2 77 ? -54.345 -9.519 -5.837 1.00 44.00 57 GLU B O 1
ATOM 2767 N N . LYS B 2 78 ? -56.447 -8.706 -6.040 1.00 44.58 58 LYS B N 1
ATOM 2768 C CA . LYS B 2 78 ? -56.331 -7.875 -4.816 1.00 43.86 58 LYS B CA 1
ATOM 2769 C C . LYS B 2 78 ? -56.723 -8.657 -3.574 1.00 41.43 58 LYS B C 1
ATOM 2770 O O . LYS B 2 78 ? -56.194 -8.400 -2.512 1.00 40.30 58 LYS B O 1
ATOM 2776 N N . HIS B 2 79 ? -57.683 -9.591 -3.715 1.00 39.74 59 HIS B N 1
ATOM 2777 C CA . HIS B 2 79 ? -58.120 -10.455 -2.584 1.00 37.42 59 HIS B CA 1
ATOM 2778 C C . HIS B 2 79 ? -57.887 -11.947 -2.758 1.00 35.95 59 HIS B C 1
ATOM 2779 O O . HIS B 2 79 ? -58.819 -12.675 -2.694 1.00 37.26 59 HIS B O 1
ATOM 2786 N N . PRO B 2 80 ? -56.622 -12.401 -2.936 1.00 35.94 60 PRO B N 1
ATOM 2787 C CA . PRO B 2 80 ? -56.390 -13.778 -3.354 1.00 35.05 60 PRO B CA 1
ATOM 2788 C C . PRO B 2 80 ? -56.870 -14.870 -2.404 1.00 34.68 60 PRO B C 1
ATOM 2789 O O . PRO B 2 80 ? -57.389 -15.909 -2.842 1.00 32.78 60 PRO B O 1
ATOM 2793 N N . TYR B 2 81 ? -56.710 -14.662 -1.098 1.00 33.38 61 TYR B N 1
ATOM 2794 C CA . TYR B 2 81 ? -57.059 -15.706 -0.164 1.00 32.68 61 TYR B CA 1
ATOM 2795 C C . TYR B 2 81 ? -58.580 -15.782 0.080 1.00 32.20 61 TYR B C 1
ATOM 2796 O O . TYR B 2 81 ? -59.201 -16.831 -0.005 1.00 33.46 61 TYR B O 1
ATOM 2805 N N . VAL B 2 82 ? -59.189 -14.670 0.406 1.00 31.77 62 VAL B N 1
ATOM 2806 C CA . VAL B 2 82 ? -60.627 -14.646 0.594 1.00 31.59 62 VAL B CA 1
ATOM 2807 C C . VAL B 2 82 ? -61.307 -15.159 -0.665 1.00 33.32 62 VAL B C 1
ATOM 2808 O O . VAL B 2 82 ? -62.199 -16.008 -0.609 1.00 32.40 62 VAL B O 1
ATOM 2812 N N . SER B 2 83 ? -60.816 -14.701 -1.804 1.00 34.64 63 SER B N 1
ATOM 2813 C CA . SER B 2 83 ? -61.457 -15.099 -3.100 1.00 36.05 63 SER B CA 1
ATOM 2814 C C . SER B 2 83 ? -61.352 -16.609 -3.341 1.00 35.15 63 SER B C 1
ATOM 2815 O O . SER B 2 83 ? -62.362 -17.298 -3.653 1.00 34.19 63 SER B O 1
ATOM 2818 N N . ALA B 2 84 ? -60.147 -17.136 -3.156 1.00 34.95 64 ALA B N 1
ATOM 2819 C CA . ALA B 2 84 ? -59.960 -18.609 -3.187 1.00 35.36 64 ALA B CA 1
ATOM 2820 C C . ALA B 2 84 ? -60.829 -19.400 -2.168 1.00 36.44 64 ALA B C 1
ATOM 2821 O O . ALA B 2 84 ? -61.423 -20.443 -2.519 1.00 36.10 64 ALA B O 1
ATOM 2823 N N . VAL B 2 85 ? -60.886 -18.948 -0.907 1.00 33.69 65 VAL B N 1
ATOM 2824 C CA . VAL B 2 85 ? -61.828 -19.541 0.031 1.00 32.74 65 VAL B CA 1
ATOM 2825 C C . VAL B 2 85 ? -63.275 -19.563 -0.559 1.00 34.72 65 VAL B C 1
ATOM 2826 O O . VAL B 2 85 ? -63.951 -20.640 -0.639 1.00 33.59 65 VAL B O 1
ATOM 2830 N N . ILE B 2 86 ? -63.775 -18.417 -1.025 1.00 33.73 66 ILE B N 1
ATOM 2831 C CA . ILE B 2 86 ? -65.167 -18.414 -1.508 1.00 35.65 66 ILE B CA 1
ATOM 2832 C C . ILE B 2 86 ? -65.319 -19.422 -2.666 1.00 37.55 66 ILE B C 1
ATOM 2833 O O . ILE B 2 86 ? -66.243 -20.222 -2.693 1.00 38.53 66 ILE B O 1
ATOM 2838 N N . GLU B 2 87 ? -64.368 -19.375 -3.591 1.00 40.46 67 GLU B N 1
ATOM 2839 C CA . GLU B 2 87 ? -64.376 -20.156 -4.829 1.00 41.05 67 GLU B CA 1
ATOM 2840 C C . GLU B 2 87 ? -64.482 -21.652 -4.486 1.00 41.70 67 GLU B C 1
ATOM 2841 O O . GLU B 2 87 ? -65.318 -22.394 -5.075 1.00 41.64 67 GLU B O 1
ATOM 2847 N N . LYS B 2 88 ? -63.698 -22.081 -3.492 1.00 41.22 68 LYS B N 1
ATOM 2848 C CA . LYS B 2 88 ? -63.667 -23.477 -3.049 1.00 41.56 68 LYS B CA 1
ATOM 2849 C C . LYS B 2 88 ? -64.889 -23.917 -2.207 1.00 42.65 68 LYS B C 1
ATOM 2850 O O . LYS B 2 88 ? -65.518 -24.964 -2.488 1.00 44.26 68 LYS B O 1
ATOM 2864 N N . ARG B 2 90 ? -67.913 -22.548 -2.103 1.00 43.18 70 ARG B N 1
ATOM 2865 C CA . ARG B 2 90 ? -69.185 -22.433 -2.854 1.00 44.42 70 ARG B CA 1
ATOM 2866 C C . ARG B 2 90 ? -69.447 -23.661 -3.738 1.00 46.56 70 ARG B C 1
ATOM 2867 O O . ARG B 2 90 ? -70.580 -23.865 -4.166 1.00 47.01 70 ARG B O 1
ATOM 2875 N N . LYS B 2 91 ? -68.410 -24.471 -3.972 1.00 48.20 71 LYS B N 1
ATOM 2876 C CA . LYS B 2 91 ? -68.554 -25.733 -4.729 1.00 50.58 71 LYS B CA 1
ATOM 2877 C C . LYS B 2 91 ? -69.356 -26.757 -3.934 1.00 50.90 71 LYS B C 1
ATOM 2878 O O . LYS B 2 91 ? -70.145 -27.532 -4.531 1.00 50.14 71 LYS B O 1
ATOM 2884 N N . SER B 2 92 ? -69.216 -26.689 -2.600 1.00 49.70 72 SER B N 1
ATOM 2885 C CA . SER B 2 92 ? -69.979 -27.491 -1.630 1.00 50.29 72 SER B CA 1
ATOM 2886 C C . SER B 2 92 ? -71.410 -26.995 -1.426 1.00 49.56 72 SER B C 1
ATOM 2887 O O . SER B 2 92 ? -72.358 -27.702 -1.750 1.00 49.73 72 SER B O 1
ATOM 2890 N N . ILE B 2 93 ? -71.544 -25.804 -0.852 1.00 47.33 73 ILE B N 1
ATOM 2891 C CA . ILE B 2 93 ? -72.828 -25.154 -0.631 1.00 47.19 73 ILE B CA 1
ATOM 2892 C C . ILE B 2 93 ? -72.865 -23.834 -1.391 1.00 47.34 73 ILE B C 1
ATOM 2893 O O . ILE B 2 93 ? -71.940 -22.996 -1.236 1.00 46.66 73 ILE B O 1
ATOM 2898 N N . PRO B 2 94 ? -73.910 -23.606 -2.215 1.00 47.65 74 PRO B N 1
ATOM 2899 C CA . PRO B 2 94 ? -73.855 -22.292 -2.901 1.00 46.97 74 PRO B CA 1
ATOM 2900 C C . PRO B 2 94 ? -73.732 -21.060 -1.952 1.00 45.26 74 PRO B C 1
ATOM 2901 O O . PRO B 2 94 ? -74.397 -20.990 -0.910 1.00 44.85 74 PRO B O 1
ATOM 2905 N N . ILE B 2 95 ? -72.875 -20.116 -2.325 1.00 43.81 75 ILE B N 1
ATOM 2906 C CA . ILE B 2 95 ? -72.849 -18.778 -1.720 1.00 42.22 75 ILE B CA 1
ATOM 2907 C C . ILE B 2 95 ? -73.332 -17.744 -2.768 1.00 43.94 75 ILE B C 1
ATOM 2908 O O . ILE B 2 95 ? -72.560 -17.307 -3.638 1.00 45.28 75 ILE B O 1
ATOM 2913 N N . ASN B 2 96 ? -74.622 -17.398 -2.712 1.00 43.27 76 ASN B N 1
ATOM 2914 C CA . ASN B 2 96 ? -75.208 -16.444 -3.648 1.00 43.83 76 ASN B CA 1
ATOM 2915 C C . ASN B 2 96 ? -74.553 -15.076 -3.519 1.00 43.89 76 ASN B C 1
ATOM 2916 O O . ASN B 2 96 ? -74.310 -14.382 -4.525 1.00 46.10 76 ASN B O 1
ATOM 2921 N N . GLY B 2 97 ? -74.301 -14.665 -2.282 1.00 40.55 77 GLY B N 1
ATOM 2922 C CA . GLY B 2 97 ? -73.793 -13.341 -2.027 1.00 38.56 77 GLY B CA 1
ATOM 2923 C C . GLY B 2 97 ? -73.223 -13.330 -0.606 1.00 36.25 77 GLY B C 1
ATOM 2924 O O . GLY B 2 97 ? -73.653 -14.137 0.231 1.00 35.84 77 GLY B O 1
ATOM 2925 N N . VAL B 2 98 ? -72.306 -12.416 -0.349 1.00 34.72 78 VAL B N 1
ATOM 2926 C CA . VAL B 2 98 ? -71.727 -12.222 1.002 1.00 33.64 78 VAL B CA 1
ATOM 2927 C C . VAL B 2 98 ? -70.950 -10.906 0.955 1.00 33.82 78 VAL B C 1
ATOM 2928 O O . VAL B 2 98 ? -70.462 -10.509 -0.100 1.00 33.58 78 VAL B O 1
ATOM 2932 N N . PHE B 2 99 ? -71.021 -10.158 2.033 1.00 30.99 79 PHE B N 1
ATOM 2933 C CA . PHE B 2 99 ? -70.215 -8.972 2.236 1.00 32.58 79 PHE B CA 1
ATOM 2934 C C . PHE B 2 99 ? -69.166 -9.366 3.303 1.00 32.65 79 PHE B C 1
ATOM 2935 O O . PHE B 2 99 ? -69.510 -9.610 4.435 1.00 31.57 79 PHE B O 1
ATOM 2943 N N . LEU B 2 100 ? -67.912 -9.528 2.906 1.00 32.61 80 LEU B N 1
ATOM 2944 C CA . LEU B 2 100 ? -66.852 -9.790 3.872 1.00 31.12 80 LEU B CA 1
ATOM 2945 C C . LEU B 2 100 ? -65.993 -8.539 4.207 1.00 31.59 80 LEU B C 1
ATOM 2946 O O . LEU B 2 100 ? -65.463 -7.901 3.318 1.00 32.28 80 LEU B O 1
ATOM 2951 N N . THR B 2 101 ? -65.846 -8.208 5.486 1.00 31.86 81 THR B N 1
ATOM 2952 C CA . THR B 2 101 ? -64.943 -7.116 5.907 1.00 31.79 81 THR B CA 1
ATOM 2953 C C . THR B 2 101 ? -63.754 -7.717 6.646 1.00 31.62 81 THR B C 1
ATOM 2954 O O . THR B 2 101 ? -63.935 -8.504 7.618 1.00 31.90 81 THR B O 1
ATOM 2958 N N . VAL B 2 102 ? -62.561 -7.410 6.164 1.00 29.34 82 VAL B N 1
ATOM 2959 C CA . VAL B 2 102 ? -61.297 -7.985 6.760 1.00 27.42 82 VAL B CA 1
ATOM 2960 C C . VAL B 2 102 ? -60.472 -6.867 7.464 1.00 27.22 82 VAL B C 1
ATOM 2961 O O . VAL B 2 102 ? -60.252 -5.807 6.871 1.00 26.65 82 VAL B O 1
ATOM 2965 N N . ASP B 2 103 ? -60.033 -7.084 8.699 1.00 26.44 83 ASP B N 1
ATOM 2966 C CA . ASP B 2 103 ? -59.065 -6.178 9.328 1.00 30.12 83 ASP B CA 1
ATOM 2967 C C . ASP B 2 103 ? -57.995 -7.027 10.006 1.00 29.13 83 ASP B C 1
ATOM 2968 O O . ASP B 2 103 ? -58.349 -8.075 10.521 1.00 27.42 83 ASP B O 1
ATOM 2973 N N . SER B 2 104 ? -56.724 -6.586 10.053 1.00 28.49 84 SER B N 1
ATOM 2974 C CA . SER B 2 104 ? -55.699 -7.431 10.684 1.00 27.31 84 SER B CA 1
ATOM 2975 C C . SER B 2 104 ? -54.784 -6.618 11.566 1.00 29.01 84 SER B C 1
ATOM 2976 O O . SER B 2 104 ? -54.460 -5.464 11.244 1.00 28.45 84 SER B O 1
ATOM 2979 N N . ASP B 2 105 ? -54.362 -7.197 12.685 1.00 29.61 85 ASP B N 1
ATOM 2980 C CA . ASP B 2 105 ? -53.352 -6.574 13.514 1.00 29.50 85 ASP B CA 1
ATOM 2981 C C . ASP B 2 105 ? -52.012 -7.364 13.354 1.00 29.43 85 ASP B C 1
ATOM 2982 O O . ASP B 2 105 ? -51.064 -7.136 14.072 1.00 27.08 85 ASP B O 1
ATOM 2987 N N . ILE B 2 106 ? -51.925 -8.225 12.353 1.00 30.20 86 ILE B N 1
ATOM 2988 C CA . ILE B 2 106 ? -50.677 -8.974 12.150 1.00 32.79 86 ILE B CA 1
ATOM 2989 C C . ILE B 2 106 ? -49.829 -8.220 11.126 1.00 36.60 86 ILE B C 1
ATOM 2990 O O . ILE B 2 106 ? -50.264 -8.002 9.988 1.00 34.64 86 ILE B O 1
ATOM 2995 N N . PRO B 2 107 ? -48.600 -7.841 11.522 1.00 39.81 87 PRO B N 1
ATOM 2996 C CA . PRO B 2 107 ? -47.801 -6.887 10.735 1.00 43.01 87 PRO B CA 1
ATOM 2997 C C . PRO B 2 107 ? -47.533 -7.296 9.302 1.00 45.96 87 PRO B C 1
ATOM 2998 O O . PRO B 2 107 ? -47.181 -8.462 9.034 1.00 43.74 87 PRO B O 1
ATOM 3002 N N . VAL B 2 108 ? -47.747 -6.321 8.378 1.00 50.15 88 VAL B N 1
ATOM 3003 C CA . VAL B 2 108 ? -47.720 -6.590 6.919 1.00 53.77 88 VAL B CA 1
ATOM 3004 C C . VAL B 2 108 ? -46.445 -7.314 6.529 1.00 54.67 88 VAL B C 1
ATOM 3005 O O . VAL B 2 108 ? -45.371 -6.727 6.599 1.00 56.46 88 VAL B O 1
ATOM 3009 N N . GLY B 2 109 ? -46.585 -8.589 6.172 1.00 55.60 89 GLY B N 1
ATOM 3010 C CA . GLY B 2 109 ? -45.445 -9.502 5.925 1.00 55.16 89 GLY B CA 1
ATOM 3011 C C . GLY B 2 109 ? -44.690 -9.899 7.202 1.00 53.79 89 GLY B C 1
ATOM 3012 O O . GLY B 2 109 ? -44.388 -9.030 8.063 1.00 50.69 89 GLY B O 1
ATOM 3013 N N . SER B 2 110 ? -44.375 -11.200 7.318 1.00 53.20 90 SER B N 1
ATOM 3014 C CA . SER B 2 110 ? -43.441 -11.741 8.383 1.00 51.02 90 SER B CA 1
ATOM 3015 C C . SER B 2 110 ? -43.891 -13.001 9.051 1.00 51.05 90 SER B C 1
ATOM 3016 O O . SER B 2 110 ? -44.965 -12.987 9.558 1.00 51.60 90 SER B O 1
ATOM 3019 N N . GLY B 2 111 ? -43.028 -14.056 9.145 1.00 52.07 91 GLY B N 1
ATOM 3020 C CA . GLY B 2 111 ? -43.407 -15.473 9.522 1.00 48.99 91 GLY B CA 1
ATOM 3021 C C . GLY B 2 111 ? -44.531 -15.629 10.561 1.00 47.04 91 GLY B C 1
ATOM 3022 O O . GLY B 2 111 ? -44.749 -16.727 11.219 1.00 45.98 91 GLY B O 1
ATOM 3023 N N . LEU B 2 112 ? -45.248 -14.522 10.730 1.00 44.81 92 LEU B N 1
ATOM 3024 C CA . LEU B 2 112 ? -46.155 -14.380 11.862 1.00 42.67 92 LEU B CA 1
ATOM 3025 C C . LEU B 2 112 ? -47.466 -14.974 11.455 1.00 41.70 92 LEU B C 1
ATOM 3026 O O . LEU B 2 112 ? -48.264 -15.258 12.319 1.00 43.87 92 LEU B O 1
ATOM 3031 N N . GLY B 2 113 ? -47.669 -15.161 10.151 1.00 39.50 93 GLY B N 1
ATOM 3032 C CA . GLY B 2 113 ? -48.805 -15.940 9.668 1.00 38.35 93 GLY B CA 1
ATOM 3033 C C . GLY B 2 113 ? -49.992 -15.151 9.138 1.00 37.46 93 GLY B C 1
ATOM 3034 O O . GLY B 2 113 ? -51.129 -15.583 9.244 1.00 35.36 93 GLY B O 1
ATOM 3035 N N . SER B 2 114 ? -49.705 -14.009 8.540 1.00 36.05 94 SER B N 1
ATOM 3036 C CA . SER B 2 114 ? -50.738 -13.144 8.008 1.00 35.87 94 SER B CA 1
ATOM 3037 C C . SER B 2 114 ? -51.710 -13.826 6.974 1.00 34.62 94 SER B C 1
ATOM 3038 O O . SER B 2 114 ? -52.941 -13.624 7.029 1.00 33.97 94 SER B O 1
ATOM 3041 N N . SER B 2 115 ? -51.173 -14.568 6.017 1.00 33.06 95 SER B N 1
ATOM 3042 C CA . SER B 2 115 ? -52.033 -15.162 4.984 1.00 33.91 95 SER B CA 1
ATOM 3043 C C . SER B 2 115 ? -52.770 -16.389 5.590 1.00 31.85 95 SER B C 1
ATOM 3044 O O . SER B 2 115 ? -53.901 -16.621 5.237 1.00 30.59 95 SER B O 1
ATOM 3047 N N . ALA B 2 116 ? -52.175 -17.064 6.586 1.00 30.91 96 ALA B N 1
ATOM 3048 C CA . ALA B 2 116 ? -52.843 -18.207 7.234 1.00 30.85 96 ALA B CA 1
ATOM 3049 C C . ALA B 2 116 ? -54.018 -17.703 8.086 1.00 30.69 96 ALA B C 1
ATOM 3050 O O . ALA B 2 116 ? -55.119 -18.324 8.065 1.00 29.89 96 ALA B O 1
ATOM 3052 N N . ALA B 2 117 ? -53.791 -16.583 8.795 1.00 27.03 97 ALA B N 1
ATOM 3053 C CA . ALA B 2 117 ? -54.866 -15.998 9.615 1.00 27.52 97 ALA B CA 1
ATOM 3054 C C . ALA B 2 117 ? -56.098 -15.511 8.811 1.00 26.29 97 ALA B C 1
ATOM 3055 O O . ALA B 2 117 ? -57.227 -15.862 9.156 1.00 26.22 97 ALA B O 1
ATOM 3057 N N . VAL B 2 118 ? -55.887 -14.817 7.691 1.00 27.77 98 VAL B N 1
ATOM 3058 C CA . VAL B 2 118 ? -57.038 -14.397 6.907 1.00 28.54 98 VAL B CA 1
ATOM 3059 C C . VAL B 2 118 ? -57.746 -15.593 6.291 1.00 28.69 98 VAL B C 1
ATOM 3060 O O . VAL B 2 118 ? -58.972 -15.583 6.137 1.00 29.50 98 VAL B O 1
ATOM 3064 N N . THR B 2 119 ? -56.960 -16.579 5.888 1.00 28.01 99 THR B N 1
ATOM 3065 C CA . THR B 2 119 ? -57.498 -17.802 5.321 1.00 28.67 99 THR B CA 1
ATOM 3066 C C . THR B 2 119 ? -58.417 -18.482 6.346 1.00 27.93 99 THR B C 1
ATOM 3067 O O . THR B 2 119 ? -59.548 -18.773 6.016 1.00 28.71 99 THR B O 1
ATOM 3071 N N . ILE B 2 120 ? -57.897 -18.762 7.538 1.00 26.63 100 ILE B N 1
ATOM 3072 C CA . ILE B 2 120 ? -58.648 -19.430 8.594 1.00 26.65 100 ILE B CA 1
ATOM 3073 C C . ILE B 2 120 ? -59.869 -18.592 9.090 1.00 26.23 100 ILE B C 1
ATOM 3074 O O . ILE B 2 120 ? -60.978 -19.127 9.324 1.00 24.73 100 ILE B O 1
ATOM 3079 N N . ALA B 2 121 ? -59.687 -17.268 9.265 1.00 25.68 101 ALA B N 1
ATOM 3080 C CA . ALA B 2 121 ? -60.795 -16.413 9.730 1.00 26.44 101 ALA B CA 1
ATOM 3081 C C . ALA B 2 121 ? -61.911 -16.413 8.704 1.00 25.29 101 ALA B C 1
ATOM 3082 O O . ALA B 2 121 ? -63.073 -16.475 9.072 1.00 24.86 101 ALA B O 1
ATOM 3084 N N . SER B 2 122 ? -61.559 -16.357 7.418 1.00 24.65 102 SER B N 1
ATOM 3085 C CA . SER B 2 122 ? -62.581 -16.325 6.393 1.00 27.18 102 SER B CA 1
ATOM 3086 C C . SER B 2 122 ? -63.365 -17.643 6.369 1.00 27.78 102 SER B C 1
ATOM 3087 O O . SER B 2 122 ? -64.558 -17.654 6.139 1.00 28.57 102 SER B O 1
ATOM 3090 N N . ILE B 2 123 ? -62.653 -18.762 6.561 1.00 29.17 103 ILE B N 1
ATOM 3091 C CA . ILE B 2 123 ? -63.278 -20.085 6.483 1.00 28.72 103 ILE B CA 1
ATOM 3092 C C . ILE B 2 123 ? -64.219 -20.143 7.622 1.00 29.40 103 ILE B C 1
ATOM 3093 O O . ILE B 2 123 ? -65.364 -20.542 7.428 1.00 30.02 103 ILE B O 1
ATOM 3098 N N . GLY B 2 124 ? -63.715 -19.760 8.806 1.00 28.29 104 GLY B N 1
ATOM 3099 C CA . GLY B 2 124 ? -64.518 -19.693 10.028 1.00 29.67 104 GLY B CA 1
ATOM 3100 C C . GLY B 2 124 ? -65.797 -18.918 9.783 1.00 29.13 104 GLY B C 1
ATOM 3101 O O . GLY B 2 124 ? -66.874 -19.390 10.141 1.00 30.34 104 GLY B O 1
ATOM 3102 N N . ALA B 2 125 ? -65.707 -17.716 9.192 1.00 27.53 105 ALA B N 1
ATOM 3103 C CA . ALA B 2 125 ? -66.845 -16.836 9.137 1.00 27.97 105 ALA B CA 1
ATOM 3104 C C . ALA B 2 125 ? -67.902 -17.387 8.170 1.00 30.39 105 ALA B C 1
ATOM 3105 O O . ALA B 2 125 ? -69.103 -17.329 8.442 1.00 31.72 105 ALA B O 1
ATOM 3107 N N . LEU B 2 126 ? -67.455 -17.906 7.038 1.00 30.14 106 LEU B N 1
ATOM 3108 C CA . LEU B 2 126 ? -68.385 -18.456 6.072 1.00 31.14 106 LEU B CA 1
ATOM 3109 C C . LEU B 2 126 ? -68.982 -19.770 6.593 1.00 32.73 106 LEU B C 1
ATOM 3110 O O . LEU B 2 126 ? -70.146 -20.031 6.380 1.00 32.85 106 LEU B O 1
ATOM 3115 N N . ASN B 2 127 ? -68.173 -20.559 7.292 1.00 34.36 107 ASN B N 1
ATOM 3116 C CA . ASN B 2 127 ? -68.607 -21.803 7.970 1.00 36.69 107 ASN B CA 1
ATOM 3117 C C . ASN B 2 127 ? -69.819 -21.534 8.836 1.00 37.66 107 ASN B C 1
ATOM 3118 O O . ASN B 2 127 ? -70.827 -22.242 8.754 1.00 39.10 107 ASN B O 1
ATOM 3123 N N . GLU B 2 128 ? -69.710 -20.515 9.678 1.00 38.62 108 GLU B N 1
ATOM 3124 C CA . GLU B 2 128 ? -70.777 -20.034 10.526 1.00 39.01 108 GLU B CA 1
ATOM 3125 C C . GLU B 2 128 ? -71.970 -19.442 9.768 1.00 39.34 108 GLU B C 1
ATOM 3126 O O . GLU B 2 128 ? -73.114 -19.873 9.957 1.00 39.65 108 GLU B O 1
ATOM 3132 N N . LEU B 2 129 ? -71.727 -18.440 8.918 1.00 35.71 109 LEU B N 1
ATOM 3133 C CA . LEU B 2 129 ? -72.807 -17.785 8.223 1.00 35.98 109 LEU B CA 1
ATOM 3134 C C . LEU B 2 129 ? -73.650 -18.763 7.335 1.00 35.77 109 LEU B C 1
ATOM 3135 O O . LEU B 2 129 ? -74.864 -18.675 7.335 1.00 34.45 109 LEU B O 1
ATOM 3140 N N . PHE B 2 130 ? -72.998 -19.672 6.629 1.00 36.53 110 PHE B N 1
ATOM 3141 C CA . PHE B 2 130 ? -73.697 -20.526 5.659 1.00 38.31 110 PHE B CA 1
ATOM 3142 C C . PHE B 2 130 ? -73.898 -21.954 6.110 1.00 39.87 110 PHE B C 1
ATOM 3143 O O . PHE B 2 130 ? -74.330 -22.793 5.303 1.00 41.30 110 PHE B O 1
ATOM 3151 N N . GLY B 2 131 ? -73.599 -22.214 7.378 1.00 39.53 111 GLY B N 1
ATOM 3152 C CA . GLY B 2 131 ? -73.686 -23.536 8.019 1.00 40.94 111 GLY B CA 1
ATOM 3153 C C . GLY B 2 131 ? -73.009 -24.737 7.353 1.00 42.10 111 GLY B C 1
ATOM 3154 O O . GLY B 2 131 ? -73.702 -25.709 7.028 1.00 43.03 111 GLY B O 1
ATOM 3155 N N . PHE B 2 132 ? -71.692 -24.673 7.109 1.00 39.93 112 PHE B N 1
ATOM 3156 C CA . PHE B 2 132 ? -70.933 -25.807 6.566 1.00 41.12 112 PHE B CA 1
ATOM 3157 C C . PHE B 2 132 ? -70.718 -26.896 7.629 1.00 41.06 112 PHE B C 1
ATOM 3158 O O . PHE B 2 132 ? -70.389 -28.040 7.296 1.00 44.59 112 PHE B O 1
ATOM 3166 N N . GLY B 2 133 ? -70.911 -26.539 8.898 1.00 42.47 113 GLY B N 1
ATOM 3167 C CA . GLY B 2 133 ? -70.685 -27.461 10.052 1.00 42.29 113 GLY B CA 1
ATOM 3168 C C . GLY B 2 133 ? -69.288 -28.071 10.114 1.00 42.47 113 GLY B C 1
ATOM 3169 O O . GLY B 2 133 ? -69.128 -29.228 10.544 1.00 42.14 113 GLY B O 1
ATOM 3170 N N . LEU B 2 134 ? -68.269 -27.332 9.643 1.00 40.47 114 LEU B N 1
ATOM 3171 C CA . LEU B 2 134 ? -66.891 -27.870 9.653 1.00 40.13 114 LEU B CA 1
ATOM 3172 C C . LEU B 2 134 ? -66.312 -27.938 11.058 1.00 39.81 114 LEU B C 1
ATOM 3173 O O . LEU B 2 134 ? -66.472 -27.017 11.809 1.00 40.24 114 LEU B O 1
ATOM 3178 N N . SER B 2 135 ? -65.602 -29.009 11.409 1.00 40.27 115 SER B N 1
ATOM 3179 C CA . SER B 2 135 ? -64.872 -29.035 12.693 1.00 40.90 115 SER B CA 1
ATOM 3180 C C . SER B 2 135 ? -63.581 -28.228 12.524 1.00 39.63 115 SER B C 1
ATOM 3181 O O . SER B 2 135 ? -63.189 -27.922 11.392 1.00 40.98 115 SER B O 1
ATOM 3184 N N . LEU B 2 136 ? -62.885 -27.966 13.606 1.00 40.05 116 LEU B N 1
ATOM 3185 C CA . LEU B 2 136 ? -61.563 -27.306 13.544 1.00 39.81 116 LEU B CA 1
ATOM 3186 C C . LEU B 2 136 ? -60.538 -28.073 12.672 1.00 39.34 116 LEU B C 1
ATOM 3187 O O . LEU B 2 136 ? -59.776 -27.481 11.878 1.00 36.20 116 LEU B O 1
ATOM 3192 N N . GLN B 2 137 ? -60.539 -29.415 12.766 1.00 40.35 117 GLN B N 1
ATOM 3193 C CA . GLN B 2 137 ? -59.587 -30.173 11.934 1.00 39.78 117 GLN B CA 1
ATOM 3194 C C . GLN B 2 137 ? -59.871 -30.004 10.416 1.00 38.41 117 GLN B C 1
ATOM 3195 O O . GLN B 2 137 ? -58.945 -29.813 9.613 1.00 37.47 117 GLN B O 1
ATOM 3201 N N . GLU B 2 138 ? -61.139 -30.017 10.050 1.00 38.13 118 GLU B N 1
ATOM 3202 C CA . GLU B 2 138 ? -61.545 -29.801 8.652 1.00 37.07 118 GLU B CA 1
ATOM 3203 C C . GLU B 2 138 ? -61.178 -28.381 8.197 1.00 35.56 118 GLU B C 1
ATOM 3204 O O . GLU B 2 138 ? -60.691 -28.185 7.096 1.00 35.95 118 GLU B O 1
ATOM 3210 N N . ILE B 2 139 ? -61.337 -27.414 9.094 1.00 34.16 119 ILE B N 1
ATOM 3211 C CA . ILE B 2 139 ? -60.953 -26.015 8.793 1.00 33.66 119 ILE B CA 1
ATOM 3212 C C . ILE B 2 139 ? -59.448 -25.894 8.516 1.00 32.40 119 ILE B C 1
ATOM 3213 O O . ILE B 2 139 ? -59.010 -25.297 7.500 1.00 31.69 119 ILE B O 1
ATOM 3218 N N . ALA B 2 140 ? -58.661 -26.535 9.359 1.00 30.41 120 ALA B N 1
ATOM 3219 C CA . ALA B 2 140 ? -57.196 -26.467 9.253 1.00 31.39 120 ALA B CA 1
ATOM 3220 C C . ALA B 2 140 ? -56.749 -27.097 7.949 1.00 33.86 120 ALA B C 1
ATOM 3221 O O . ALA B 2 140 ? -55.845 -26.568 7.260 1.00 35.16 120 ALA B O 1
ATOM 3223 N N . LYS B 2 141 ? -57.412 -28.194 7.561 1.00 35.52 121 LYS B N 1
ATOM 3224 C CA . LYS B 2 141 ? -57.009 -28.910 6.374 1.00 37.24 121 LYS B CA 1
ATOM 3225 C C . LYS B 2 141 ? -57.428 -28.115 5.148 1.00 35.01 121 LYS B C 1
ATOM 3226 O O . LYS B 2 141 ? -56.647 -27.953 4.231 1.00 35.35 121 LYS B O 1
ATOM 3232 N N . LEU B 2 142 ? -58.657 -27.596 5.159 1.00 35.09 122 LEU B N 1
ATOM 3233 C CA . LEU B 2 142 ? -59.137 -26.688 4.134 1.00 34.79 122 LEU B CA 1
ATOM 3234 C C . LEU B 2 142 ? -58.190 -25.481 3.938 1.00 34.15 122 LEU B C 1
ATOM 3235 O O . LEU B 2 142 ? -57.820 -25.146 2.786 1.00 33.28 122 LEU B O 1
ATOM 3240 N N . GLY B 2 143 ? -57.819 -24.806 5.040 1.00 31.76 123 GLY B N 1
ATOM 3241 C CA . GLY B 2 143 ? -56.878 -23.668 4.962 1.00 32.22 123 GLY B CA 1
ATOM 3242 C C . GLY B 2 143 ? -55.563 -24.006 4.280 1.00 34.28 123 GLY B C 1
ATOM 3243 O O . GLY B 2 143 ? -55.059 -23.260 3.380 1.00 32.21 123 GLY B O 1
ATOM 3244 N N . HIS B 2 144 ? -54.999 -25.120 4.716 1.00 36.18 124 HIS B N 1
ATOM 3245 C CA . HIS B 2 144 ? -53.789 -25.671 4.098 1.00 39.69 124 HIS B CA 1
ATOM 3246 C C . HIS B 2 144 ? -53.992 -25.818 2.588 1.00 40.33 124 HIS B C 1
ATOM 3247 O O . HIS B 2 144 ? -53.172 -25.361 1.755 1.00 40.74 124 HIS B O 1
ATOM 3254 N N . GLU B 2 145 ? -55.099 -26.441 2.223 1.00 40.85 125 GLU B N 1
ATOM 3255 C 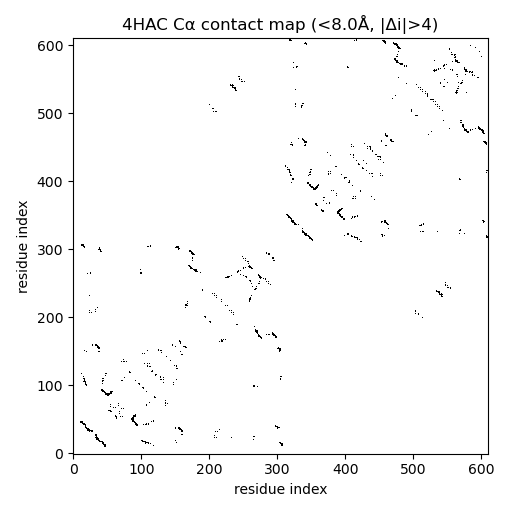CA . GLU B 2 145 ? -55.449 -26.504 0.815 1.00 41.57 125 GLU B CA 1
ATOM 3256 C C . GLU B 2 145 ? -55.559 -25.132 0.134 1.00 41.87 125 GLU B C 1
ATOM 3257 O O . GLU B 2 145 ? -55.132 -24.981 -1.015 1.00 40.44 125 GLU B O 1
ATOM 3263 N N . ILE B 2 146 ? -56.080 -24.101 0.830 1.00 39.47 126 ILE B N 1
ATOM 3264 C CA . ILE B 2 146 ? -56.169 -22.796 0.147 1.00 37.77 126 ILE B CA 1
ATOM 3265 C C . ILE B 2 146 ? -54.787 -22.183 -0.091 1.00 38.48 126 ILE B C 1
ATOM 3266 O O . ILE B 2 146 ? -54.545 -21.586 -1.131 1.00 38.81 126 ILE B O 1
ATOM 3271 N N . GLU B 2 147 ? -53.879 -22.338 0.868 1.00 37.90 127 GLU B N 1
ATOM 3272 C CA . GLU B 2 147 ? -52.520 -21.807 0.709 1.00 39.65 127 GLU B CA 1
ATOM 3273 C C . GLU B 2 147 ? -51.780 -22.490 -0.449 1.00 40.89 127 GLU B C 1
ATOM 3274 O O . GLU B 2 147 ? -51.111 -21.823 -1.267 1.00 41.86 127 GLU B O 1
ATOM 3280 N N . ILE B 2 148 ? -51.960 -23.800 -0.579 1.00 43.32 128 ILE B N 1
ATOM 3281 C CA . ILE B 2 148 ? -51.423 -24.525 -1.773 1.00 44.89 128 ILE B CA 1
ATOM 3282 C C . ILE B 2 148 ? -51.935 -23.951 -3.114 1.00 46.31 128 ILE B C 1
ATOM 3283 O O . ILE B 2 148 ? -51.144 -23.606 -4.013 1.00 47.17 128 ILE B O 1
ATOM 3288 N N . LYS B 2 149 ? -53.249 -23.817 -3.222 1.00 45.68 129 LYS B N 1
ATOM 3289 C CA . LYS B 2 149 ? -53.838 -23.150 -4.350 1.00 47.91 129 LYS B CA 1
ATOM 3290 C C . LYS B 2 149 ? -53.282 -21.752 -4.604 1.00 47.42 129 LYS B C 1
ATOM 3291 O O . LYS B 2 149 ? -53.085 -21.390 -5.750 1.00 47.41 129 LYS B O 1
ATOM 3297 N N . VAL B 2 150 ? -53.085 -20.940 -3.562 1.00 46.55 130 VAL B N 1
ATOM 3298 C CA . VAL B 2 150 ? -52.659 -19.560 -3.808 1.00 46.77 130 VAL B CA 1
ATOM 3299 C C . VAL B 2 150 ? -51.151 -19.452 -4.029 1.00 48.36 130 VAL B C 1
ATOM 3300 O O . VAL B 2 150 ? -50.728 -18.696 -4.880 1.00 49.86 130 VAL B O 1
ATOM 3304 N N . GLN B 2 151 ? -50.356 -20.180 -3.251 1.00 48.51 131 GLN B N 1
ATOM 3305 C CA . GLN B 2 151 ? -48.896 -20.038 -3.286 1.00 49.88 131 GLN B CA 1
ATOM 3306 C C . GLN B 2 151 ? -48.214 -21.046 -4.259 1.00 50.93 131 GLN B C 1
ATOM 3307 O O . GLN B 2 151 ? -47.084 -20.832 -4.683 1.00 51.39 131 GLN B O 1
ATOM 3313 N N . GLY B 2 152 ? -48.909 -22.125 -4.607 1.00 51.09 132 GLY B N 1
ATOM 3314 C CA . GLY B 2 152 ? -48.295 -23.184 -5.407 1.00 51.69 132 GLY B CA 1
ATOM 3315 C C . GLY B 2 152 ? -47.924 -24.362 -4.536 1.00 51.43 132 GLY B C 1
ATOM 3316 O O . GLY B 2 152 ? -48.147 -25.482 -4.909 1.00 51.96 132 GLY B O 1
ATOM 3317 N N . ALA B 2 153 ? -47.380 -24.099 -3.346 1.00 50.43 133 ALA B N 1
ATOM 3318 C CA . ALA B 2 153 ? -46.932 -25.153 -2.462 1.00 50.04 133 ALA B CA 1
ATOM 3319 C C . ALA B 2 153 ? -46.911 -24.565 -1.057 1.00 49.60 133 ALA B C 1
ATOM 3320 O O . ALA B 2 153 ? -46.562 -23.411 -0.889 1.00 49.35 133 ALA B O 1
ATOM 3322 N N . ALA B 2 154 ? -47.322 -25.329 -0.055 1.00 48.80 134 ALA B N 1
ATOM 3323 C CA . ALA B 2 154 ? -47.282 -24.810 1.296 1.00 47.89 134 ALA B CA 1
ATOM 3324 C C . ALA B 2 154 ? -47.305 -25.880 2.358 1.00 48.06 134 ALA B C 1
ATOM 3325 O O . ALA B 2 154 ? -47.875 -26.974 2.174 1.00 48.68 134 ALA B O 1
ATOM 3327 N N . SER B 2 155 ? -46.677 -25.531 3.481 1.00 46.88 135 SER B N 1
ATOM 3328 C CA . SER B 2 155 ? -46.631 -26.375 4.641 1.00 45.63 135 SER B CA 1
ATOM 3329 C C . SER B 2 155 ? -47.953 -26.160 5.369 1.00 44.36 135 SER B C 1
ATOM 3330 O O . SER B 2 155 ? -48.443 -25.022 5.467 1.00 43.71 135 SER B O 1
ATOM 3333 N N . PRO B 2 156 ? -48.526 -27.240 5.900 1.00 43.32 136 PRO B N 1
ATOM 3334 C CA . PRO B 2 156 ? -49.787 -27.155 6.687 1.00 41.73 136 PRO B CA 1
ATOM 3335 C C . PRO B 2 156 ? -49.624 -26.477 8.060 1.00 41.11 136 PRO B C 1
ATOM 3336 O O . PRO B 2 156 ? -50.616 -26.325 8.800 1.00 41.50 136 PRO B O 1
ATOM 3340 N N . THR B 2 157 ? -48.383 -26.163 8.470 1.00 39.91 137 THR B N 1
ATOM 3341 C CA . THR B 2 157 ? -48.121 -25.809 9.899 1.00 39.60 137 THR B CA 1
ATOM 3342 C C . THR B 2 157 ? -48.845 -24.474 10.277 1.00 36.85 137 THR B C 1
ATOM 3343 O O . THR B 2 157 ? -49.490 -24.393 11.316 1.00 36.55 137 THR B O 1
ATOM 3347 N N . ASP B 2 158 ? -48.703 -23.474 9.410 1.00 35.97 138 ASP B N 1
ATOM 3348 C CA . ASP B 2 158 ? -49.227 -22.115 9.617 1.00 35.95 138 ASP B CA 1
ATOM 3349 C C . ASP B 2 158 ? -50.739 -22.166 9.804 1.00 34.74 138 ASP B C 1
ATOM 3350 O O . ASP B 2 158 ? -51.236 -21.663 10.823 1.00 32.51 138 ASP B O 1
ATOM 3355 N N . THR B 2 159 ? -51.461 -22.807 8.865 1.00 32.27 139 THR B N 1
ATOM 3356 C CA . THR B 2 159 ? -52.949 -22.916 9.027 1.00 32.25 139 THR B CA 1
ATOM 3357 C C . THR B 2 159 ? -53.347 -23.752 10.219 1.00 33.64 139 THR B C 1
ATOM 3358 O O . THR B 2 159 ? -54.355 -23.477 10.876 1.00 32.13 139 THR B O 1
ATOM 3362 N N . TYR B 2 160 ? -52.523 -24.752 10.597 1.00 33.10 140 TYR B N 1
ATOM 3363 C CA . TYR B 2 160 ? -52.883 -25.553 11.777 1.00 30.69 140 TYR B CA 1
ATOM 3364 C C . TYR B 2 160 ? -52.758 -24.733 13.114 1.00 31.09 140 TYR B C 1
ATOM 3365 O O . TYR B 2 160 ? -53.596 -24.833 13.990 1.00 31.10 140 TYR B O 1
ATOM 3374 N N . VAL B 2 161 ? -51.635 -24.052 13.286 1.00 29.81 141 VAL B N 1
ATOM 3375 C CA . VAL B 2 161 ? -51.364 -23.247 14.482 1.00 29.98 141 VAL B CA 1
ATOM 3376 C C . VAL B 2 161 ? -52.426 -22.137 14.546 1.00 28.96 141 VAL B C 1
ATOM 3377 O O . VAL B 2 161 ? -52.960 -21.865 15.581 1.00 29.65 141 VAL B O 1
ATOM 3381 N N . SER B 2 162 ? -52.711 -21.480 13.435 1.00 28.86 142 SER B N 1
ATOM 3382 C CA . SER B 2 162 ? -53.737 -20.426 13.468 1.00 29.12 142 SER B CA 1
ATOM 3383 C C . SER B 2 162 ? -55.105 -21.009 13.860 1.00 29.95 142 SER B C 1
ATOM 3384 O O . SER B 2 162 ? -55.825 -20.401 14.639 1.00 30.73 142 SER B O 1
ATOM 3387 N N . THR B 2 163 ? -55.468 -22.185 13.325 1.00 29.49 143 THR B N 1
ATOM 3388 C CA . THR B 2 163 ? -56.740 -22.828 13.703 1.00 29.02 143 THR B CA 1
ATOM 3389 C C . THR B 2 163 ? -56.807 -23.072 15.192 1.00 29.66 143 THR B C 1
ATOM 3390 O O . THR B 2 163 ? -57.761 -22.663 15.813 1.00 29.51 143 THR B O 1
ATOM 3394 N N . PHE B 2 164 ? -55.807 -23.738 15.760 1.00 30.64 144 PHE B N 1
ATOM 3395 C CA . PHE B 2 164 ? -55.983 -24.303 17.109 1.00 31.61 144 PHE B CA 1
ATOM 3396 C C . PHE B 2 164 ? -55.401 -23.430 18.159 1.00 29.60 144 PHE B C 1
ATOM 3397 O O . PHE B 2 164 ? -55.794 -23.540 19.344 1.00 29.20 144 PHE B O 1
ATOM 3405 N N . GLY B 2 165 ? -54.459 -22.542 17.767 1.00 28.01 145 GLY B N 1
ATOM 3406 C CA . GLY B 2 165 ? -53.954 -21.566 18.801 1.00 29.69 145 GLY B CA 1
ATOM 3407 C C . GLY B 2 165 ? -53.053 -22.192 19.855 1.00 30.83 145 GLY B C 1
ATOM 3408 O O . GLY B 2 165 ? -52.632 -23.391 19.757 1.00 31.35 145 GLY B O 1
ATOM 3409 N N . GLY B 2 166 ? -52.846 -21.457 20.937 1.00 30.93 146 GLY B N 1
ATOM 3410 C CA . GLY B 2 166 ? -51.956 -21.858 21.984 1.00 30.78 146 GLY B CA 1
ATOM 3411 C C . GLY B 2 166 ? -50.520 -22.236 21.595 1.00 30.28 146 GLY B C 1
ATOM 3412 O O . GLY B 2 166 ? -49.954 -21.719 20.647 1.00 31.49 146 GLY B O 1
ATOM 3413 N N . VAL B 2 167 ? -49.935 -23.122 22.392 1.00 32.01 147 VAL B N 1
ATOM 3414 C CA . VAL B 2 167 ? -48.601 -23.663 22.124 1.00 31.27 147 VAL B CA 1
ATOM 3415 C C . VAL B 2 167 ? -48.760 -25.048 21.523 1.00 33.43 147 VAL B C 1
ATOM 3416 O O . VAL B 2 167 ? -49.462 -25.912 22.084 1.00 34.25 147 VAL B O 1
ATOM 3420 N N . VAL B 2 168 ? -48.117 -25.264 20.377 1.00 34.12 148 VAL B N 1
ATOM 3421 C CA . VAL B 2 168 ? -48.268 -26.467 19.614 1.00 35.42 148 VAL B CA 1
ATOM 3422 C C . VAL B 2 168 ? -46.854 -27.004 19.291 1.00 36.49 148 VAL B C 1
ATOM 3423 O O . VAL B 2 168 ? -46.047 -26.282 18.737 1.00 35.99 148 VAL B O 1
ATOM 3427 N N . THR B 2 169 ? -46.597 -28.275 19.598 1.00 37.75 149 THR B N 1
ATOM 3428 C CA . THR B 2 169 ? -45.367 -28.924 19.150 1.00 39.16 149 THR B CA 1
ATOM 3429 C C . THR B 2 169 ? -45.603 -29.300 17.705 1.00 39.66 149 THR B C 1
ATOM 3430 O O . THR B 2 169 ? -46.750 -29.599 17.329 1.00 38.60 149 THR B O 1
ATOM 3434 N N . ILE B 2 170 ? -44.527 -29.297 16.911 1.00 40.69 150 ILE B N 1
ATOM 3435 C CA . ILE B 2 170 ? -44.567 -29.557 15.478 1.00 42.26 150 ILE B CA 1
ATOM 3436 C C . ILE B 2 170 ? -43.544 -30.729 15.244 1.00 45.48 150 ILE B C 1
ATOM 3437 O O . ILE B 2 170 ? -42.446 -30.707 15.842 1.00 45.96 150 ILE B O 1
ATOM 3442 N N . PRO B 2 171 ? -43.920 -31.777 14.452 1.00 46.36 151 PRO B N 1
ATOM 3443 C CA . PRO B 2 171 ? -45.224 -31.943 13.835 1.00 46.15 151 PRO B CA 1
ATOM 3444 C C . PRO B 2 171 ? -46.197 -32.852 14.557 1.00 46.16 151 PRO B C 1
ATOM 3445 O O . PRO B 2 171 ? -47.261 -33.093 14.006 1.00 45.35 151 PRO B O 1
ATOM 3449 N N . GLU B 2 172 ? -45.903 -33.296 15.783 1.00 44.55 152 GLU B N 1
ATOM 3450 C CA . GLU B 2 172 ? -46.891 -34.158 16.484 1.00 44.80 152 GLU B CA 1
ATOM 3451 C C . GLU B 2 172 ? -48.184 -33.405 16.834 1.00 41.79 152 GLU B C 1
ATOM 3452 O O . GLU B 2 172 ? -49.246 -34.011 16.950 1.00 40.72 152 GLU B O 1
ATOM 3458 N N . ARG B 2 173 ? -48.097 -32.071 16.974 1.00 39.31 153 ARG B N 1
ATOM 3459 C CA . ARG B 2 173 ? -49.302 -31.251 17.188 1.00 37.53 153 ARG B CA 1
ATOM 3460 C C . ARG B 2 173 ? -49.908 -31.410 18.554 1.00 37.49 153 ARG B C 1
ATOM 3461 O O . ARG B 2 173 ? -51.137 -31.294 18.734 1.00 37.98 153 ARG B O 1
ATOM 3469 N N . ARG B 2 174 ? -49.045 -31.609 19.535 1.00 38.54 154 ARG B N 1
ATOM 3470 C CA . ARG B 2 174 ? -49.522 -31.729 20.907 1.00 39.84 154 ARG B CA 1
ATOM 3471 C C . ARG B 2 174 ? -49.570 -30.345 21.573 1.00 38.65 154 ARG B C 1
ATOM 3472 O O . ARG B 2 174 ? -48.779 -29.481 21.266 1.00 38.10 154 ARG B O 1
ATOM 3480 N N . LYS B 2 175 ? -50.543 -30.139 22.444 1.00 39.43 155 LYS B N 1
ATOM 3481 C CA . LYS B 2 175 ? -50.794 -28.816 23.021 1.00 39.00 155 LYS B CA 1
ATOM 3482 C C . LYS B 2 175 ? -50.060 -28.752 24.325 1.00 39.06 155 LYS B C 1
ATOM 3483 O O . LYS B 2 175 ? -50.133 -29.667 25.181 1.00 38.55 155 LYS B O 1
ATOM 3489 N N . LEU B 2 176 ? -49.319 -27.675 24.498 1.00 37.33 156 LEU B N 1
ATOM 3490 C CA . LEU B 2 176 ? -48.557 -27.552 25.730 1.00 36.99 156 LEU B CA 1
ATOM 3491 C C . LEU B 2 176 ? -49.148 -26.416 26.490 1.00 38.02 156 LEU B C 1
ATOM 3492 O O . LEU B 2 176 ? -49.847 -25.608 25.929 1.00 37.71 156 LEU B O 1
ATOM 3497 N N . LYS B 2 177 ? -48.860 -26.329 27.779 1.00 40.86 157 LYS B N 1
ATOM 3498 C CA . LYS B 2 177 ? -49.385 -25.240 28.548 1.00 41.30 157 LYS B CA 1
ATOM 3499 C C . LYS B 2 177 ? -48.920 -23.857 28.035 1.00 41.22 157 LYS B C 1
ATOM 3500 O O . LYS B 2 177 ? -47.722 -23.645 27.836 1.00 41.83 157 LYS B O 1
ATOM 3506 N N . THR B 2 178 ? -49.846 -22.910 27.929 1.00 40.09 158 THR B N 1
ATOM 3507 C CA . THR B 2 178 ? -49.545 -21.550 27.528 1.00 40.50 158 THR B CA 1
ATOM 3508 C C . THR B 2 178 ? -48.726 -20.753 28.522 1.00 41.22 158 THR B C 1
ATOM 3509 O O . THR B 2 178 ? -49.141 -20.561 29.675 1.00 42.38 158 THR B O 1
ATOM 3513 N N . PRO B 2 179 ? -47.539 -20.270 28.119 1.00 41.14 159 PRO B N 1
ATOM 3514 C CA . PRO B 2 179 ? -46.788 -19.481 29.106 1.00 40.78 159 PRO B CA 1
ATOM 3515 C C . PRO B 2 179 ? -47.407 -18.089 29.394 1.00 40.60 159 PRO B C 1
ATOM 3516 O O . PRO B 2 179 ? -47.992 -17.479 28.513 1.00 40.95 159 PRO B O 1
ATOM 3520 N N . ASP B 2 180 ? -47.292 -17.654 30.637 1.00 40.21 160 ASP B N 1
ATOM 3521 C CA . ASP B 2 180 ? -47.710 -16.340 31.109 1.00 41.36 160 ASP B CA 1
ATOM 3522 C C . ASP B 2 180 ? -46.500 -15.356 31.023 1.00 39.88 160 ASP B C 1
ATOM 3523 O O . ASP B 2 180 ? -45.801 -15.036 32.020 1.00 39.10 160 ASP B O 1
ATOM 3528 N N . CYS B 2 181 ? -46.285 -14.870 29.808 1.00 37.15 161 CYS B N 1
ATOM 3529 C CA . CYS B 2 181 ? -45.121 -14.047 29.469 1.00 37.02 161 CYS B CA 1
ATOM 3530 C C . CYS B 2 181 ? -45.589 -12.974 28.490 1.00 35.44 161 CYS B C 1
ATOM 3531 O O . CYS B 2 181 ? -46.589 -13.170 27.806 1.00 34.68 161 CYS B O 1
ATOM 3534 N N . GLY B 2 182 ? -44.881 -11.849 28.446 1.00 34.48 162 GLY B N 1
ATOM 3535 C CA . GLY B 2 182 ? -45.014 -10.898 27.322 1.00 33.55 162 GLY B CA 1
ATOM 3536 C C . GLY B 2 182 ? -44.132 -11.352 26.173 1.00 31.41 162 GLY B C 1
ATOM 3537 O O . GLY B 2 182 ? -43.178 -12.151 26.339 1.00 32.09 162 GLY B O 1
ATOM 3538 N N . ILE B 2 183 ? -44.552 -10.944 24.995 1.00 30.03 163 ILE B N 1
ATOM 3539 C CA . ILE B 2 183 ? -43.873 -11.217 23.771 1.00 30.85 163 ILE B CA 1
ATOM 3540 C C . ILE B 2 183 ? -43.689 -9.841 23.127 1.00 29.78 163 ILE B C 1
ATOM 3541 O O . ILE B 2 183 ? -44.689 -9.126 22.944 1.00 28.45 163 ILE B O 1
ATOM 3546 N N . VAL B 2 184 ? -42.434 -9.465 22.844 1.00 29.98 164 VAL B N 1
ATOM 3547 C CA . VAL B 2 184 ? -42.154 -8.257 22.048 1.00 28.35 164 VAL B CA 1
ATOM 3548 C C . VAL B 2 184 ? -41.628 -8.710 20.695 1.00 28.96 164 VAL B C 1
ATOM 3549 O O . VAL B 2 184 ? -40.691 -9.543 20.627 1.00 27.98 164 VAL B O 1
ATOM 3553 N N . ILE B 2 185 ? -42.281 -8.221 19.651 1.00 25.86 165 ILE B N 1
ATOM 3554 C CA . ILE B 2 185 ? -41.862 -8.439 18.310 1.00 26.75 165 ILE B CA 1
ATOM 3555 C C . ILE B 2 185 ? -41.183 -7.141 17.845 1.00 26.78 165 ILE B C 1
ATOM 3556 O O . ILE B 2 185 ? -41.787 -6.041 17.967 1.00 27.32 165 ILE B O 1
ATOM 3561 N N . GLY B 2 186 ? -39.915 -7.240 17.425 1.00 26.12 166 GLY B N 1
ATOM 3562 C CA . GLY B 2 186 ? -39.215 -6.120 16.786 1.00 25.16 166 GLY B CA 1
ATOM 3563 C C . GLY B 2 186 ? -38.912 -6.316 15.311 1.00 27.23 166 GLY B C 1
ATOM 3564 O O . GLY B 2 186 ? -38.169 -7.228 14.950 1.00 27.45 166 GLY B O 1
ATOM 3565 N N . ASP B 2 187 ? -39.396 -5.411 14.460 1.00 25.89 167 ASP B N 1
ATOM 3566 C CA . ASP B 2 187 ? -39.219 -5.571 12.999 1.00 27.62 167 ASP B CA 1
ATOM 3567 C C . ASP B 2 187 ? -38.009 -4.695 12.642 1.00 27.18 167 ASP B C 1
ATOM 3568 O O . ASP B 2 187 ? -37.986 -3.518 13.011 1.00 26.78 167 ASP B O 1
ATOM 3573 N N . THR B 2 188 ? -37.042 -5.272 11.950 1.00 24.91 168 THR B N 1
ATOM 3574 C CA . THR B 2 188 ? -35.838 -4.560 11.550 1.00 26.51 168 THR B CA 1
ATOM 3575 C C . THR B 2 188 ? -36.163 -3.576 10.434 1.00 29.35 168 THR B C 1
ATOM 3576 O O . THR B 2 188 ? -35.371 -2.675 10.152 1.00 30.32 168 THR B O 1
ATOM 3580 N N . GLY B 2 189 ? -37.302 -3.814 9.802 1.00 33.08 169 GLY B N 1
ATOM 3581 C CA . GLY B 2 189 ? -37.704 -3.168 8.556 1.00 37.08 169 GLY B CA 1
ATOM 3582 C C . GLY B 2 189 ? -36.904 -3.621 7.330 1.00 39.48 169 GLY B C 1
ATOM 3583 O O . GLY B 2 189 ? -37.020 -2.971 6.307 1.00 41.26 169 GLY B O 1
ATOM 3584 N N . VAL B 2 190 ? -36.094 -4.696 7.427 1.00 38.59 170 VAL B N 1
ATOM 3585 C CA . VAL B 2 190 ? -35.258 -5.183 6.294 1.00 40.18 170 VAL B CA 1
ATOM 3586 C C . VAL B 2 190 ? -36.020 -6.312 5.546 1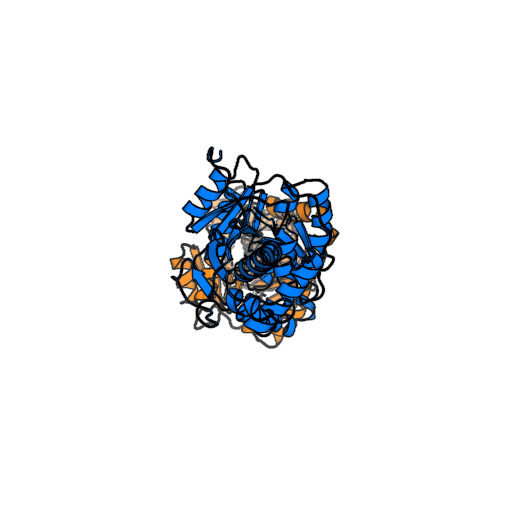.00 41.99 170 VAL B C 1
ATOM 3587 O O . VAL B 2 190 ? -36.523 -7.247 6.170 1.00 41.42 170 VAL B O 1
ATOM 3591 N N . PHE B 2 191 ? -36.178 -6.195 4.220 1.00 45.45 171 PHE B N 1
ATOM 3592 C CA . PHE B 2 191 ? -36.904 -7.245 3.468 1.00 49.03 171 PHE B CA 1
ATOM 3593 C C . PHE B 2 191 ? -36.010 -8.455 3.288 1.00 49.67 171 PHE B C 1
ATOM 3594 O O . PHE B 2 191 ? -34.835 -8.305 2.995 1.00 51.25 171 PHE B O 1
ATOM 3602 N N . SER B 2 192 ? -36.569 -9.645 3.443 1.00 51.61 172 SER B N 1
ATOM 3603 C CA . SER B 2 192 ? -35.889 -10.858 2.915 1.00 54.16 172 SER B CA 1
ATOM 3604 C C . SER B 2 192 ? -36.796 -11.951 2.308 1.00 55.20 172 SER B C 1
ATOM 3605 O O . SER B 2 192 ? -37.928 -12.194 2.768 1.00 54.84 172 SER B O 1
ATOM 3608 N N . SER B 2 193 ? -36.270 -12.629 1.289 1.00 57.21 173 SER B N 1
ATOM 3609 C CA . SER B 2 193 ? -36.995 -13.725 0.619 1.00 58.10 173 SER B CA 1
ATOM 3610 C C . SER B 2 193 ? -36.923 -15.029 1.437 1.00 58.36 173 SER B C 1
ATOM 3611 O O . SER B 2 193 ? -35.831 -15.558 1.661 1.00 58.30 173 SER B O 1
ATOM 3614 N N . THR B 2 194 ? -38.081 -15.507 1.902 1.00 58.00 174 THR B N 1
ATOM 3615 C CA . THR B 2 194 ? -38.198 -16.788 2.595 1.00 58.28 174 THR B CA 1
ATOM 3616 C C . THR B 2 194 ? -37.631 -17.934 1.743 1.00 59.38 174 THR B C 1
ATOM 3617 O O . THR B 2 194 ? -36.960 -18.823 2.281 1.00 59.41 174 THR B O 1
ATOM 3621 N N . LYS B 2 195 ? -37.882 -17.900 0.424 1.00 60.41 175 LYS B N 1
ATOM 3622 C CA . LYS B 2 195 ? -37.302 -18.900 -0.523 1.00 61.09 175 LYS B CA 1
ATOM 3623 C C . LYS B 2 195 ? -35.756 -18.850 -0.639 1.00 60.91 175 LYS B C 1
ATOM 3624 O O . LYS B 2 195 ? -35.098 -19.884 -0.647 1.00 60.95 175 LYS B O 1
ATOM 3630 N N . GLU B 2 196 ? -35.193 -17.651 -0.742 1.00 60.48 176 GLU B N 1
ATOM 3631 C CA . GLU B 2 196 ? -33.744 -17.473 -0.868 1.00 60.99 176 GLU B CA 1
ATOM 3632 C C . GLU B 2 196 ? -32.950 -17.936 0.363 1.00 59.56 176 GLU B C 1
ATOM 3633 O O . GLU B 2 196 ? -31.817 -18.382 0.257 1.00 59.18 176 GLU B O 1
ATOM 3639 N N . LEU B 2 197 ? -33.565 -17.808 1.531 1.00 58.73 177 LEU B N 1
ATOM 3640 C CA . LEU B 2 197 ? -32.939 -18.219 2.782 1.00 57.60 177 LEU B CA 1
ATOM 3641 C C . LEU B 2 197 ? -33.121 -19.710 3.076 1.00 57.63 177 LEU B C 1
ATOM 3642 O O . LEU B 2 197 ? -32.220 -20.338 3.671 1.00 57.80 177 LEU B O 1
ATOM 3647 N N . VAL B 2 198 ? -34.267 -20.282 2.702 1.00 56.15 178 VAL B N 1
ATOM 3648 C CA . VAL B 2 198 ? -34.417 -21.746 2.781 1.00 56.70 178 VAL B CA 1
ATOM 3649 C C . VAL B 2 198 ? -33.362 -22.347 1.812 1.00 56.78 178 VAL B C 1
ATOM 3650 O O . VAL B 2 198 ? -32.635 -23.293 2.166 1.00 56.12 178 VAL B O 1
ATOM 3654 N N . ALA B 2 199 ? -33.276 -21.744 0.615 1.00 57.09 179 ALA B N 1
ATOM 3655 C CA . ALA B 2 199 ? -32.247 -22.026 -0.411 1.00 57.92 179 ALA B CA 1
ATOM 3656 C C . ALA B 2 199 ? -30.788 -21.949 0.067 1.00 57.92 179 ALA B C 1
ATOM 3657 O O . ALA B 2 199 ? -29.950 -22.784 -0.300 1.00 59.47 179 ALA B O 1
ATOM 3659 N N . ASN B 2 200 ? -30.456 -20.964 0.889 1.00 57.34 180 ASN B N 1
ATOM 3660 C CA . ASN B 2 200 ? -29.083 -20.925 1.435 1.00 56.68 180 ASN B CA 1
ATOM 3661 C C . ASN B 2 200 ? -28.786 -21.848 2.618 1.00 55.16 180 ASN B C 1
ATOM 3662 O O . ASN B 2 200 ? -27.692 -22.395 2.696 1.00 54.51 180 ASN B O 1
ATOM 3667 N N . VAL B 2 201 ? -29.761 -22.051 3.508 1.00 53.05 181 VAL B N 1
ATOM 3668 C CA . VAL B 2 201 ? -29.616 -23.052 4.548 1.00 52.52 181 VAL B CA 1
ATOM 3669 C C . VAL B 2 201 ? -29.328 -24.379 3.811 1.00 54.38 181 VAL B C 1
ATOM 3670 O O . VAL B 2 201 ? -28.211 -24.918 3.923 1.00 53.86 181 VAL B O 1
ATOM 3674 N N . ARG B 2 202 ? -30.261 -24.827 2.960 1.00 54.27 182 ARG B N 1
ATOM 3675 C CA . ARG B 2 202 ? -30.014 -26.072 2.209 1.00 55.39 182 ARG B CA 1
ATOM 3676 C C . ARG B 2 202 ? -28.609 -26.172 1.531 1.00 55.54 182 ARG B C 1
ATOM 3677 O O . ARG B 2 202 ? -27.930 -27.244 1.635 1.00 55.38 182 ARG B O 1
ATOM 3685 N N . GLN B 2 203 ? -28.163 -25.077 0.880 1.00 54.58 183 GLN B N 1
ATOM 3686 C CA . GLN B 2 203 ? -26.847 -25.067 0.176 1.00 53.91 183 GLN B CA 1
ATOM 3687 C C . GLN B 2 203 ? -25.591 -25.257 1.067 1.00 53.02 183 GLN B C 1
ATOM 3688 O O . GLN B 2 203 ? -24.652 -26.002 0.732 1.00 53.40 183 GLN B O 1
ATOM 3694 N N . LEU B 2 204 ? -25.565 -24.538 2.184 1.00 49.40 184 LEU B N 1
ATOM 3695 C CA . LEU B 2 204 ? -24.516 -24.656 3.170 1.00 48.37 184 LEU B CA 1
ATOM 3696 C C . LEU B 2 204 ? -24.594 -26.073 3.693 1.00 49.16 184 LEU B C 1
ATOM 3697 O O . LEU B 2 204 ? -23.553 -26.716 3.985 1.00 48.53 184 LEU B O 1
ATOM 3702 N N . ARG B 2 205 ? -25.824 -26.582 3.800 1.00 49.63 185 ARG B N 1
ATOM 3703 C CA . ARG B 2 205 ? -26.004 -27.974 4.206 1.00 51.66 185 ARG B CA 1
ATOM 3704 C C . ARG B 2 205 ? -25.350 -28.937 3.196 1.00 52.77 185 ARG B C 1
ATOM 3705 O O . ARG B 2 205 ? -24.717 -29.891 3.621 1.00 52.92 185 ARG B O 1
ATOM 3713 N N . GLU B 2 206 ? -25.448 -28.639 1.902 1.00 54.19 186 GLU B N 1
ATOM 3714 C CA . GLU B 2 206 ? -24.864 -29.492 0.834 1.00 57.32 186 GLU B CA 1
ATOM 3715 C C . GLU B 2 206 ? -23.324 -29.451 0.795 1.00 57.61 186 GLU B C 1
ATOM 3716 O O . GLU B 2 206 ? -22.687 -30.457 0.522 1.00 59.10 186 GLU B O 1
ATOM 3722 N N . SER B 2 207 ? -22.725 -28.295 1.113 1.00 56.45 187 SER B N 1
ATOM 3723 C CA . SER B 2 207 ? -21.260 -28.131 1.068 1.00 54.11 187 SER B CA 1
ATOM 3724 C C . SER B 2 207 ? -20.545 -28.782 2.257 1.00 53.37 187 SER B C 1
ATOM 3725 O O . SER B 2 207 ? -19.431 -29.296 2.108 1.00 53.46 187 SER B O 1
ATOM 3728 N N . TYR B 2 208 ? -21.180 -28.762 3.432 1.00 50.34 188 TYR B N 1
ATOM 3729 C CA . TYR B 2 208 ? -20.615 -29.369 4.619 1.00 49.10 188 TYR B CA 1
ATOM 3730 C C . TYR B 2 208 ? -21.678 -30.184 5.366 1.00 48.40 188 TYR B C 1
ATOM 3731 O O . TYR B 2 208 ? -22.018 -29.868 6.503 1.00 45.43 188 TYR B O 1
ATOM 3740 N N . PRO B 2 209 ? -22.175 -31.269 4.744 1.00 49.23 189 PRO B N 1
ATOM 3741 C CA . PRO B 2 209 ? -23.147 -32.208 5.313 1.00 49.99 189 PRO B CA 1
ATOM 3742 C C . PRO B 2 209 ? -22.836 -32.765 6.689 1.00 50.12 189 PRO B C 1
ATOM 3743 O O . PRO B 2 209 ? -23.729 -32.840 7.538 1.00 49.88 189 PRO B O 1
ATOM 3747 N N . ASP B 2 210 ? -21.595 -33.144 6.927 1.00 50.92 190 ASP B N 1
ATOM 3748 C CA . ASP B 2 210 ? -21.240 -33.755 8.211 1.00 52.47 190 ASP B CA 1
ATOM 3749 C C . ASP B 2 210 ? -21.259 -32.733 9.344 1.00 50.67 190 ASP B C 1
ATOM 3750 O O . ASP B 2 210 ? -21.332 -33.094 10.521 1.00 49.49 190 ASP B O 1
ATOM 3755 N N . LEU B 2 211 ? -21.229 -31.455 8.963 1.00 49.99 191 LEU B N 1
ATOM 3756 C CA . LEU B 2 211 ? -21.220 -30.353 9.932 1.00 49.25 191 LEU B CA 1
ATOM 3757 C C . LEU B 2 211 ? -22.636 -29.782 10.164 1.00 48.11 191 LEU B C 1
ATOM 3758 O O . LEU B 2 211 ? -23.078 -29.619 11.308 1.00 47.86 191 LEU B O 1
ATOM 3763 N N . ILE B 2 212 ? -23.329 -29.483 9.073 1.00 47.20 192 ILE B N 1
ATOM 3764 C CA . ILE B 2 212 ? -24.629 -28.816 9.125 1.00 46.17 192 ILE B CA 1
ATOM 3765 C C . ILE B 2 212 ? -25.789 -29.737 9.609 1.00 47.26 192 ILE B C 1
ATOM 3766 O O . ILE B 2 212 ? -26.672 -29.272 10.309 1.00 45.40 192 ILE B O 1
ATOM 3771 N N . GLU B 2 213 ? -25.788 -31.033 9.230 1.00 47.90 193 GLU B N 1
ATOM 3772 C CA . GLU B 2 213 ? -26.867 -32.001 9.650 1.00 49.29 193 GLU B CA 1
ATOM 3773 C C . GLU B 2 213 ? -26.984 -32.162 11.148 1.00 48.35 193 GLU B C 1
ATOM 3774 O O . GLU B 2 213 ? -28.087 -32.174 11.687 1.00 48.31 193 GLU B O 1
ATOM 3780 N N . PRO B 2 214 ? -25.844 -32.320 11.823 1.00 48.59 194 PRO B N 1
ATOM 3781 C CA . PRO B 2 214 ? -25.873 -32.370 13.269 1.00 48.53 194 PRO B CA 1
ATOM 3782 C C . PRO B 2 214 ? -26.416 -31.083 13.899 1.00 48.31 194 PRO B C 1
ATOM 3783 O O . PRO B 2 214 ? -26.966 -31.156 14.979 1.00 48.46 194 PRO B O 1
ATOM 3787 N N . LEU B 2 215 ? -26.210 -29.922 13.260 1.00 47.80 195 LEU B N 1
ATOM 3788 C CA . LEU B 2 215 ? -26.745 -28.619 13.779 1.00 45.44 195 LEU B CA 1
ATOM 3789 C C . LEU B 2 215 ? -28.264 -28.610 13.780 1.00 44.24 195 LEU B C 1
ATOM 3790 O O . LEU B 2 215 ? -28.857 -28.224 14.757 1.00 43.02 195 LEU B O 1
ATOM 3803 N N . THR B 2 217 ? -29.990 -31.267 13.954 1.00 43.08 197 THR B N 1
ATOM 3804 C CA . THR B 2 217 ? -30.235 -32.185 15.039 1.00 42.49 197 THR B CA 1
ATOM 3805 C C . THR B 2 217 ? -30.245 -31.472 16.367 1.00 41.00 197 THR B C 1
ATOM 3806 O O . THR B 2 217 ? -31.204 -31.670 17.120 1.00 41.38 197 THR B O 1
ATOM 3810 N N . SER B 2 218 ? -29.258 -30.606 16.630 1.00 36.90 198 SER B N 1
ATOM 3811 C CA . SER B 2 218 ? -29.220 -29.852 17.874 1.00 36.54 198 SER B CA 1
ATOM 3812 C C . SER B 2 218 ? -30.394 -28.845 18.027 1.00 34.90 198 SER B C 1
ATOM 3813 O O . SER B 2 218 ? -30.861 -28.614 19.140 1.00 34.15 198 SER B O 1
ATOM 3816 N N . ILE B 2 219 ? -30.844 -28.235 16.947 1.00 33.93 199 ILE B N 1
ATOM 3817 C CA . ILE B 2 219 ? -32.032 -27.340 17.069 1.00 32.98 199 ILE B CA 1
ATOM 3818 C C . ILE B 2 219 ? -33.268 -28.198 17.482 1.00 34.55 199 ILE B C 1
ATOM 3819 O O . ILE B 2 219 ? -34.054 -27.821 18.364 1.00 34.67 199 ILE B O 1
ATOM 3824 N N . GLY B 2 220 ? -33.426 -29.348 16.822 1.00 36.52 200 GLY B N 1
ATOM 3825 C CA . GLY B 2 220 ? -34.441 -30.356 17.189 1.00 39.08 200 GLY B CA 1
ATOM 3826 C C . GLY B 2 220 ? -34.405 -30.714 18.686 1.00 40.75 200 GLY B C 1
ATOM 3827 O O . GLY B 2 220 ? -35.447 -30.694 19.355 1.00 41.10 200 GLY B O 1
ATOM 3828 N N . LYS B 2 221 ? -33.204 -30.958 19.208 1.00 40.53 201 LYS B N 1
ATOM 3829 C CA . LYS B 2 221 ? -32.960 -31.235 20.629 1.00 41.30 201 LYS B CA 1
ATOM 3830 C C . LYS B 2 221 ? -33.476 -30.148 21.547 1.00 40.51 201 LYS B C 1
ATOM 3831 O O . LYS B 2 221 ? -34.058 -30.440 22.628 1.00 39.37 201 LYS B O 1
ATOM 3837 N N . ILE B 2 222 ? -33.264 -28.884 21.140 1.00 38.28 202 ILE B N 1
ATOM 3838 C CA . ILE B 2 222 ? -33.798 -27.741 21.930 1.00 37.56 202 ILE B CA 1
ATOM 3839 C C . ILE B 2 222 ? -35.314 -27.880 22.212 1.00 38.57 202 ILE B C 1
ATOM 3840 O O . ILE B 2 222 ? -35.735 -27.644 23.360 1.00 37.41 202 ILE B O 1
ATOM 3845 N N . SER B 2 223 ? -36.123 -28.275 21.209 1.00 39.08 203 SER B N 1
ATOM 3846 C CA . SER B 2 223 ? -37.565 -28.452 21.422 1.00 40.83 203 SER B CA 1
ATOM 3847 C C . SER B 2 223 ? -37.933 -29.562 22.345 1.00 43.70 203 SER B C 1
ATOM 3848 O O . SER B 2 223 ? -38.882 -29.423 23.151 1.00 45.31 203 SER B O 1
ATOM 3851 N N . ARG B 2 224 ? -37.161 -30.650 22.283 1.00 44.02 204 ARG B N 1
ATOM 3852 C CA . ARG B 2 224 ? -37.371 -31.742 23.195 1.00 45.50 204 ARG B CA 1
ATOM 3853 C C . ARG B 2 224 ? -37.024 -31.332 24.619 1.00 46.00 204 ARG B C 1
ATOM 3854 O O . ARG B 2 224 ? -37.833 -31.539 25.535 1.00 47.34 204 ARG B O 1
ATOM 3862 N N . ILE B 2 225 ? -35.886 -30.692 24.818 1.00 44.67 205 ILE B N 1
ATOM 3863 C CA . ILE B 2 225 ? -35.611 -30.141 26.146 1.00 45.02 205 ILE B CA 1
ATOM 3864 C C . ILE B 2 225 ? -36.643 -29.075 26.604 1.00 44.28 205 ILE B C 1
ATOM 3865 O O . ILE B 2 225 ? -37.067 -29.062 27.783 1.00 44.63 205 ILE B O 1
ATOM 3870 N N . GLY B 2 226 ? -36.999 -28.193 25.678 1.00 42.08 206 GLY B N 1
ATOM 3871 C CA . GLY B 2 226 ? -37.860 -27.055 25.910 1.00 42.68 206 GLY B CA 1
ATOM 3872 C C . GLY B 2 226 ? -39.305 -27.437 26.257 1.00 42.85 206 GLY B C 1
ATOM 3873 O O . GLY B 2 226 ? -39.969 -26.755 27.053 1.00 42.53 206 GLY B O 1
ATOM 3874 N N . GLU B 2 227 ? -39.795 -28.516 25.648 1.00 43.48 207 GLU B N 1
ATOM 3875 C CA . GLU B 2 227 ? -41.171 -29.000 25.902 1.00 44.03 207 GLU B CA 1
ATOM 3876 C C . GLU B 2 227 ? -41.332 -29.074 27.410 1.00 43.03 207 GLU B C 1
ATOM 3877 O O . GLU B 2 227 ? -42.285 -28.542 28.016 1.00 42.37 207 GLU B O 1
ATOM 3883 N N . GLN B 2 228 ? -40.340 -29.683 28.030 1.00 44.49 208 GLN B N 1
ATOM 3884 C CA . GLN B 2 228 ? -40.371 -29.955 29.438 1.00 44.33 208 GLN B CA 1
ATOM 3885 C C . GLN B 2 228 ? -40.336 -28.662 30.265 1.00 44.07 208 GLN B C 1
ATOM 3886 O O . GLN B 2 228 ? -40.962 -28.565 31.333 1.00 44.43 208 GLN B O 1
ATOM 3892 N N . LEU B 2 229 ? -39.653 -27.640 29.742 1.00 42.29 209 LEU B N 1
ATOM 3893 C CA . LEU B 2 229 ? -39.587 -26.321 30.417 1.00 40.40 209 LEU B CA 1
ATOM 3894 C C . LEU B 2 229 ? -40.881 -25.530 30.223 1.00 38.97 209 LEU B C 1
ATOM 3895 O O . LEU B 2 229 ? -41.281 -24.743 31.089 1.00 38.88 209 LEU B O 1
ATOM 3900 N N . VAL B 2 230 ? -41.534 -25.736 29.094 1.00 38.97 210 VAL B N 1
ATOM 3901 C CA . VAL B 2 230 ? -42.883 -25.100 28.866 1.00 39.54 210 VAL B CA 1
ATOM 3902 C C . VAL B 2 230 ? -43.896 -25.638 29.907 1.00 41.26 210 VAL B C 1
ATOM 3903 O O . VAL B 2 230 ? -44.624 -24.881 30.539 1.00 41.27 210 VAL B O 1
ATOM 3907 N N . LEU B 2 231 ? -43.862 -26.942 30.139 1.00 43.42 211 LEU B N 1
ATOM 3908 C CA . LEU B 2 231 ? -44.750 -27.585 31.140 1.00 45.39 211 LEU B CA 1
ATOM 3909 C C . LEU B 2 231 ? -44.571 -27.068 32.568 1.00 45.56 211 LEU B C 1
ATOM 3910 O O . LEU B 2 231 ? -45.545 -26.689 33.216 1.00 46.32 211 LEU B O 1
ATOM 3915 N N . SER B 2 232 ? -43.324 -26.938 33.005 1.00 45.60 212 SER B N 1
ATOM 3916 C CA . SER B 2 232 ? -43.047 -26.450 34.325 1.00 46.10 212 SER B CA 1
ATOM 3917 C C . SER B 2 232 ? -43.007 -24.931 34.447 1.00 45.51 212 SER B C 1
ATOM 3918 O O . SER B 2 232 ? -42.731 -24.426 35.529 1.00 44.60 212 SER B O 1
ATOM 3921 N N . GLY B 2 233 ? -43.297 -24.194 33.361 1.00 44.08 213 GLY B N 1
ATOM 3922 C CA . GLY B 2 233 ? -43.248 -22.708 33.402 1.00 43.30 213 GLY B CA 1
ATOM 3923 C C . GLY B 2 233 ? -41.899 -22.070 33.756 1.00 40.76 213 GLY B C 1
ATOM 3924 O O . GLY B 2 233 ? -41.846 -20.987 34.344 1.00 41.38 213 GLY B O 1
ATOM 3925 N N . ASP B 2 234 ? -40.790 -22.725 33.448 1.00 39.24 214 ASP B N 1
ATOM 3926 C CA . ASP B 2 234 ? -39.472 -22.123 33.746 1.00 37.00 214 ASP B CA 1
ATOM 3927 C C . ASP B 2 234 ? -39.074 -21.228 32.517 1.00 35.49 214 ASP B C 1
ATOM 3928 O O . ASP B 2 234 ? -38.295 -21.637 31.651 1.00 33.28 214 ASP B O 1
ATOM 3933 N N . TYR B 2 235 ? -39.591 -20.027 32.497 1.00 33.31 215 TYR B N 1
ATOM 3934 C CA . TYR B 2 235 ? -39.421 -19.134 31.308 1.00 34.05 215 TYR B CA 1
ATOM 3935 C C . TYR B 2 235 ? -37.964 -18.678 31.142 1.00 32.25 215 TYR B C 1
ATOM 3936 O O . TYR B 2 235 ? -37.522 -18.497 30.035 1.00 32.34 215 TYR B O 1
ATOM 3945 N N . ALA B 2 236 ? -37.250 -18.502 32.256 1.00 31.87 216 ALA B N 1
ATOM 3946 C CA . ALA B 2 236 ? -35.825 -18.124 32.296 1.00 33.26 216 ALA B CA 1
ATOM 3947 C C . ALA B 2 236 ? -34.970 -19.145 31.545 1.00 33.76 216 ALA B C 1
ATOM 3948 O O . ALA B 2 236 ? -34.088 -18.759 30.734 1.00 33.56 216 ALA B O 1
ATOM 3950 N N . SER B 2 237 ? -35.251 -20.443 31.731 1.00 32.43 217 SER B N 1
ATOM 3951 C CA . SER B 2 237 ? -34.540 -21.458 30.957 1.00 32.08 217 SER B CA 1
ATOM 3952 C C . SER B 2 237 ? -35.030 -21.533 29.522 1.00 30.03 217 SER B C 1
ATOM 3953 O O . SER B 2 237 ? -34.207 -21.858 28.694 1.00 30.22 217 SER B O 1
ATOM 3956 N N . ILE B 2 238 ? -36.338 -21.400 29.267 1.00 28.13 218 ILE B N 1
ATOM 3957 C CA . ILE B 2 238 ? -36.832 -21.292 27.850 1.00 28.19 218 ILE B CA 1
ATOM 3958 C C . ILE B 2 238 ? -36.046 -20.189 27.102 1.00 27.88 218 ILE B C 1
ATOM 3959 O O . ILE B 2 238 ? -35.677 -20.366 25.933 1.00 31.64 218 ILE B O 1
ATOM 3964 N N . GLY B 2 239 ? -35.928 -19.035 27.731 1.00 27.13 219 GLY B N 1
ATOM 3965 C CA . GLY B 2 239 ? -35.148 -17.887 27.223 1.00 27.84 219 GLY B CA 1
ATOM 3966 C C . GLY B 2 239 ? -33.682 -18.250 26.965 1.00 29.43 219 GLY B C 1
ATOM 3967 O O . GLY B 2 239 ? -33.162 -17.989 25.855 1.00 32.43 219 GLY B O 1
ATOM 3968 N N . ARG B 2 240 ? -33.032 -18.965 27.884 1.00 27.65 220 ARG B N 1
ATOM 3969 C CA . ARG B 2 240 ? -31.619 -19.337 27.667 1.00 30.50 220 ARG B CA 1
ATOM 3970 C C . ARG B 2 240 ? -31.559 -20.226 26.442 1.00 29.38 220 ARG B C 1
ATOM 3971 O O . ARG B 2 240 ? -30.650 -20.082 25.599 1.00 29.79 220 ARG B O 1
ATOM 3979 N N . LEU B 2 241 ? -32.504 -21.144 26.317 1.00 29.28 221 LEU B N 1
ATOM 3980 C CA . LEU B 2 241 ? -32.506 -22.011 25.101 1.00 29.99 221 LEU B CA 1
ATOM 3981 C C . LEU B 2 241 ? -32.794 -21.245 23.838 1.00 28.79 221 LEU B C 1
ATOM 3982 O O . LEU B 2 241 ? -32.391 -21.644 22.737 1.00 29.26 221 LEU B O 1
ATOM 3995 N N . ASN B 2 243 ? -31.878 -18.391 23.208 1.00 27.88 223 ASN B N 1
ATOM 3996 C CA . ASN B 2 243 ? -30.616 -17.704 22.893 1.00 28.86 223 ASN B CA 1
ATOM 3997 C C . ASN B 2 243 ? -29.664 -18.650 22.238 1.00 28.51 223 ASN B C 1
ATOM 3998 O O . ASN B 2 243 ? -28.929 -18.262 21.341 1.00 27.08 223 ASN B O 1
ATOM 4003 N N . VAL B 2 244 ? -29.617 -19.893 22.725 1.00 28.90 224 VAL B N 1
ATOM 4004 C CA . VAL B 2 244 ? -28.771 -20.884 22.062 1.00 28.54 224 VAL B CA 1
ATOM 4005 C C . VAL B 2 244 ? -29.252 -21.106 20.627 1.00 29.28 224 VAL B C 1
ATOM 4006 O O . VAL B 2 244 ? -28.439 -21.211 19.718 1.00 29.41 224 VAL B O 1
ATOM 4010 N N . ASN B 2 245 ? -30.569 -21.204 20.457 1.00 28.23 225 ASN B N 1
ATOM 4011 C CA . ASN B 2 245 ? -31.158 -21.499 19.149 1.00 29.19 225 ASN B CA 1
ATOM 4012 C C . ASN B 2 245 ? -30.796 -20.342 18.185 1.00 26.12 225 ASN B C 1
ATOM 4013 O O . ASN B 2 245 ? -30.502 -20.601 16.996 1.00 30.24 225 ASN B O 1
ATOM 4018 N N . GLN B 2 246 ? -30.847 -19.104 18.661 1.00 27.20 226 GLN B N 1
ATOM 4019 C CA . GLN B 2 246 ? -30.498 -17.902 17.832 1.00 26.10 226 GLN B CA 1
ATOM 4020 C C . GLN B 2 246 ? -29.037 -17.986 17.299 1.00 25.92 226 GLN B C 1
ATOM 4021 O O . GLN B 2 246 ? -28.703 -17.754 16.107 1.00 26.66 226 GLN B O 1
ATOM 4027 N N . GLY B 2 247 ? -28.182 -18.490 18.161 1.00 25.71 227 GLY B N 1
ATOM 4028 C CA . GLY B 2 247 ? -26.765 -18.671 17.806 1.00 25.70 227 GLY B CA 1
ATOM 4029 C C . GLY B 2 247 ? -26.701 -19.749 16.748 1.00 25.59 227 GLY B C 1
ATOM 4030 O O . GLY B 2 247 ? -25.961 -19.577 15.764 1.00 25.13 227 GLY B O 1
ATOM 4031 N N . LEU B 2 248 ? -27.501 -20.827 16.866 1.00 25.54 228 LEU B N 1
ATOM 4032 C CA . LEU B 2 248 ? -27.472 -21.892 15.807 1.00 26.38 228 LEU B CA 1
ATOM 4033 C C . LEU B 2 248 ? -28.014 -21.329 14.489 1.00 26.44 228 LEU B C 1
ATOM 4034 O O . LEU B 2 248 ? -27.522 -21.649 13.420 1.00 29.03 228 LEU B O 1
ATOM 4039 N N . LEU B 2 249 ? -29.020 -20.464 14.582 1.00 26.57 229 LEU B N 1
ATOM 4040 C CA . LEU B 2 249 ? -29.502 -19.762 13.387 1.00 27.08 229 LEU B CA 1
ATOM 4041 C C . LEU B 2 249 ? -28.442 -18.843 12.758 1.00 27.45 229 LEU B C 1
ATOM 4042 O O . LEU B 2 249 ? -28.300 -18.756 11.505 1.00 27.68 229 LEU B O 1
ATOM 4047 N N . ASP B 2 250 ? -27.740 -18.117 13.591 1.00 25.70 230 ASP B N 1
ATOM 4048 C CA . ASP B 2 250 ? -26.582 -17.378 13.116 1.00 27.71 230 ASP B CA 1
ATOM 4049 C C . ASP B 2 250 ? -25.592 -18.350 12.413 1.00 28.71 230 ASP B C 1
ATOM 4050 O O . ASP B 2 250 ? -25.101 -18.058 11.348 1.00 28.71 230 ASP B O 1
ATOM 4055 N N . ALA B 2 251 ? -25.310 -19.516 12.983 1.00 28.31 231 ALA B N 1
ATOM 4056 C CA . ALA B 2 251 ? -24.344 -20.417 12.332 1.00 29.55 231 ALA B CA 1
ATOM 4057 C C . ALA B 2 251 ? -24.891 -20.897 10.976 1.00 30.92 231 ALA B C 1
ATOM 4058 O O . ALA B 2 251 ? -24.133 -21.089 10.025 1.00 30.30 231 ALA B O 1
ATOM 4060 N N . LEU B 2 252 ? -26.219 -20.979 10.861 1.00 31.06 232 LEU B N 1
ATOM 4061 C CA . LEU B 2 252 ? -26.804 -21.394 9.592 1.00 33.18 232 LEU B CA 1
ATOM 4062 C C . LEU B 2 252 ? -26.816 -20.289 8.536 1.00 33.58 232 LEU B C 1
ATOM 4063 O O . LEU B 2 252 ? -27.133 -20.537 7.411 1.00 33.31 232 LEU B O 1
ATOM 4068 N N . GLY B 2 253 ? -26.506 -19.062 8.905 1.00 33.93 233 GLY B N 1
ATOM 4069 C CA . GLY B 2 253 ? -26.307 -18.051 7.880 1.00 32.97 233 GLY B CA 1
ATOM 4070 C C . GLY B 2 253 ? -27.542 -17.154 7.729 1.00 33.12 233 GLY B C 1
ATOM 4071 O O . GLY B 2 253 ? -27.567 -16.375 6.794 1.00 32.60 233 GLY B O 1
ATOM 4072 N N . VAL B 2 254 ? -28.536 -17.242 8.637 1.00 30.24 234 VAL B N 1
ATOM 4073 C CA . VAL B 2 254 ? -29.786 -16.433 8.454 1.00 30.02 234 VAL B CA 1
ATOM 4074 C C . VAL B 2 254 ? -29.890 -15.171 9.373 1.00 28.84 234 VAL B C 1
ATOM 4075 O O . VAL B 2 254 ? -30.974 -14.528 9.431 1.00 30.10 234 VAL B O 1
ATOM 4079 N N . ASN B 2 255 ? -28.803 -14.770 10.041 1.00 27.97 235 ASN B N 1
ATOM 4080 C CA . ASN B 2 255 ? -28.849 -13.600 10.925 1.00 29.24 235 ASN B CA 1
ATOM 4081 C C . ASN B 2 255 ? -28.303 -12.356 10.151 1.00 30.21 235 ASN B C 1
ATOM 4082 O O . ASN B 2 255 ? -27.559 -12.510 9.189 1.00 29.31 235 ASN B O 1
ATOM 4087 N N . ILE B 2 256 ? -28.704 -11.153 10.546 1.00 28.90 236 ILE B N 1
ATOM 4088 C CA . ILE B 2 256 ? -28.042 -9.955 10.019 1.00 29.47 236 ILE B CA 1
ATOM 4089 C C . ILE B 2 256 ? -27.739 -9.005 11.136 1.00 29.33 236 ILE B C 1
ATOM 4090 O O . ILE B 2 256 ? -28.244 -9.169 12.220 1.00 26.84 236 ILE B O 1
ATOM 4095 N N . LEU B 2 257 ? -26.959 -7.961 10.853 1.00 28.56 237 LEU B N 1
ATOM 4096 C CA . LEU B 2 257 ? -26.598 -7.009 11.923 1.00 29.96 237 LEU B CA 1
ATOM 4097 C C . LEU B 2 257 ? -27.829 -6.415 12.600 1.00 28.97 237 LEU B C 1
ATOM 4098 O O . LEU B 2 257 ? -27.874 -6.369 13.805 1.00 28.49 237 LEU B O 1
ATOM 4103 N N . GLU B 2 258 ? -28.815 -5.929 11.808 1.00 27.66 238 GLU B N 1
ATOM 4104 C CA . GLU B 2 258 ? -30.009 -5.290 12.403 1.00 27.84 238 GLU B CA 1
ATOM 4105 C C . GLU B 2 258 ? -30.776 -6.249 13.331 1.00 26.11 238 GLU B C 1
ATOM 4106 O O . GLU B 2 258 ? -31.306 -5.788 14.353 1.00 26.53 238 GLU B O 1
ATOM 4112 N N . LEU B 2 259 ? -30.867 -7.527 12.970 1.00 25.05 239 LEU B N 1
ATOM 4113 C CA . LEU B 2 259 ? -31.507 -8.513 13.899 1.00 26.22 239 LEU B CA 1
ATOM 4114 C C . LEU B 2 259 ? -30.675 -8.596 15.189 1.00 26.35 239 LEU B C 1
ATOM 4115 O O . LEU B 2 259 ? -31.212 -8.530 16.290 1.00 27.15 239 LEU B O 1
ATOM 4120 N N . SER B 2 260 ? -29.339 -8.754 15.080 1.00 29.07 240 SER B N 1
ATOM 4121 C CA . SER B 2 260 ? -28.534 -8.739 16.348 1.00 29.91 240 SER B CA 1
ATOM 4122 C C . SER B 2 260 ? -28.704 -7.504 17.118 1.00 29.43 240 SER B C 1
ATOM 4123 O O . SER B 2 260 ? -28.737 -7.579 18.332 1.00 29.75 240 SER B O 1
ATOM 4126 N N . GLN B 2 261 ? -28.731 -6.338 16.441 1.00 28.67 241 GLN B N 1
ATOM 4127 C CA . GLN B 2 261 ? -28.957 -5.123 17.156 1.00 28.06 241 GLN B CA 1
ATOM 4128 C C . GLN B 2 261 ? -30.234 -5.188 18.011 1.00 27.58 241 GLN B C 1
ATOM 4129 O O . GLN B 2 261 ? -30.178 -4.837 19.238 1.00 29.51 241 GLN B O 1
ATOM 4135 N N . LEU B 2 262 ? -31.354 -5.618 17.430 1.00 26.06 242 LEU B N 1
ATOM 4136 C CA . LEU B 2 262 ? -32.578 -5.640 18.216 1.00 26.22 242 LEU B CA 1
ATOM 4137 C C . LEU B 2 262 ? -32.505 -6.682 19.344 1.00 25.71 242 LEU B C 1
ATOM 4138 O O . LEU B 2 262 ? -33.022 -6.452 20.403 1.00 27.34 242 LEU B O 1
ATOM 4143 N N . ILE B 2 263 ? -31.969 -7.849 19.033 1.00 25.45 243 ILE B N 1
ATOM 4144 C CA . ILE B 2 263 ? -31.802 -8.991 19.957 1.00 26.60 243 ILE B CA 1
ATOM 4145 C C . ILE B 2 263 ? -30.980 -8.569 21.144 1.00 28.06 243 ILE B C 1
ATOM 4146 O O . ILE B 2 263 ? -31.416 -8.803 22.260 1.00 28.34 243 ILE B O 1
ATOM 4151 N N . TYR B 2 264 ? -29.789 -7.979 20.934 1.00 27.96 244 TYR B N 1
ATOM 4152 C CA . TYR B 2 264 ? -28.964 -7.532 22.045 1.00 30.53 244 TYR B CA 1
ATOM 4153 C C . TYR B 2 264 ? -29.639 -6.423 22.883 1.00 29.70 244 TYR B C 1
ATOM 4154 O O . TYR B 2 264 ? -29.544 -6.465 24.113 1.00 31.31 244 TYR B O 1
ATOM 4163 N N . SER B 2 265 ? -30.427 -5.528 22.271 1.00 28.13 245 SER B N 1
ATOM 4164 C CA . SER B 2 265 ? -31.130 -4.506 23.097 1.00 30.07 245 SER B CA 1
ATOM 4165 C C . SER B 2 265 ? -32.147 -5.181 23.997 1.00 29.03 245 SER B C 1
ATOM 4166 O O . SER B 2 265 ? -32.338 -4.761 25.152 1.00 29.30 245 SER B O 1
ATOM 4169 N N . ALA B 2 266 ? -32.830 -6.211 23.474 1.00 27.91 246 ALA B N 1
ATOM 4170 C CA . ALA B 2 266 ? -33.919 -6.813 24.216 1.00 27.49 246 ALA B CA 1
ATOM 4171 C C . ALA B 2 266 ? -33.349 -7.594 25.413 1.00 29.41 246 ALA B C 1
ATOM 4172 O O . ALA B 2 266 ? -33.922 -7.604 26.504 1.00 29.68 246 ALA B O 1
ATOM 4174 N N . ARG B 2 267 ? -32.241 -8.261 25.171 1.00 29.01 247 ARG B N 1
ATOM 4175 C CA . ARG B 2 267 ? -31.580 -9.025 26.186 1.00 28.97 247 ARG B CA 1
ATOM 4176 C C . ARG B 2 267 ? -31.059 -8.100 27.270 1.00 31.38 247 ARG B C 1
ATOM 4177 O O . ARG B 2 267 ? -31.250 -8.389 28.403 1.00 30.02 247 ARG B O 1
ATOM 4185 N N . ALA B 2 268 ? -30.465 -6.969 26.901 1.00 33.42 248 ALA B N 1
ATOM 4186 C CA . ALA B 2 268 ? -29.892 -6.023 27.854 1.00 35.25 248 ALA B CA 1
ATOM 4187 C C . ALA B 2 268 ? -30.992 -5.405 28.698 1.00 36.05 248 ALA B C 1
ATOM 4188 O O . ALA B 2 268 ? -30.766 -5.056 29.857 1.00 37.24 248 ALA B O 1
ATOM 4190 N N . ALA B 2 269 ? -32.189 -5.301 28.143 1.00 33.79 249 ALA B N 1
ATOM 4191 C CA . ALA B 2 269 ? -33.335 -4.751 28.888 1.00 34.86 249 ALA B CA 1
ATOM 4192 C C . ALA B 2 269 ? -34.076 -5.761 29.765 1.00 33.09 249 ALA B C 1
ATOM 4193 O O . ALA B 2 269 ? -35.094 -5.439 30.346 1.00 33.92 249 ALA B O 1
ATOM 4195 N N . GLY B 2 270 ? -33.568 -6.966 29.839 1.00 33.50 250 GLY B N 1
ATOM 4196 C CA . GLY B 2 270 ? -34.092 -8.000 30.717 1.00 32.37 250 GLY B CA 1
ATOM 4197 C C . GLY B 2 270 ? -34.915 -9.127 30.104 1.00 32.21 250 GLY B C 1
ATOM 4198 O O . GLY B 2 270 ? -35.532 -9.889 30.850 1.00 30.43 250 GLY B O 1
ATOM 4199 N N . ALA B 2 271 ? -35.032 -9.202 28.755 1.00 29.61 251 ALA B N 1
ATOM 4200 C CA . ALA B 2 271 ? -35.791 -10.316 28.163 1.00 29.69 251 ALA B CA 1
ATOM 4201 C C . ALA B 2 271 ? -35.247 -11.672 28.638 1.00 29.41 251 ALA B C 1
ATOM 4202 O O . ALA B 2 271 ? -34.041 -11.813 28.732 1.00 29.47 251 ALA B O 1
ATOM 4204 N N . PHE B 2 272 ? -36.121 -12.681 28.832 1.00 27.87 252 PHE B N 1
ATOM 4205 C CA . PHE B 2 272 ? -35.663 -14.027 29.127 1.00 28.95 252 PHE B CA 1
ATOM 4206 C C . PHE B 2 272 ? -34.768 -14.548 28.000 1.00 27.86 252 PHE B C 1
ATOM 4207 O O . PHE B 2 272 ? -33.755 -15.261 28.218 1.00 26.43 252 PHE B O 1
ATOM 4215 N N . GLY B 2 273 ? -35.199 -14.258 26.787 1.00 27.30 253 GLY B N 1
ATOM 4216 C CA . GLY B 2 273 ? -34.389 -14.586 25.629 1.00 26.86 253 GLY B CA 1
ATOM 4217 C C . GLY B 2 273 ? -34.931 -13.830 24.433 1.00 28.13 253 GLY B C 1
ATOM 4218 O O . GLY B 2 273 ? -36.026 -13.230 24.467 1.00 26.34 253 GLY B O 1
ATOM 4219 N N . ALA B 2 274 ? -34.189 -13.926 23.349 1.00 27.11 254 ALA B N 1
ATOM 4220 C CA . ALA B 2 274 ? -34.593 -13.205 22.138 1.00 26.95 254 ALA B CA 1
ATOM 4221 C C . ALA B 2 274 ? -33.939 -13.855 20.964 1.00 26.72 254 ALA B C 1
ATOM 4222 O O . ALA B 2 274 ? -32.782 -14.316 21.050 1.00 27.58 254 ALA B O 1
ATOM 4224 N N . LYS B 2 275 ? -34.683 -13.908 19.885 1.00 24.86 255 LYS B N 1
ATOM 4225 C CA . LYS B 2 275 ? -34.242 -14.610 18.693 1.00 25.03 255 LYS B CA 1
ATOM 4226 C C . LYS B 2 275 ? -34.958 -14.159 17.460 1.00 25.34 255 LYS B C 1
ATOM 4227 O O . LYS B 2 275 ? -36.025 -13.624 17.564 1.00 26.88 255 LYS B O 1
ATOM 4233 N N . ILE B 2 276 ? -34.431 -14.537 16.297 1.00 26.96 256 ILE B N 1
ATOM 4234 C CA . ILE B 2 276 ? -35.127 -14.401 15.060 1.00 28.28 256 ILE B CA 1
ATOM 4235 C C . ILE B 2 276 ? -36.467 -15.191 15.139 1.00 32.08 256 ILE B C 1
ATOM 4236 O O . ILE B 2 276 ? -36.546 -16.192 15.870 1.00 32.72 256 ILE B O 1
ATOM 4241 N N . THR B 2 277 ? -37.534 -14.658 14.525 1.00 30.01 257 THR B N 1
ATOM 4242 C CA . THR B 2 277 ? -38.743 -15.477 14.366 1.00 35.70 257 THR B CA 1
ATOM 4243 C C . THR B 2 277 ? -38.987 -15.515 12.860 1.00 35.71 257 THR B C 1
ATOM 4244 O O . THR B 2 277 ? -38.907 -14.482 12.206 1.00 36.76 257 THR B O 1
ATOM 4248 N N . GLY B 2 278 ? -39.220 -16.694 12.297 1.00 36.89 258 GLY B N 1
ATOM 4249 C CA . GLY B 2 278 ? -39.460 -16.749 10.842 1.00 38.09 258 GLY B CA 1
ATOM 4250 C C . GLY B 2 278 ? -38.149 -17.060 10.102 1.00 36.38 258 GLY B C 1
ATOM 4251 O O . GLY B 2 278 ? -37.237 -17.596 10.675 1.00 37.90 258 GLY B O 1
ATOM 4252 N N . ALA B 2 279 ? -38.046 -16.621 8.861 1.00 38.49 259 ALA B N 1
ATOM 4253 C CA . ALA B 2 279 ? -36.969 -17.055 7.962 1.00 37.81 259 ALA B CA 1
ATOM 4254 C C . ALA B 2 279 ? -35.635 -16.376 8.220 1.00 35.96 259 ALA B C 1
ATOM 4255 O O . ALA B 2 279 ? -34.614 -16.984 7.996 1.00 36.19 259 ALA B O 1
ATOM 4257 N N . GLY B 2 280 ? -35.635 -15.122 8.712 1.00 34.63 260 GLY B N 1
ATOM 4258 C CA . GLY B 2 280 ? -34.393 -14.409 9.018 1.00 30.90 260 GLY B CA 1
ATOM 4259 C C . GLY B 2 280 ? -34.028 -13.584 7.794 1.00 33.82 260 GLY B C 1
ATOM 4260 O O . GLY B 2 280 ? -34.914 -13.311 6.929 1.00 32.25 260 GLY B O 1
ATOM 4261 N N . GLY B 2 281 ? -32.762 -13.194 7.709 1.00 30.51 261 GLY B N 1
ATOM 4262 C CA . GLY B 2 281 ? -32.261 -12.373 6.644 1.00 33.57 261 GLY B CA 1
ATOM 4263 C C . GLY B 2 281 ? -32.850 -10.984 6.650 1.00 33.50 261 GLY B C 1
ATOM 4264 O O . GLY B 2 281 ? -32.658 -10.252 5.692 1.00 35.63 261 GLY B O 1
ATOM 4265 N N . GLY B 2 282 ? -33.469 -10.604 7.755 1.00 32.21 262 GLY B N 1
ATOM 4266 C CA . GLY B 2 282 ? -34.297 -9.380 7.838 1.00 32.37 262 GLY B CA 1
ATOM 4267 C C . GLY B 2 282 ? -35.545 -9.673 8.631 1.00 32.35 262 GLY B C 1
ATOM 4268 O O . GLY B 2 282 ? -35.523 -10.576 9.495 1.00 32.79 262 GLY B O 1
ATOM 4269 N N . GLY B 2 283 ? -36.645 -8.907 8.420 1.00 30.71 263 GLY B N 1
ATOM 4270 C CA . GLY B 2 283 ? -37.862 -9.273 9.085 1.00 27.61 263 GLY B CA 1
ATOM 4271 C C . GLY B 2 283 ? -37.718 -9.028 10.603 1.00 27.67 263 GLY B C 1
ATOM 4272 O O . GLY B 2 283 ? -37.044 -8.098 11.018 1.00 28.85 263 GLY B O 1
ATOM 4273 N N . CYS B 2 284 ? -38.397 -9.854 11.374 1.00 26.18 264 CYS B N 1
ATOM 4274 C CA . CYS B 2 284 ? -38.569 -9.688 12.814 1.00 26.34 264 CYS B CA 1
ATOM 4275 C C . CYS B 2 284 ? -37.779 -10.618 13.731 1.00 27.68 264 CYS B C 1
ATOM 4276 O O . CYS B 2 284 ? -37.517 -11.767 13.407 1.00 26.22 264 CYS B O 1
ATOM 4287 N N . VAL B 2 286 ? -38.024 -11.835 18.032 1.00 24.05 266 VAL B N 1
ATOM 4288 C CA . VAL B 2 286 ? -38.969 -11.954 19.090 1.00 22.63 266 VAL B CA 1
ATOM 4289 C C . VAL B 2 286 ? -38.242 -12.018 20.391 1.00 25.03 266 VAL B C 1
ATOM 4290 O O . VAL B 2 286 ? -37.159 -12.627 20.480 1.00 25.42 266 VAL B O 1
ATOM 4294 N N . ALA B 2 287 ? -38.822 -11.368 21.388 1.00 24.46 267 ALA B N 1
ATOM 4295 C CA . ALA B 2 287 ? -38.315 -11.488 22.763 1.00 25.09 267 ALA B CA 1
ATOM 4296 C C . ALA B 2 287 ? -39.410 -12.003 23.646 1.00 27.16 267 ALA B C 1
ATOM 4297 O O . ALA B 2 287 ? -40.547 -11.498 23.569 1.00 28.57 267 ALA B O 1
ATOM 4299 N N . LEU B 2 288 ? -39.062 -12.922 24.569 1.00 28.75 268 LEU B N 1
ATOM 4300 C CA . LEU B 2 288 ? -40.020 -13.487 25.535 1.00 27.65 268 LEU B CA 1
ATOM 4301 C C . LEU B 2 288 ? -39.643 -12.812 26.842 1.00 27.33 268 LEU B C 1
ATOM 4302 O O . LEU B 2 288 ? -38.484 -12.790 27.172 1.00 28.41 268 LEU B O 1
ATOM 4307 N N . THR B 2 289 ? -40.597 -12.243 27.560 1.00 27.47 269 THR B N 1
ATOM 4308 C CA . THR B 2 289 ? -40.304 -11.445 28.769 1.00 30.13 269 THR B CA 1
ATOM 4309 C C . THR B 2 289 ? -41.247 -11.764 29.861 1.00 32.31 269 THR B C 1
ATOM 4310 O O . THR B 2 289 ? -42.308 -12.351 29.629 1.00 31.65 269 THR B O 1
ATOM 4314 N N . ALA B 2 290 ? -40.861 -11.422 31.079 1.00 33.12 270 ALA B N 1
ATOM 4315 C CA . ALA B 2 290 ? -41.798 -11.426 32.193 1.00 36.44 270 ALA B CA 1
ATOM 4316 C C . ALA B 2 290 ? -42.851 -10.366 31.839 1.00 38.42 270 ALA B C 1
ATOM 4317 O O . ALA B 2 290 ? -42.509 -9.349 31.176 1.00 37.44 270 ALA B O 1
ATOM 4319 N N . PRO B 2 291 ? -44.134 -10.621 32.174 1.00 40.42 271 PRO B N 1
ATOM 4320 C CA . PRO B 2 291 ? -45.172 -9.593 31.913 1.00 41.83 271 PRO B CA 1
ATOM 4321 C C . PRO B 2 291 ? -44.806 -8.179 32.419 1.00 43.24 271 PRO B C 1
ATOM 4322 O O . PRO B 2 291 ? -44.941 -7.199 31.677 1.00 44.70 271 PRO B O 1
ATOM 4326 N N . GLU B 2 292 ? -44.249 -8.082 33.613 1.00 43.91 272 GLU B N 1
ATOM 4327 C CA . GLU B 2 292 ? -43.867 -6.768 34.182 1.00 45.48 272 GLU B CA 1
ATOM 4328 C C . GLU B 2 292 ? -42.581 -6.106 33.587 1.00 44.85 272 GLU B C 1
ATOM 4329 O O . GLU B 2 292 ? -42.086 -5.061 34.052 1.00 45.29 272 GLU B O 1
ATOM 4335 N N . LYS B 2 293 ? -42.043 -6.714 32.534 1.00 42.14 273 LYS B N 1
ATOM 4336 C CA . LYS B 2 293 ? -40.801 -6.239 31.972 1.00 40.53 273 LYS B CA 1
ATOM 4337 C C . LYS B 2 293 ? -41.072 -6.029 30.489 1.00 37.79 273 LYS B C 1
ATOM 4338 O O . LYS B 2 293 ? -40.161 -5.658 29.760 1.00 37.54 273 LYS B O 1
ATOM 4344 N N . CYS B 2 294 ? -42.319 -6.192 30.059 1.00 36.61 274 CYS B N 1
ATOM 4345 C CA . CYS B 2 294 ? -42.613 -6.181 28.597 1.00 38.07 274 CYS B CA 1
ATOM 4346 C C . CYS B 2 294 ? -42.359 -4.778 27.986 1.00 37.25 274 CYS B C 1
ATOM 4347 O O . CYS B 2 294 ? -41.811 -4.616 26.869 1.00 38.49 274 CYS B O 1
ATOM 4350 N N . ASN B 2 295 ? -42.888 -3.790 28.692 1.00 36.83 275 ASN B N 1
ATOM 4351 C CA A ASN B 2 295 ? -42.704 -2.385 28.372 0.60 37.01 275 ASN B CA 1
ATOM 4352 C CA B ASN B 2 295 ? -42.711 -2.376 28.427 0.40 36.99 275 ASN B CA 1
ATOM 4353 C C . ASN B 2 295 ? -41.237 -1.993 28.290 1.00 36.46 275 ASN B C 1
ATOM 4354 O O . ASN B 2 295 ? -40.813 -1.361 27.302 1.00 35.76 275 ASN B O 1
ATOM 4363 N N . GLN B 2 296 ? -40.437 -2.397 29.264 1.00 36.64 276 GLN B N 1
ATOM 4364 C CA . GLN B 2 296 ? -39.054 -1.978 29.244 1.00 36.80 276 GLN B CA 1
ATOM 4365 C C . GLN B 2 296 ? -38.259 -2.583 28.093 1.00 34.02 276 GLN B C 1
ATOM 4366 O O . GLN B 2 296 ? -37.370 -1.940 27.551 1.00 33.31 276 GLN B O 1
ATOM 4372 N N . VAL B 2 297 ? -38.640 -3.777 27.669 1.00 30.50 277 VAL B N 1
ATOM 4373 C CA . VAL B 2 297 ? -37.955 -4.468 26.588 1.00 29.99 277 VAL B CA 1
ATOM 4374 C C . VAL B 2 297 ? -38.390 -3.824 25.293 1.00 27.77 277 VAL B C 1
ATOM 4375 O O . VAL B 2 297 ? -37.567 -3.530 24.441 1.00 27.51 277 VAL B O 1
ATOM 4379 N N . ALA B 2 298 ? -39.677 -3.508 25.225 1.00 27.67 278 ALA B N 1
ATOM 4380 C CA . ALA B 2 298 ? -40.254 -2.846 24.038 1.00 29.73 278 ALA B CA 1
ATOM 4381 C C . ALA B 2 298 ? -39.601 -1.482 23.871 1.00 29.60 278 ALA B C 1
ATOM 4382 O O . ALA B 2 298 ? -39.258 -1.096 22.801 1.00 27.44 278 ALA B O 1
ATOM 4384 N N . GLU B 2 299 ? -39.387 -0.764 24.957 1.00 28.12 279 GLU B N 1
ATOM 4385 C CA . GLU B 2 299 ? -38.785 0.571 24.812 1.00 30.08 279 GLU B CA 1
ATOM 4386 C C . GLU B 2 299 ? -37.360 0.465 24.375 1.00 27.74 279 GLU B C 1
ATOM 4387 O O . GLU B 2 299 ? -36.901 1.313 23.583 1.00 28.43 279 GLU B O 1
ATOM 4393 N N . ALA B 2 300 ? -36.639 -0.566 24.843 1.00 26.39 280 ALA B N 1
ATOM 4394 C CA . ALA B 2 300 ? -35.240 -0.744 24.426 1.00 26.69 280 ALA B CA 1
ATOM 4395 C C . ALA B 2 300 ? -35.154 -1.103 22.954 1.00 26.89 280 ALA B C 1
ATOM 4396 O O . ALA B 2 300 ? -34.268 -0.581 22.282 1.00 29.88 280 ALA B O 1
ATOM 4398 N N . VAL B 2 301 ? -36.022 -1.967 22.478 1.00 25.48 281 VAL B N 1
ATOM 4399 C CA . VAL B 2 301 ? -36.009 -2.366 21.020 1.00 25.89 281 VAL B CA 1
ATOM 4400 C C . VAL B 2 301 ? -36.389 -1.148 20.135 1.00 24.92 281 VAL B C 1
ATOM 4401 O O . VAL B 2 301 ? -35.813 -0.951 18.999 1.00 26.24 281 VAL B O 1
ATOM 4405 N N . ALA B 2 302 ? -37.411 -0.395 20.587 1.00 24.68 282 ALA B N 1
ATOM 4406 C CA . ALA B 2 302 ? -37.767 0.862 19.963 1.00 25.28 282 ALA B CA 1
ATOM 4407 C C . ALA B 2 302 ? -36.616 1.877 19.946 1.00 26.11 282 ALA B C 1
ATOM 4408 O O . ALA B 2 302 ? -36.357 2.525 18.881 1.00 23.55 282 ALA B O 1
ATOM 4410 N N . GLY B 2 303 ? -36.006 2.092 21.104 1.00 25.31 283 GLY B N 1
ATOM 4411 C CA . GLY B 2 303 ? -34.789 2.925 21.227 1.00 27.59 283 GLY B CA 1
ATOM 4412 C C . GLY B 2 303 ? -33.708 2.619 20.152 1.00 28.87 283 GLY B C 1
ATOM 4413 O O . GLY B 2 303 ? -33.034 3.553 19.613 1.00 26.64 283 GLY B O 1
ATOM 4414 N N . ALA B 2 304 ? -33.578 1.324 19.824 1.00 28.14 284 ALA B N 1
ATOM 4415 C CA . ALA B 2 304 ? -32.543 0.796 18.910 1.00 26.24 284 ALA B CA 1
ATOM 4416 C C . ALA B 2 304 ? -32.992 0.936 17.458 1.00 26.33 284 ALA B C 1
ATOM 4417 O O . ALA B 2 304 ? -32.144 0.689 16.566 1.00 24.07 284 ALA B O 1
ATOM 4419 N N . GLY B 2 305 ? -34.257 1.384 17.239 1.00 22.70 285 GLY B N 1
ATOM 4420 C CA . GLY B 2 305 ? -34.786 1.630 15.913 1.00 25.92 285 GLY B CA 1
ATOM 4421 C C . GLY B 2 305 ? -35.738 0.524 15.401 1.00 26.34 285 GLY B C 1
ATOM 4422 O O . GLY B 2 305 ? -36.139 0.582 14.281 1.00 24.79 285 GLY B O 1
ATOM 4423 N N . GLY B 2 306 ? -36.097 -0.484 16.209 1.00 25.02 286 GLY B N 1
ATOM 4424 C CA . GLY B 2 306 ? -36.983 -1.547 15.624 1.00 24.50 286 GLY B CA 1
ATOM 4425 C C . GLY B 2 306 ? -38.416 -1.030 15.655 1.00 25.88 286 GLY B C 1
ATOM 4426 O O . GLY B 2 306 ? -38.771 -0.158 16.479 1.00 26.07 286 GLY B O 1
ATOM 4427 N N . LYS B 2 307 ? -39.253 -1.557 14.769 1.00 25.51 287 LYS B N 1
ATOM 4428 C CA . LYS B 2 307 ? -40.675 -1.239 14.742 1.00 26.37 287 LYS B CA 1
ATOM 4429 C C . LYS B 2 307 ? -41.292 -2.275 15.694 1.00 26.12 287 LYS B C 1
ATOM 4430 O O . LYS B 2 307 ? -41.292 -3.479 15.411 1.00 26.31 287 LYS B O 1
ATOM 4436 N N . VAL B 2 308 ? -41.733 -1.817 16.864 1.00 25.24 288 VAL B N 1
ATOM 4437 C CA . VAL B 2 308 ? -42.141 -2.730 17.907 1.00 26.39 288 VAL B CA 1
ATOM 4438 C C . VAL B 2 308 ? -43.653 -3.004 18.000 1.00 26.63 288 VAL B C 1
ATOM 4439 O O . VAL B 2 308 ? -44.464 -2.087 17.991 1.00 22.88 288 VAL B O 1
ATOM 4443 N N . THR B 2 309 ? -44.004 -4.278 18.161 1.00 27.75 289 THR B N 1
ATOM 4444 C CA . THR B 2 309 ? -45.370 -4.684 18.563 1.00 28.25 289 THR B CA 1
ATOM 4445 C C . THR B 2 309 ? -45.332 -5.472 19.880 1.00 27.81 289 THR B C 1
ATOM 4446 O O . THR B 2 309 ? -44.597 -6.457 20.035 1.00 27.67 289 THR B O 1
ATOM 4450 N N . ILE B 2 310 ? -46.164 -5.077 20.807 1.00 27.35 290 ILE B N 1
ATOM 4451 C CA . ILE B 2 310 ? -46.191 -5.702 22.158 1.00 29.50 290 ILE B CA 1
ATOM 4452 C C . ILE B 2 310 ? -47.416 -6.652 22.141 1.00 31.38 290 ILE B C 1
ATOM 4453 O O . ILE B 2 310 ? -48.510 -6.236 21.773 1.00 30.40 290 ILE B O 1
ATOM 4458 N N . THR B 2 311 ? -47.221 -7.920 22.495 1.00 31.91 291 THR B N 1
ATOM 4459 C CA . THR B 2 311 ? -48.308 -8.888 22.441 1.00 31.23 291 THR B CA 1
ATOM 4460 C C . THR B 2 311 ? -48.108 -9.908 23.553 1.00 31.98 291 THR B C 1
ATOM 4461 O O . THR B 2 311 ? -47.292 -9.686 24.457 1.00 31.13 291 THR B O 1
ATOM 4465 N N . LYS B 2 312 ? -48.808 -11.053 23.456 1.00 32.10 292 LYS B N 1
ATOM 4466 C CA . LYS B 2 312 ? -48.691 -12.116 24.469 1.00 30.51 292 LYS B CA 1
ATOM 4467 C C . LYS B 2 312 ? -49.235 -13.447 23.848 1.00 29.83 292 LYS B C 1
ATOM 4468 O O . LYS B 2 312 ? -49.875 -13.394 22.837 1.00 30.70 292 LYS B O 1
ATOM 4474 N N . PRO B 2 313 ? -48.952 -14.618 24.422 1.00 30.48 293 PRO B N 1
ATOM 4475 C CA . PRO B 2 313 ? -49.545 -15.826 23.857 1.00 31.09 293 PRO B CA 1
ATOM 4476 C C . PRO B 2 313 ? -51.090 -15.728 23.938 1.00 33.47 293 PRO B C 1
ATOM 4477 O O . PRO B 2 313 ? -51.646 -14.988 24.823 1.00 33.51 293 PRO B O 1
ATOM 4481 N N . THR B 2 314 ? -51.746 -16.442 23.045 1.00 32.89 294 THR B N 1
ATOM 4482 C CA . THR B 2 314 ? -53.199 -16.542 22.929 1.00 34.85 294 THR B CA 1
ATOM 4483 C C . THR B 2 314 ? -53.549 -18.056 23.095 1.00 36.43 294 THR B C 1
ATOM 4484 O O . THR B 2 314 ? -52.947 -18.924 22.454 1.00 35.24 294 THR B O 1
ATOM 4488 N N . GLU B 2 315 ? -54.488 -18.354 23.992 1.00 38.16 295 GLU B N 1
ATOM 4489 C CA . GLU B 2 315 ? -54.977 -19.703 24.228 1.00 39.21 295 GLU B CA 1
ATOM 4490 C C . GLU B 2 315 ? -55.811 -20.226 23.067 1.00 39.82 295 GLU B C 1
ATOM 4491 O O . GLU B 2 315 ? -55.803 -21.396 22.787 1.00 41.04 295 GLU B O 1
ATOM 4497 N N . GLN B 2 316 ? -56.538 -19.365 22.383 1.00 38.61 296 GLN B N 1
ATOM 4498 C CA . GLN B 2 316 ? -57.471 -19.892 21.424 1.00 39.17 296 GLN B CA 1
ATOM 4499 C C . GLN B 2 316 ? -56.958 -19.636 20.054 1.00 36.39 296 GLN B C 1
ATOM 4500 O O . GLN B 2 316 ? -56.137 -18.737 19.870 1.00 34.65 296 GLN B O 1
ATOM 4506 N N . GLY B 2 317 ? -57.360 -20.485 19.128 1.00 33.96 297 GLY B N 1
ATOM 4507 C CA . GLY B 2 317 ? -57.027 -20.269 17.735 1.00 31.93 297 GLY B CA 1
ATOM 4508 C C . GLY B 2 317 ? -58.177 -19.516 17.072 1.00 31.85 297 GLY B C 1
ATOM 4509 O O . GLY B 2 317 ? -58.585 -18.438 17.542 1.00 31.97 297 GLY B O 1
ATOM 4510 N N . LEU B 2 318 ? -58.711 -20.074 15.980 1.00 31.54 298 LEU B N 1
ATOM 4511 C CA . LEU B 2 318 ? -59.943 -19.572 15.384 1.00 30.22 298 LEU B CA 1
ATOM 4512 C C . LEU B 2 318 ? -61.017 -19.385 16.438 1.00 31.72 298 LEU B C 1
ATOM 4513 O O . LEU B 2 318 ? -61.292 -20.335 17.206 1.00 30.40 298 LEU B O 1
ATOM 4518 N N . LYS B 2 319 ? -61.689 -18.241 16.430 1.00 29.49 299 LYS B N 1
ATOM 4519 C CA . LYS B 2 319 ? -62.839 -18.071 17.294 1.00 33.61 299 LYS B CA 1
ATOM 4520 C C . LYS B 2 319 ? -63.963 -17.232 16.748 1.00 33.60 299 LYS B C 1
ATOM 4521 O O . LYS B 2 319 ? -63.708 -16.377 15.937 1.00 31.38 299 LYS B O 1
ATOM 4527 N N . VAL B 2 320 ? -65.208 -17.567 17.100 1.00 34.39 300 VAL B N 1
ATOM 4528 C CA . VAL B 2 320 ? -66.349 -16.706 16.759 1.00 40.13 300 VAL B CA 1
ATOM 4529 C C . VAL B 2 320 ? -66.312 -15.613 17.791 1.00 43.31 300 VAL B C 1
ATOM 4530 O O . VAL B 2 320 ? -66.317 -15.884 19.015 1.00 45.31 300 VAL B O 1
ATOM 4534 N N . ASP B 2 321 ? -66.145 -14.373 17.347 1.00 45.42 301 ASP B N 1
ATOM 4535 C CA . ASP B 2 321 ? -65.909 -13.296 18.319 1.00 48.05 301 ASP B CA 1
ATOM 4536 C C . ASP B 2 321 ? -67.218 -12.875 18.990 1.00 49.35 301 ASP B C 1
ATOM 4537 O O . ASP B 2 321 ? -68.218 -12.629 18.315 1.00 50.67 301 ASP B O 1
#